Protein AF-A0A397A0X4-F1 (afdb_monomer_lite)

Structure (mmCIF, N/CA/C/O backbone):
data_AF-A0A397A0X4-F1
#
_entry.id   AF-A0A397A0X4-F1
#
loop_
_atom_site.group_PDB
_atom_site.id
_atom_site.type_symbol
_atom_site.label_atom_id
_atom_site.label_alt_id
_atom_site.label_comp_id
_atom_site.label_asym_id
_atom_site.label_entity_id
_atom_site.label_seq_id
_atom_site.pdbx_PDB_ins_code
_atom_site.Cartn_x
_atom_site.Cartn_y
_atom_site.Cartn_z
_atom_site.occupancy
_atom_site.B_iso_or_equiv
_atom_site.auth_seq_id
_atom_site.auth_comp_id
_atom_site.auth_asym_id
_atom_site.auth_atom_id
_atom_site.pdbx_PDB_model_num
ATOM 1 N N . TRP A 1 1 ? -24.249 -18.504 -57.798 1.00 44.38 1 TRP A N 1
ATOM 2 C CA . TRP A 1 1 ? -23.001 -18.569 -58.578 1.00 44.38 1 TRP A CA 1
ATOM 3 C C . TRP A 1 1 ? -23.375 -18.397 -60.037 1.00 44.38 1 TRP A C 1
ATOM 5 O O . TRP A 1 1 ? -24.376 -18.980 -60.436 1.00 44.38 1 TRP A O 1
ATOM 15 N N . GLY A 1 2 ? -22.656 -17.535 -60.763 1.00 37.31 2 GLY A N 1
ATOM 16 C CA . GLY A 1 2 ? -23.002 -17.096 -62.124 1.00 37.31 2 GLY A CA 1
ATOM 17 C C . GLY A 1 2 ? -22.811 -15.595 -62.392 1.00 37.31 2 GLY A C 1
ATOM 18 O O . GLY A 1 2 ? -23.482 -15.062 -63.261 1.00 37.31 2 GLY A O 1
ATOM 19 N N . ASN A 1 3 ? -21.958 -14.897 -61.635 1.00 34.12 3 ASN A N 1
ATOM 20 C CA . ASN A 1 3 ? -21.720 -13.457 -61.812 1.00 34.12 3 ASN A CA 1
ATOM 21 C C . ASN A 1 3 ? -20.243 -13.094 -61.583 1.00 34.12 3 ASN A C 1
ATOM 23 O O . ASN A 1 3 ? -19.932 -12.041 -61.038 1.00 34.12 3 ASN A O 1
ATOM 27 N N . ASP A 1 4 ? -19.320 -13.961 -62.000 1.00 40.19 4 ASP A N 1
ATOM 28 C CA . ASP A 1 4 ? -17.876 -13.751 -61.798 1.00 40.19 4 ASP A CA 1
ATOM 29 C C . ASP A 1 4 ? -17.378 -12.494 -62.529 1.00 40.19 4 ASP A C 1
ATOM 31 O O . ASP A 1 4 ? -16.494 -11.790 -62.047 1.00 40.19 4 ASP A O 1
ATOM 35 N N . HIS A 1 5 ? -18.037 -12.136 -63.634 1.00 37.09 5 HIS A N 1
ATOM 36 C CA . HIS A 1 5 ? -17.777 -10.895 -64.357 1.00 37.09 5 HIS A CA 1
ATOM 37 C C . HIS A 1 5 ? -18.324 -9.653 -63.629 1.00 37.09 5 HIS A C 1
ATOM 39 O O . HIS A 1 5 ? -17.684 -8.607 -63.630 1.00 37.09 5 HIS A O 1
ATOM 45 N N . LEU A 1 6 ? -19.477 -9.779 -62.958 1.00 36.47 6 LEU A N 1
ATOM 46 C CA . LEU A 1 6 ? -20.104 -8.696 -62.193 1.00 36.47 6 LEU A CA 1
ATOM 47 C C . LEU A 1 6 ? -19.335 -8.418 -60.890 1.00 36.47 6 LEU A C 1
ATOM 49 O O . LEU A 1 6 ? -19.187 -7.272 -60.485 1.00 36.47 6 LEU A O 1
ATOM 53 N N . VAL A 1 7 ? -18.815 -9.468 -60.248 1.00 39.84 7 VAL A N 1
ATOM 54 C CA . VAL A 1 7 ? -17.971 -9.377 -59.045 1.00 39.84 7 VAL A CA 1
ATOM 55 C C . VAL A 1 7 ? -16.620 -8.735 -59.377 1.00 39.84 7 VAL A C 1
ATOM 57 O O . VAL A 1 7 ? -16.156 -7.890 -58.614 1.00 39.84 7 VAL A O 1
ATOM 60 N N . GLY A 1 8 ? -16.033 -9.060 -60.535 1.00 39.94 8 GLY A N 1
ATOM 61 C CA . GLY A 1 8 ? -14.802 -8.432 -61.022 1.00 39.94 8 GLY A CA 1
ATOM 62 C C . GLY A 1 8 ? -14.934 -6.932 -61.314 1.00 39.94 8 GLY A C 1
ATOM 63 O O . GLY A 1 8 ? -13.996 -6.186 -61.049 1.00 39.94 8 GLY A O 1
ATOM 64 N N . GLU A 1 9 ? -16.095 -6.473 -61.795 1.00 40.28 9 GLU A N 1
ATOM 65 C CA . GLU A 1 9 ? -16.340 -5.044 -62.057 1.00 40.28 9 GLU A CA 1
ATOM 66 C C . GLU A 1 9 ? -16.840 -4.254 -60.836 1.00 40.28 9 GLU A C 1
ATOM 68 O O . GLU A 1 9 ? -16.625 -3.046 -60.768 1.00 40.28 9 GLU A O 1
ATOM 73 N N . LEU A 1 10 ? -17.466 -4.909 -59.849 1.00 38.41 10 LEU A N 1
ATOM 74 C CA . LEU A 1 10 ? -17.963 -4.259 -58.625 1.00 38.41 10 LEU A CA 1
ATOM 75 C C . LEU A 1 10 ? -16.886 -4.073 -57.545 1.00 38.41 10 LEU A C 1
ATOM 77 O O . LEU A 1 10 ? -16.916 -3.083 -56.816 1.00 38.41 10 LEU A O 1
ATOM 81 N N . LEU A 1 11 ? -15.933 -5.002 -57.431 1.00 42.50 11 LEU A N 1
ATOM 82 C CA . LEU A 1 11 ? -14.883 -4.986 -56.399 1.00 42.50 11 LEU A CA 1
ATOM 83 C C . LEU A 1 11 ? -13.960 -3.748 -56.400 1.00 42.50 11 LEU A C 1
ATOM 85 O O . LEU A 1 11 ? -13.575 -3.325 -55.313 1.00 42.50 11 LEU A O 1
ATOM 89 N N . PRO A 1 12 ? -13.625 -3.112 -57.540 1.00 40.62 12 PRO A N 1
ATOM 90 C CA . PRO A 1 12 ? -12.835 -1.878 -57.549 1.00 40.62 12 PRO A CA 1
ATOM 91 C C . PRO A 1 12 ? -13.558 -0.664 -56.946 1.00 40.62 12 PRO A C 1
ATOM 93 O O . PRO A 1 12 ? -12.905 0.310 -56.577 1.00 40.62 12 PRO A O 1
ATOM 96 N N . PHE A 1 13 ? -14.893 -0.702 -56.862 1.00 36.78 13 PHE A N 1
ATOM 97 C CA . PHE A 1 13 ? -15.729 0.410 -56.394 1.00 36.78 13 PHE A CA 1
ATOM 98 C C . PHE A 1 13 ? -16.196 0.266 -54.939 1.00 36.78 13 PHE A C 1
ATOM 100 O O . PHE A 1 13 ? -16.806 1.191 -54.402 1.00 36.78 13 PHE A O 1
ATOM 107 N N . LEU A 1 14 ? -15.930 -0.872 -54.293 1.00 40.31 14 LEU A N 1
ATOM 108 C CA . LEU A 1 14 ? -16.353 -1.149 -52.922 1.00 40.31 14 LEU A CA 1
ATOM 109 C C . LEU A 1 14 ? -15.144 -1.067 -51.987 1.00 40.31 14 LEU A C 1
ATOM 111 O O . LEU A 1 14 ? -14.292 -1.952 -51.972 1.00 40.31 14 LEU A O 1
ATOM 115 N N . ASP A 1 15 ? -15.067 0.002 -51.197 1.00 43.38 15 ASP A N 1
ATOM 116 C CA . ASP A 1 15 ? -14.093 0.112 -50.112 1.00 43.38 15 ASP A CA 1
ATOM 117 C C . ASP A 1 15 ? -14.489 -0.785 -48.919 1.00 43.38 15 ASP A C 1
ATOM 119 O O . ASP A 1 15 ? -15.604 -1.313 -48.841 1.00 43.38 15 ASP A O 1
ATOM 123 N N . ALA A 1 16 ? -13.569 -0.981 -47.965 1.00 41.28 16 ALA A N 1
ATOM 124 C CA . ALA A 1 16 ? -13.815 -1.797 -46.765 1.00 41.28 16 ALA A CA 1
ATOM 125 C C . ALA A 1 16 ? -15.079 -1.345 -46.001 1.00 41.28 16 ALA A C 1
ATOM 127 O O . ALA A 1 16 ? -15.801 -2.156 -45.420 1.00 41.28 16 ALA A O 1
ATOM 128 N N . THR A 1 17 ? -15.383 -0.049 -46.077 1.00 40.50 17 THR A N 1
ATOM 129 C CA . THR A 1 17 ? -16.573 0.589 -45.519 1.00 40.50 17 THR A CA 1
ATOM 130 C C . THR A 1 17 ? -17.864 0.157 -46.224 1.00 40.50 17 THR A C 1
ATOM 132 O O . THR A 1 17 ? -18.874 -0.084 -45.562 1.00 40.50 17 THR A O 1
ATOM 135 N N . ALA A 1 18 ? -17.864 0.046 -47.554 1.00 43.88 18 ALA A N 1
ATOM 136 C CA . ALA A 1 18 ? -19.006 -0.390 -48.354 1.00 43.88 18 ALA A CA 1
ATOM 137 C C . ALA A 1 18 ? -19.268 -1.900 -48.223 1.00 43.88 18 ALA A C 1
ATOM 139 O O . ALA A 1 18 ? -20.426 -2.320 -48.167 1.00 43.88 18 ALA A O 1
ATOM 140 N N . LEU A 1 19 ? -18.210 -2.705 -48.086 1.00 46.06 19 LEU A N 1
ATOM 141 C CA . LEU A 1 19 ? -18.294 -4.147 -47.826 1.00 46.06 19 LEU A CA 1
ATOM 142 C C . LEU A 1 19 ? -18.862 -4.462 -46.434 1.00 46.06 19 LEU A C 1
ATOM 144 O O . LEU A 1 19 ? -19.739 -5.318 -46.320 1.00 46.06 19 LEU A O 1
ATOM 148 N N . GLY A 1 20 ? -18.447 -3.722 -45.398 1.00 43.41 20 GLY A N 1
ATOM 149 C CA . GLY A 1 20 ? -19.018 -3.844 -44.050 1.00 43.41 20 GLY A CA 1
ATOM 150 C C . GLY A 1 20 ? -20.500 -3.450 -43.984 1.00 43.41 20 GLY A C 1
ATOM 151 O O . GLY A 1 20 ? -21.289 -4.086 -43.292 1.00 43.41 20 GLY A O 1
ATOM 152 N N . ARG A 1 21 ? -20.932 -2.456 -44.775 1.00 41.91 21 ARG A N 1
ATOM 153 C CA . ARG A 1 21 ? -22.357 -2.079 -44.867 1.00 41.91 21 ARG A CA 1
ATOM 154 C C . ARG A 1 21 ? -23.201 -3.089 -45.652 1.00 41.91 21 ARG A C 1
ATOM 156 O O . ARG A 1 21 ? -24.386 -3.239 -45.355 1.00 41.91 21 ARG A O 1
ATOM 163 N N . ALA A 1 22 ? -22.620 -3.788 -46.629 1.00 38.56 22 ALA A N 1
ATOM 164 C CA . ALA A 1 22 ? -23.315 -4.796 -47.435 1.00 38.56 22 ALA A CA 1
ATOM 165 C C . ALA A 1 22 ? -23.690 -6.061 -46.634 1.00 38.56 22 ALA A C 1
ATOM 167 O O . ALA A 1 22 ? -24.669 -6.737 -46.967 1.00 38.56 22 ALA A O 1
ATOM 168 N N . GLU A 1 23 ? -22.976 -6.347 -45.538 1.00 38.72 23 GLU A N 1
ATOM 169 C CA . GLU A 1 23 ? -23.295 -7.431 -44.599 1.00 38.72 23 GLU A CA 1
ATOM 170 C C . GLU A 1 23 ? -24.705 -7.292 -43.999 1.00 38.72 23 GLU A C 1
ATOM 172 O O . GLU A 1 23 ? -25.415 -8.284 -43.802 1.00 38.72 23 GLU A O 1
ATOM 177 N N . CYS A 1 24 ? -25.146 -6.054 -43.769 1.00 40.22 24 CYS A N 1
ATOM 178 C CA . CYS A 1 24 ? -26.441 -5.747 -43.169 1.00 40.22 24 CYS A CA 1
ATOM 179 C C . CYS A 1 24 ? -27.632 -5.975 -44.116 1.00 40.22 24 CYS A C 1
ATOM 181 O O . CYS A 1 24 ? -28.776 -5.888 -43.674 1.00 40.22 24 CYS A O 1
ATOM 183 N N . VAL A 1 25 ? -27.391 -6.265 -45.403 1.00 39.44 25 VAL A N 1
ATOM 184 C CA . VAL A 1 25 ? -28.437 -6.260 -46.440 1.00 39.44 25 VAL A CA 1
ATOM 185 C C . VAL A 1 25 ? -28.822 -7.669 -46.927 1.00 39.44 25 VAL A C 1
ATOM 187 O O . VAL A 1 25 ? -29.965 -7.861 -47.338 1.00 39.44 25 VAL A O 1
ATOM 190 N N . CYS A 1 26 ? -27.947 -8.692 -46.870 1.00 39.81 26 CYS A N 1
ATOM 191 C CA . CYS A 1 26 ? -28.312 -10.055 -47.310 1.00 39.81 26 CYS A CA 1
ATOM 192 C C . CYS A 1 26 ? -27.413 -11.189 -46.763 1.00 39.81 26 CYS A C 1
ATOM 194 O O . CYS A 1 26 ? -26.187 -11.102 -46.746 1.00 39.81 26 CYS A O 1
ATOM 196 N N . VAL A 1 27 ? -28.034 -12.327 -46.420 1.00 41.06 27 VAL A N 1
ATOM 197 C CA . VAL A 1 27 ? -27.397 -13.552 -45.880 1.00 41.06 27 VAL A CA 1
ATOM 198 C C . VAL A 1 27 ? -26.348 -14.165 -46.824 1.00 41.06 27 VAL A C 1
ATOM 200 O O . VAL A 1 27 ? -25.401 -14.802 -46.363 1.00 41.06 27 VAL A O 1
ATOM 203 N N . ALA A 1 28 ? -26.473 -13.957 -48.137 1.00 38.81 28 ALA A N 1
ATOM 204 C CA . ALA A 1 28 ? -25.480 -14.418 -49.108 1.00 38.81 28 ALA A CA 1
ATOM 205 C C . ALA A 1 28 ? -24.142 -13.660 -48.987 1.00 38.81 28 ALA A C 1
ATOM 207 O O . ALA A 1 28 ? -23.088 -14.273 -49.137 1.00 38.81 28 ALA A O 1
ATOM 208 N N . TRP A 1 29 ? -24.176 -12.367 -48.643 1.00 42.25 29 TRP A N 1
ATOM 209 C CA . TRP A 1 29 ? -22.979 -11.540 -48.447 1.00 42.25 29 TRP A CA 1
ATOM 210 C C . TRP A 1 29 ? -22.274 -11.838 -47.123 1.00 42.25 29 TRP A C 1
ATOM 212 O O . TRP A 1 29 ? -21.048 -11.882 -47.088 1.00 42.25 29 TRP A O 1
ATOM 222 N N . ARG A 1 30 ? -23.031 -12.181 -46.073 1.00 40.81 30 ARG A N 1
ATOM 223 C CA . ARG A 1 30 ? -22.469 -12.654 -44.796 1.00 40.81 30 ARG A CA 1
ATOM 224 C C . ARG A 1 30 ? -21.657 -13.945 -44.946 1.00 40.81 30 ARG A C 1
ATOM 226 O O . ARG A 1 30 ? -20.657 -14.121 -44.271 1.00 40.81 30 ARG A O 1
ATOM 233 N N . ARG A 1 31 ? -22.058 -14.858 -45.840 1.00 41.28 31 ARG A N 1
ATOM 234 C CA . ARG A 1 31 ? -21.275 -16.081 -46.107 1.00 41.28 31 ARG A CA 1
ATOM 235 C C . ARG A 1 31 ? -19.969 -15.791 -46.846 1.00 41.28 31 ARG A C 1
ATOM 237 O O . ARG A 1 31 ? -18.992 -16.498 -46.631 1.00 41.28 31 ARG A O 1
ATOM 244 N N . LEU A 1 32 ? -19.962 -14.755 -47.684 1.00 39.75 32 LEU A N 1
ATOM 245 C CA . LEU A 1 32 ? -18.793 -14.329 -48.448 1.00 39.75 32 LEU A CA 1
ATOM 246 C C . LEU A 1 32 ? -17.764 -13.608 -47.559 1.00 39.75 32 LEU A C 1
ATOM 248 O O . LEU A 1 32 ? -16.570 -13.850 -47.699 1.00 39.75 32 LEU A O 1
ATOM 252 N N . SER A 1 33 ? -18.216 -12.782 -46.605 1.00 41.75 33 SER A N 1
ATOM 253 C CA . SER A 1 33 ? -17.333 -12.097 -45.647 1.00 41.75 33 SER A CA 1
ATOM 254 C C . SER A 1 33 ? -16.658 -13.052 -44.656 1.00 41.75 33 SER A C 1
ATOM 256 O O . SER A 1 33 ? -15.574 -12.747 -44.167 1.00 41.75 33 SER A O 1
ATOM 258 N N . THR A 1 34 ? -17.247 -14.225 -44.411 1.00 40.91 34 THR A N 1
ATOM 259 C CA . THR A 1 34 ? -16.705 -15.259 -43.513 1.00 40.91 34 THR A CA 1
ATOM 260 C C . THR A 1 34 ? -15.836 -16.319 -44.205 1.00 40.91 34 THR A C 1
ATOM 262 O O . THR A 1 34 ? -15.368 -17.243 -43.540 1.00 40.91 34 THR A O 1
ATOM 265 N N . ASP A 1 35 ? -15.628 -16.239 -45.524 1.00 40.28 35 ASP A N 1
ATOM 266 C CA . ASP A 1 35 ? -14.860 -17.247 -46.267 1.00 40.28 35 ASP A CA 1
ATOM 267 C C . ASP A 1 35 ? -13.344 -16.999 -46.166 1.00 40.28 35 ASP A C 1
ATOM 269 O O . ASP A 1 35 ? -12.762 -16.160 -46.859 1.00 40.28 35 ASP A O 1
ATOM 273 N N . LEU A 1 36 ? -12.687 -17.778 -45.304 1.00 40.62 36 LEU A N 1
ATOM 274 C CA . LEU A 1 36 ? -11.252 -17.693 -45.023 1.00 40.62 36 LEU A CA 1
ATOM 275 C C . LEU A 1 36 ? -10.370 -17.939 -46.271 1.00 40.62 36 LEU A C 1
ATOM 277 O O . LEU A 1 36 ? -9.288 -17.358 -46.394 1.00 40.62 36 LEU A O 1
ATOM 281 N N . ALA A 1 37 ? -10.819 -18.769 -47.222 1.00 42.66 37 ALA A N 1
ATOM 282 C CA . ALA A 1 37 ? -10.059 -19.115 -48.427 1.00 42.66 37 ALA A CA 1
ATOM 283 C C . ALA A 1 37 ? -10.131 -18.026 -49.514 1.00 42.66 37 ALA A C 1
ATOM 285 O O . ALA A 1 37 ? -9.246 -17.956 -50.377 1.00 42.66 37 ALA A O 1
ATOM 286 N N . LEU A 1 38 ? -11.166 -17.180 -49.473 1.00 41.16 38 LEU A N 1
ATOM 287 C CA . LEU A 1 38 ? -11.317 -15.994 -50.319 1.00 41.16 38 LEU A CA 1
ATOM 288 C C . LEU A 1 38 ? -10.364 -14.877 -49.864 1.00 41.16 38 LEU A C 1
ATOM 290 O O . LEU A 1 38 ? -9.620 -14.325 -50.674 1.00 41.16 38 LEU A O 1
ATOM 294 N N . TRP A 1 39 ? -10.319 -14.606 -48.557 1.00 43.59 39 TRP A N 1
ATOM 295 C CA . TRP A 1 39 ? -9.448 -13.581 -47.969 1.00 43.59 39 TRP A CA 1
ATOM 296 C C . TRP A 1 39 ? -7.961 -13.910 -48.100 1.00 43.59 39 TRP A C 1
ATOM 298 O O . TRP A 1 39 ? -7.169 -13.041 -48.456 1.00 43.59 39 TRP A O 1
ATOM 308 N N . SER A 1 40 ? -7.598 -15.186 -47.950 1.00 40.53 40 SER A N 1
ATOM 309 C CA . SER A 1 40 ? -6.236 -15.670 -48.213 1.00 40.53 40 SER A CA 1
ATOM 310 C C . SER A 1 40 ? -5.775 -15.350 -49.644 1.00 40.53 40 SER A C 1
ATOM 312 O O . SER A 1 40 ? -4.618 -15.003 -49.867 1.00 40.53 40 SER A O 1
ATOM 314 N N . ARG A 1 41 ? -6.687 -15.417 -50.625 1.00 39.69 41 ARG A N 1
ATOM 315 C CA . ARG A 1 41 ? -6.400 -15.083 -52.028 1.00 39.69 41 ARG A CA 1
ATOM 316 C C . ARG A 1 41 ? -6.375 -13.576 -52.288 1.00 39.69 41 ARG A C 1
ATOM 318 O O . ARG A 1 41 ? -5.534 -13.133 -53.060 1.00 39.69 41 ARG A O 1
ATOM 325 N N . LEU A 1 42 ? -7.226 -12.787 -51.629 1.00 38.38 42 LEU A N 1
ATOM 326 C CA . LEU A 1 42 ? -7.238 -11.318 -51.735 1.00 38.38 42 LEU A CA 1
ATOM 327 C C . LEU A 1 42 ? -5.961 -10.677 -51.171 1.00 38.38 42 LEU A C 1
ATOM 329 O O . LEU A 1 42 ? -5.393 -9.784 -51.800 1.00 38.38 42 LEU A O 1
ATOM 333 N N . CYS A 1 43 ? -5.469 -11.180 -50.035 1.00 37.62 43 CYS A N 1
ATOM 334 C CA . CYS A 1 43 ? -4.207 -10.740 -49.435 1.00 37.62 43 CYS A CA 1
ATOM 335 C C . CYS A 1 43 ? -2.983 -11.100 -50.295 1.00 37.62 43 CYS A C 1
ATOM 337 O O . CYS A 1 43 ? -1.997 -10.368 -50.286 1.00 37.62 43 CYS A O 1
ATOM 339 N N . LEU A 1 44 ? -3.050 -12.188 -51.071 1.00 36.66 44 LEU A N 1
ATOM 340 C CA . LEU A 1 44 ? -1.981 -12.601 -51.988 1.00 36.66 44 LEU A CA 1
ATOM 341 C C . LEU A 1 44 ? -2.065 -11.933 -53.374 1.00 36.66 44 LEU A C 1
ATOM 343 O O . LEU A 1 44 ? -1.047 -11.828 -54.054 1.00 36.66 44 LEU A O 1
ATOM 347 N N . ALA A 1 45 ? -3.247 -11.485 -53.810 1.00 35.34 45 ALA A N 1
ATOM 348 C CA . ALA A 1 45 ? -3.467 -10.990 -55.172 1.00 35.34 45 ALA A CA 1
ATOM 349 C C . ALA A 1 45 ? -3.213 -9.483 -55.362 1.00 35.34 45 ALA A C 1
ATOM 351 O O . ALA A 1 45 ? -2.951 -9.058 -56.486 1.00 35.34 45 ALA A O 1
ATOM 352 N N . THR A 1 46 ? -3.260 -8.660 -54.308 1.00 34.72 46 THR A N 1
ATOM 353 C CA . THR A 1 46 ? -3.136 -7.197 -54.459 1.00 34.72 46 THR A CA 1
ATOM 354 C C . THR A 1 46 ? -2.486 -6.529 -53.240 1.00 34.72 46 THR A C 1
ATOM 356 O O . THR A 1 46 ? -3.164 -6.303 -52.240 1.00 34.72 46 THR A O 1
ATOM 359 N N . PRO A 1 47 ? -1.213 -6.091 -53.322 1.00 34.44 47 PRO A N 1
ATOM 360 C CA . PRO A 1 47 ? -0.505 -5.437 -52.216 1.00 34.44 47 PRO A CA 1
ATOM 361 C C . PRO A 1 47 ? -0.865 -3.947 -52.030 1.00 34.44 47 PRO A C 1
ATOM 363 O O . PRO A 1 47 ? -0.068 -3.177 -51.503 1.00 34.44 47 PRO A O 1
ATOM 366 N N . ARG A 1 48 ? -2.030 -3.483 -52.508 1.00 33.84 48 ARG A N 1
ATOM 367 C CA . ARG A 1 48 ? -2.337 -2.039 -52.611 1.00 33.84 48 ARG A CA 1
ATOM 368 C C . ARG A 1 48 ? -3.652 -1.563 -52.004 1.00 33.84 48 ARG A C 1
ATOM 370 O O . ARG A 1 48 ? -3.924 -0.370 -52.066 1.00 33.84 48 ARG A O 1
ATOM 377 N N . CYS A 1 49 ? -4.437 -2.420 -51.367 1.00 33.69 49 CYS A N 1
ATOM 378 C CA . CYS A 1 49 ? -5.767 -2.021 -50.904 1.00 33.69 49 CYS A CA 1
ATOM 379 C C . CYS A 1 49 ? -5.956 -2.187 -49.396 1.00 33.69 49 CYS A C 1
ATOM 381 O O . CYS A 1 49 ? -6.844 -2.921 -49.010 1.00 33.69 49 CYS A O 1
ATOM 383 N N . VAL A 1 50 ? -5.134 -1.504 -48.583 1.00 35.38 50 VAL A N 1
ATOM 384 C CA . VAL A 1 50 ? -5.514 -0.765 -47.347 1.00 35.38 50 VAL A CA 1
ATOM 385 C C . VAL A 1 50 ? -4.349 0.190 -47.006 1.00 35.38 50 VAL A C 1
ATOM 387 O O . VAL A 1 50 ? -3.695 0.077 -45.976 1.00 35.38 50 VAL A O 1
ATOM 390 N N . VAL A 1 51 ? -3.987 1.088 -47.924 1.00 37.88 51 VAL A N 1
ATOM 391 C CA . VAL A 1 51 ? -2.884 2.046 -47.724 1.00 37.88 51 VAL A CA 1
ATOM 392 C C . VAL A 1 51 ? -3.335 3.418 -48.190 1.00 37.88 51 VAL A C 1
ATOM 394 O O . VAL A 1 51 ? -3.890 3.549 -49.279 1.00 37.88 51 VAL A O 1
ATOM 397 N N . GLY A 1 52 ? -3.040 4.451 -47.405 1.00 39.00 52 GLY A N 1
ATOM 398 C CA . GLY A 1 52 ? -3.099 5.823 -47.882 1.00 39.00 52 GLY A CA 1
ATOM 399 C C . GLY A 1 52 ? -2.280 6.779 -47.006 1.00 39.00 52 GLY A C 1
ATOM 400 O O . GLY A 1 52 ? -2.198 6.556 -45.800 1.00 39.00 52 GLY A O 1
ATOM 401 N N . PRO A 1 53 ? -1.733 7.874 -47.574 1.00 38.31 53 PRO A N 1
ATOM 402 C CA . PRO A 1 53 ? -1.055 8.968 -46.855 1.00 38.31 53 PRO A CA 1
ATOM 403 C C . PRO A 1 53 ? -1.845 9.547 -45.673 1.00 38.31 53 PRO A C 1
ATOM 405 O O . PRO A 1 53 ? -1.299 10.254 -44.839 1.00 38.31 53 PRO A O 1
ATOM 408 N N . THR A 1 54 ? -3.139 9.257 -45.604 1.00 36.88 54 THR A N 1
ATOM 409 C CA . THR A 1 54 ? -4.092 9.736 -44.611 1.00 36.88 54 THR A CA 1
ATOM 410 C C . THR A 1 54 ? -3.928 9.092 -43.235 1.00 36.88 54 THR A C 1
ATOM 412 O O . THR A 1 54 ? -4.126 9.782 -42.244 1.00 36.88 54 THR A O 1
ATOM 415 N N . SER A 1 55 ? -3.574 7.802 -43.135 1.00 41.25 55 SER A N 1
ATOM 416 C CA . SER A 1 55 ? -3.353 7.139 -41.834 1.00 41.25 55 SER A CA 1
ATOM 417 C C . SER A 1 55 ? -1.995 7.505 -41.237 1.00 41.25 55 SER A C 1
ATOM 419 O O . SER A 1 55 ? -1.914 7.788 -40.043 1.00 41.25 55 SER A O 1
ATOM 421 N N . GLN A 1 56 ? -0.965 7.595 -42.085 1.00 44.38 56 GLN A N 1
ATOM 422 C CA . GLN A 1 56 ? 0.336 8.157 -41.719 1.00 44.38 56 GLN A CA 1
ATOM 423 C C . GLN A 1 56 ? 0.192 9.634 -41.334 1.00 44.38 56 GLN A C 1
ATOM 425 O O . GLN A 1 56 ? 0.589 10.028 -40.248 1.00 44.38 56 GLN A O 1
ATOM 430 N N . GLY A 1 57 ? -0.512 10.418 -42.155 1.00 45.47 57 GLY A N 1
ATOM 431 C CA . GLY A 1 57 ? -0.846 11.801 -41.845 1.00 45.47 57 GLY A CA 1
ATOM 432 C C . GLY A 1 57 ? -1.618 11.928 -40.536 1.00 45.47 57 GLY A C 1
ATOM 433 O O . GLY A 1 57 ? -1.328 12.825 -39.761 1.00 45.47 57 GLY A O 1
ATOM 434 N N . LEU A 1 58 ? -2.553 11.027 -40.221 1.00 42.59 58 LEU A N 1
ATOM 435 C CA . LEU A 1 58 ? -3.284 11.069 -38.955 1.00 42.59 58 LEU A CA 1
ATOM 436 C C . LEU A 1 58 ? -2.355 10.861 -37.752 1.00 42.59 58 LEU A C 1
ATOM 438 O O . LEU A 1 58 ? -2.461 11.632 -36.802 1.00 42.59 58 LEU A O 1
ATOM 442 N N . HIS A 1 59 ? -1.448 9.878 -37.794 1.00 44.94 59 HIS A N 1
ATOM 443 C CA . HIS A 1 59 ? -0.431 9.678 -36.750 1.00 44.94 59 HIS A CA 1
ATOM 444 C C . HIS A 1 59 ? 0.496 10.895 -36.634 1.00 44.94 59 HIS A C 1
ATOM 446 O O . HIS A 1 59 ? 0.603 11.457 -35.541 1.00 44.94 59 HIS A O 1
ATOM 452 N N . ASP A 1 60 ? 1.036 11.373 -37.757 1.00 49.88 60 ASP A N 1
ATOM 453 C CA . ASP A 1 60 ? 1.923 12.540 -37.817 1.00 49.88 60 ASP A CA 1
ATOM 454 C C . ASP A 1 60 ? 1.227 13.819 -37.295 1.00 49.88 60 ASP A C 1
ATOM 456 O O . ASP A 1 60 ? 1.860 14.679 -36.684 1.00 49.88 60 ASP A O 1
ATOM 460 N N . THR A 1 61 ? -0.093 13.947 -37.490 1.00 42.72 61 THR A N 1
ATOM 461 C CA . THR A 1 61 ? -0.875 15.137 -37.097 1.00 42.72 61 THR A CA 1
ATOM 462 C C . THR A 1 61 ? -1.328 15.096 -35.637 1.00 42.72 61 THR A C 1
ATOM 464 O O . THR A 1 61 ? -1.369 16.130 -34.970 1.00 42.72 61 THR A O 1
ATOM 467 N N . VAL A 1 62 ? -1.726 13.926 -35.122 1.00 43.50 62 VAL A N 1
ATOM 468 C CA . VAL A 1 62 ? -2.284 13.811 -33.760 1.00 43.50 62 VAL A CA 1
ATOM 469 C C . VAL A 1 62 ? -1.247 13.402 -32.717 1.00 43.50 62 VAL A C 1
ATOM 471 O O . VAL A 1 62 ? -1.474 13.624 -31.524 1.00 43.50 62 VAL A O 1
ATOM 474 N N . GLY A 1 63 ? -0.116 12.847 -33.151 1.00 46.97 63 GLY A N 1
ATOM 475 C CA . GLY A 1 63 ? 0.947 12.321 -32.305 1.00 46.97 63 GLY A CA 1
ATOM 476 C C . GLY A 1 63 ? 0.593 10.984 -31.644 1.00 46.97 63 GLY A C 1
ATOM 477 O O . GLY A 1 63 ? -0.573 10.678 -31.362 1.00 46.97 63 GLY A O 1
ATOM 478 N N . SER A 1 64 ? 1.629 10.199 -31.325 1.00 47.06 64 SER A N 1
ATOM 479 C CA . SER A 1 64 ? 1.537 8.823 -30.808 1.00 47.06 64 SER A CA 1
ATOM 480 C C . SER A 1 64 ? 0.548 8.671 -29.644 1.00 47.06 64 SER A C 1
ATOM 482 O O . SER A 1 64 ? -0.260 7.747 -29.614 1.00 47.06 64 SER A O 1
ATOM 484 N N . LYS A 1 65 ? 0.517 9.627 -28.707 1.00 45.44 65 LYS A N 1
ATOM 485 C CA . LYS A 1 65 ? -0.333 9.558 -27.505 1.00 45.44 65 LYS A CA 1
ATOM 486 C C . LYS A 1 65 ? -1.839 9.646 -27.799 1.00 45.44 65 LYS A C 1
ATOM 488 O O . LYS A 1 65 ? -2.626 8.921 -27.192 1.00 45.44 65 LYS A O 1
ATOM 493 N N . ARG A 1 66 ? -2.257 10.529 -28.712 1.00 45.91 66 ARG A N 1
ATOM 494 C CA . ARG A 1 66 ? -3.674 10.697 -29.104 1.00 45.91 66 ARG A CA 1
ATOM 495 C C . ARG A 1 66 ? -4.120 9.599 -30.055 1.00 45.91 66 ARG A C 1
ATOM 497 O O . ARG A 1 66 ? -5.256 9.141 -29.977 1.00 45.91 66 ARG A O 1
ATOM 504 N N . TYR A 1 67 ? -3.202 9.143 -30.894 1.00 49.38 67 TYR A N 1
ATOM 505 C CA . TYR A 1 67 ? -3.408 8.001 -31.764 1.00 49.38 67 TYR A CA 1
ATOM 506 C C . TYR A 1 67 ? -3.727 6.720 -30.969 1.00 49.38 67 TYR A C 1
ATOM 508 O O . TYR A 1 67 ? -4.704 6.031 -31.261 1.00 49.38 67 TYR A O 1
ATOM 516 N N . ILE A 1 68 ? -2.988 6.466 -29.880 1.00 49.22 68 ILE A N 1
ATOM 517 C CA . ILE A 1 68 ? -3.247 5.356 -28.945 1.00 49.22 68 ILE A CA 1
ATOM 518 C C . ILE A 1 68 ? -4.647 5.456 -28.312 1.00 49.22 68 ILE A C 1
ATOM 520 O O . ILE A 1 68 ? -5.349 4.451 -28.194 1.00 49.22 68 ILE A O 1
ATOM 524 N N . GLN A 1 69 ? -5.094 6.657 -27.929 1.00 48.75 69 GLN A N 1
ATOM 525 C CA . GLN A 1 69 ? -6.442 6.855 -27.373 1.00 48.75 69 GLN A CA 1
ATOM 526 C C . GLN A 1 69 ? -7.553 6.551 -28.390 1.00 48.75 69 GLN A C 1
ATOM 528 O O . GLN A 1 69 ? -8.549 5.932 -28.023 1.00 48.75 69 GLN A O 1
ATOM 533 N N . LEU A 1 70 ? -7.361 6.931 -29.656 1.00 50.59 70 LEU A N 1
ATOM 534 C CA . LEU A 1 70 ? -8.279 6.626 -30.761 1.00 50.59 70 LEU A CA 1
ATOM 535 C C . LEU A 1 70 ? -8.400 5.117 -31.015 1.00 50.59 70 LEU A C 1
ATOM 537 O O . LEU A 1 70 ? -9.506 4.596 -31.171 1.00 50.59 70 LEU A O 1
ATOM 541 N N . CYS A 1 71 ? -7.275 4.399 -30.984 1.00 48.34 71 CYS A N 1
ATOM 542 C CA . CYS A 1 71 ? -7.271 2.941 -31.109 1.00 48.34 71 CYS A CA 1
ATOM 543 C C . CYS A 1 71 ? -8.062 2.279 -29.972 1.00 48.34 71 CYS A C 1
ATOM 545 O O . CYS A 1 71 ? -8.862 1.380 -30.218 1.00 48.34 71 CYS A O 1
ATOM 547 N N . ARG A 1 72 ? -7.900 2.768 -28.735 1.00 46.50 72 ARG A N 1
ATOM 548 C CA . ARG A 1 72 ? -8.640 2.268 -27.565 1.00 46.50 72 ARG A CA 1
ATOM 549 C C . ARG A 1 72 ? -10.147 2.528 -27.651 1.00 46.50 72 ARG A C 1
ATOM 551 O O . ARG A 1 72 ? -10.912 1.687 -27.195 1.00 46.50 72 ARG A O 1
ATOM 558 N N . SER A 1 73 ? -10.592 3.644 -28.237 1.00 42.34 73 SER A N 1
ATOM 559 C CA . SER A 1 73 ? -12.031 3.907 -28.411 1.00 42.34 73 SER A CA 1
ATOM 560 C C . SER A 1 73 ? -12.691 3.006 -29.460 1.00 42.34 73 SER A C 1
ATOM 562 O O . SER A 1 73 ? -13.832 2.606 -29.268 1.00 42.34 73 SER A O 1
ATOM 564 N N . LEU A 1 74 ? -11.973 2.623 -30.522 1.00 44.75 74 LEU A N 1
ATOM 565 C CA . LEU A 1 74 ? -12.502 1.759 -31.593 1.00 44.75 74 LEU A CA 1
ATOM 566 C C . LEU A 1 74 ? -12.767 0.312 -31.137 1.00 44.75 74 LEU A C 1
ATOM 568 O O . LEU A 1 74 ? -13.604 -0.378 -31.714 1.00 44.75 74 LEU A O 1
ATOM 572 N N . VAL A 1 75 ? -12.096 -0.138 -30.070 1.00 41.22 75 VAL A N 1
ATOM 573 C CA . VAL A 1 75 ? -12.286 -1.464 -29.447 1.00 41.22 75 VAL A CA 1
ATOM 574 C C . VAL A 1 75 ? -13.720 -1.680 -28.948 1.00 41.22 75 VAL A C 1
ATOM 576 O O . VAL A 1 75 ? -14.175 -2.823 -28.880 1.00 41.22 75 VAL A O 1
ATOM 579 N N . VAL A 1 76 ? -14.421 -0.599 -28.593 1.00 39.44 76 VAL A N 1
ATOM 580 C CA . VAL A 1 76 ? -15.788 -0.659 -28.058 1.00 39.44 76 VAL A CA 1
ATOM 581 C C . VAL A 1 76 ? -16.808 -0.990 -29.152 1.00 39.44 76 VAL A C 1
ATOM 583 O O . VAL A 1 76 ? -17.795 -1.659 -28.853 1.00 39.44 76 VAL A O 1
ATOM 586 N N . ASP A 1 77 ? -16.528 -0.615 -30.405 1.00 41.94 77 ASP A N 1
ATOM 587 C CA . ASP A 1 77 ? -17.493 -0.700 -31.504 1.00 41.94 77 ASP A CA 1
ATOM 588 C C . ASP A 1 77 ? -17.165 -1.808 -32.528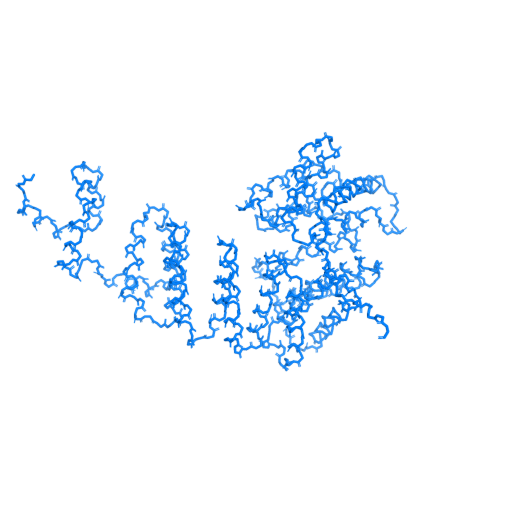 1.00 41.94 77 ASP A C 1
ATOM 590 O O . ASP A 1 77 ? -18.093 -2.440 -33.021 1.00 41.94 77 ASP A O 1
ATOM 594 N N . ASP A 1 78 ? -15.887 -2.138 -32.801 1.00 50.16 78 ASP A N 1
ATOM 595 C CA . ASP A 1 78 ? -15.526 -3.128 -33.839 1.00 50.16 78 ASP A CA 1
ATOM 596 C C . ASP A 1 78 ? -14.160 -3.826 -33.617 1.00 50.16 78 ASP A C 1
ATOM 598 O O . ASP A 1 78 ? -13.097 -3.377 -34.058 1.00 50.16 78 ASP A O 1
ATOM 602 N N . LYS A 1 79 ? -14.175 -5.014 -32.994 1.00 47.41 79 LYS A N 1
ATOM 603 C CA . LYS A 1 79 ? -12.966 -5.809 -32.671 1.00 47.41 79 LYS A CA 1
ATOM 604 C C . LYS A 1 79 ? -12.107 -6.212 -33.885 1.00 47.41 79 LYS A C 1
ATOM 606 O O . LYS A 1 79 ? -10.906 -6.432 -33.744 1.00 47.41 79 LYS A O 1
ATOM 611 N N . TRP A 1 80 ? -12.684 -6.335 -35.079 1.00 51.94 80 TRP A N 1
ATOM 612 C CA . TRP A 1 80 ? -11.948 -6.763 -36.278 1.00 51.94 80 TRP A CA 1
ATOM 613 C C . TRP A 1 80 ? -11.062 -5.647 -36.861 1.00 51.94 80 TRP A C 1
ATOM 615 O O . TRP A 1 80 ? -9.946 -5.930 -37.303 1.00 51.94 80 TRP A O 1
ATOM 625 N N . LEU A 1 81 ? -11.505 -4.383 -36.789 1.00 49.38 81 LEU A N 1
ATOM 626 C CA . LEU A 1 81 ? -10.737 -3.214 -37.242 1.00 49.38 81 LEU A CA 1
ATOM 627 C C . LEU A 1 81 ? -9.448 -3.053 -36.437 1.00 49.38 81 LEU A C 1
ATOM 629 O O . LEU A 1 81 ? -8.391 -2.768 -36.994 1.00 49.38 81 LEU A O 1
ATOM 633 N N . VAL A 1 82 ? -9.522 -3.307 -35.132 1.00 53.03 82 VAL A N 1
ATOM 634 C CA . VAL A 1 82 ? -8.370 -3.239 -34.228 1.00 53.03 82 VAL A CA 1
ATOM 635 C C . VAL A 1 82 ? -7.333 -4.317 -34.561 1.00 53.03 82 VAL A C 1
ATOM 637 O O . VAL A 1 82 ? -6.142 -4.023 -34.577 1.00 53.03 82 VAL A O 1
ATOM 640 N N . ARG A 1 83 ? -7.751 -5.544 -34.907 1.00 55.53 83 ARG A N 1
ATOM 641 C CA . ARG A 1 83 ? -6.810 -6.600 -35.336 1.00 55.53 83 ARG A CA 1
ATOM 642 C C . ARG A 1 83 ? -6.111 -6.266 -36.644 1.00 55.53 83 ARG A C 1
ATOM 644 O O . ARG A 1 83 ? -4.897 -6.426 -36.737 1.00 55.53 83 ARG A O 1
ATOM 651 N N . LEU A 1 84 ? -6.869 -5.788 -37.632 1.00 52.44 84 LEU A N 1
ATOM 652 C CA . LEU A 1 84 ? -6.308 -5.347 -38.907 1.00 52.44 84 LEU A CA 1
ATOM 653 C C . LEU A 1 84 ? -5.293 -4.220 -38.688 1.00 52.44 84 LEU A C 1
ATOM 655 O O . LEU A 1 84 ? -4.237 -4.201 -39.314 1.00 52.44 84 LEU A O 1
ATOM 659 N N . HIS A 1 85 ? -5.588 -3.322 -37.748 1.00 58.12 85 HIS A N 1
ATOM 660 C CA . HIS A 1 85 ? -4.709 -2.223 -37.394 1.00 58.12 85 HIS A CA 1
ATOM 661 C C . HIS A 1 85 ? -3.403 -2.673 -36.728 1.00 58.12 85 HIS A C 1
ATOM 663 O O . HIS A 1 85 ? -2.333 -2.194 -37.106 1.00 58.12 85 HIS A O 1
ATOM 669 N N . ILE A 1 86 ? -3.477 -3.601 -35.768 1.00 61.22 86 ILE A N 1
ATOM 670 C CA . ILE A 1 86 ? -2.298 -4.174 -35.102 1.00 61.22 86 ILE A CA 1
ATOM 671 C C . ILE A 1 86 ? -1.413 -4.878 -36.132 1.00 61.22 86 ILE A C 1
ATOM 673 O O . ILE A 1 86 ? -0.237 -4.545 -36.236 1.00 61.22 86 ILE A O 1
ATOM 677 N N . ALA A 1 87 ? -1.979 -5.780 -36.942 1.00 56.25 87 ALA A N 1
ATOM 678 C CA . ALA A 1 87 ? -1.233 -6.501 -37.974 1.00 56.25 87 ALA A CA 1
ATOM 679 C C . ALA A 1 87 ? -0.557 -5.541 -38.971 1.00 56.25 87 ALA A C 1
ATOM 681 O O . ALA A 1 87 ? 0.637 -5.646 -39.230 1.00 56.25 87 ALA A O 1
ATOM 682 N N . PHE A 1 88 ? -1.287 -4.530 -39.451 1.00 58.34 88 PHE A N 1
ATOM 683 C CA . PHE A 1 88 ? -0.728 -3.513 -40.341 1.00 58.34 88 PHE A CA 1
ATOM 684 C C . PHE A 1 88 ? 0.420 -2.731 -39.692 1.00 58.34 88 PHE A C 1
ATOM 686 O O . PHE A 1 88 ? 1.452 -2.490 -40.319 1.00 58.34 88 PHE A O 1
ATOM 693 N N . SER A 1 89 ? 0.247 -2.328 -38.435 1.00 59.81 89 SER A N 1
ATOM 694 C CA . SER A 1 89 ? 1.241 -1.542 -37.708 1.00 59.81 89 SER A CA 1
ATOM 695 C C . SER A 1 89 ? 2.510 -2.351 -37.442 1.00 59.81 89 SER A C 1
ATOM 697 O O . SER A 1 89 ? 3.595 -1.792 -37.571 1.00 59.81 89 SER A O 1
ATOM 699 N N . MET A 1 90 ? 2.383 -3.653 -37.154 1.00 64.25 90 MET A N 1
ATOM 700 C CA . MET A 1 90 ? 3.501 -4.601 -37.027 1.00 64.25 90 MET A CA 1
ATOM 701 C C . MET A 1 90 ? 4.325 -4.703 -38.314 1.00 64.25 90 MET A C 1
ATOM 703 O O . MET A 1 90 ? 5.551 -4.671 -38.250 1.00 64.25 90 MET A O 1
ATOM 707 N N . ASP A 1 91 ? 3.668 -4.753 -39.473 1.00 55.19 91 ASP A N 1
ATOM 708 C CA . ASP A 1 91 ? 4.349 -4.985 -40.752 1.00 55.19 91 ASP A CA 1
ATOM 709 C C . ASP A 1 91 ? 4.902 -3.707 -41.403 1.00 55.19 91 ASP A C 1
ATOM 711 O O . ASP A 1 91 ? 5.862 -3.763 -42.174 1.00 55.19 91 ASP A O 1
ATOM 715 N N . THR A 1 92 ? 4.291 -2.545 -41.145 1.00 53.16 92 THR A N 1
ATOM 716 C CA . THR A 1 92 ? 4.538 -1.335 -41.958 1.00 53.16 92 THR A CA 1
ATOM 717 C C . THR A 1 92 ? 5.012 -0.118 -41.177 1.00 53.16 92 THR A C 1
ATOM 719 O O . THR A 1 92 ? 5.822 0.655 -41.698 1.00 53.16 92 THR A O 1
ATOM 722 N N . VAL A 1 93 ? 4.516 0.061 -39.952 1.00 57.22 93 VAL A N 1
ATOM 723 C CA . VAL A 1 93 ? 4.788 1.247 -39.134 1.00 57.22 93 VAL A CA 1
ATOM 724 C C . VAL A 1 93 ? 5.968 0.957 -38.213 1.00 57.22 93 VAL A C 1
ATOM 726 O O . VAL A 1 93 ? 6.983 1.641 -38.292 1.00 57.22 93 VAL A O 1
ATOM 729 N N . LEU A 1 94 ? 5.882 -0.119 -37.428 1.00 66.44 94 LEU A N 1
ATOM 730 C CA . LEU A 1 94 ? 6.882 -0.522 -36.439 1.00 66.44 94 LEU A CA 1
ATOM 731 C C . LEU A 1 94 ? 8.310 -0.668 -36.996 1.00 66.44 94 LEU A C 1
ATOM 733 O O . LEU A 1 94 ? 9.223 -0.159 -36.350 1.00 66.44 94 LEU A O 1
ATOM 737 N N . PRO A 1 95 ? 8.546 -1.234 -38.199 1.00 74.06 95 PRO A N 1
ATOM 738 C CA . PRO A 1 95 ? 9.897 -1.323 -38.767 1.00 74.06 95 PRO A CA 1
ATOM 739 C C . PRO A 1 95 ? 10.543 0.028 -39.115 1.00 74.06 95 PRO A C 1
ATOM 741 O O . PRO A 1 95 ? 11.733 0.075 -39.418 1.00 74.06 95 PRO A O 1
ATOM 744 N N . ARG A 1 96 ? 9.761 1.115 -39.147 1.00 69.75 96 ARG A N 1
ATOM 745 C CA . ARG A 1 96 ? 10.211 2.476 -39.490 1.00 69.75 96 ARG A CA 1
ATOM 746 C C . ARG A 1 96 ? 10.238 3.415 -38.285 1.00 69.75 96 ARG A C 1
ATOM 748 O O . ARG A 1 96 ? 10.635 4.566 -38.440 1.00 69.75 96 ARG A O 1
ATOM 755 N N . MET A 1 97 ? 9.778 2.952 -37.125 1.00 66.94 97 MET A N 1
ATOM 756 C CA . MET A 1 97 ? 9.770 3.727 -35.889 1.00 66.94 97 MET A CA 1
ATOM 757 C C . MET A 1 97 ? 11.122 3.625 -35.183 1.00 66.94 97 MET A C 1
ATOM 759 O O . MET A 1 97 ? 11.807 2.605 -35.260 1.00 66.94 97 MET A O 1
ATOM 763 N N . GLU A 1 98 ? 11.490 4.682 -34.463 1.00 68.12 98 GLU A N 1
ATOM 764 C CA . GLU A 1 98 ? 12.615 4.642 -33.529 1.00 68.12 98 GLU A CA 1
ATOM 765 C C . GLU A 1 98 ? 12.282 3.739 -32.327 1.00 68.12 98 GLU A C 1
ATOM 767 O O . GLU A 1 98 ? 11.112 3.523 -32.002 1.00 68.12 98 GLU A O 1
ATOM 772 N N . GLY A 1 99 ? 13.311 3.185 -31.675 1.00 67.25 99 GLY A N 1
ATOM 773 C CA . GLY A 1 99 ? 13.167 2.102 -30.692 1.00 67.25 99 GLY A CA 1
ATOM 774 C C . GLY A 1 99 ? 12.179 2.396 -29.558 1.00 67.25 99 GLY A C 1
ATOM 775 O O . GLY A 1 99 ? 11.305 1.575 -29.279 1.00 67.25 99 GLY A O 1
ATOM 776 N N . SER A 1 100 ? 12.238 3.583 -28.947 1.00 66.44 100 SER A N 1
ATOM 777 C CA . SER A 1 100 ? 11.323 3.952 -27.856 1.00 66.44 100 SER A CA 1
ATOM 778 C C . SER A 1 100 ? 9.870 4.112 -28.308 1.00 66.44 100 SER A C 1
ATOM 780 O O . SER A 1 100 ? 8.960 3.641 -27.618 1.00 66.44 100 SER A O 1
ATOM 782 N N . ASP A 1 101 ? 9.634 4.710 -29.474 1.00 70.56 101 ASP A N 1
ATOM 783 C CA . ASP A 1 101 ? 8.295 4.871 -30.048 1.00 70.56 101 ASP A CA 1
ATOM 784 C C . ASP A 1 101 ? 7.692 3.526 -30.473 1.00 70.56 101 ASP A C 1
ATOM 786 O O . ASP A 1 101 ? 6.530 3.236 -30.164 1.00 70.56 101 ASP A O 1
ATOM 790 N N . ALA A 1 102 ? 8.493 2.675 -31.120 1.00 74.38 102 ALA A N 1
ATOM 791 C CA . ALA A 1 102 ? 8.102 1.320 -31.493 1.00 74.38 102 ALA A CA 1
ATOM 792 C C . ALA A 1 102 ? 7.659 0.520 -30.262 1.00 74.38 102 ALA A C 1
ATOM 794 O O . ALA A 1 102 ? 6.592 -0.096 -30.233 1.00 74.38 102 ALA A O 1
ATOM 795 N N . ALA A 1 103 ? 8.448 0.595 -29.199 1.00 72.00 103 ALA A N 1
ATOM 796 C CA . ALA A 1 103 ? 8.182 -0.116 -27.969 1.00 72.00 103 ALA A CA 1
ATOM 797 C C . ALA A 1 103 ? 6.918 0.380 -27.240 1.00 72.00 103 ALA A C 1
ATOM 799 O O . ALA A 1 103 ? 6.156 -0.430 -26.705 1.00 72.00 103 ALA A O 1
ATOM 800 N N . HIS A 1 104 ? 6.622 1.686 -27.280 1.00 69.69 104 HIS A N 1
ATOM 801 C CA . HIS A 1 104 ? 5.371 2.225 -26.734 1.00 69.69 104 HIS A CA 1
ATOM 802 C C . HIS A 1 104 ? 4.139 1.694 -27.474 1.00 69.69 104 HIS A C 1
ATOM 804 O O . HIS A 1 104 ? 3.135 1.351 -26.844 1.00 69.69 104 HIS A O 1
ATOM 810 N N . VAL A 1 105 ? 4.215 1.610 -28.803 1.00 70.69 105 VAL A N 1
ATOM 811 C CA . VAL A 1 105 ? 3.139 1.059 -29.636 1.00 70.69 105 VAL A CA 1
ATOM 812 C C . VAL A 1 105 ? 2.955 -0.436 -29.371 1.00 70.69 105 VAL A C 1
ATOM 814 O O . VAL A 1 105 ? 1.826 -0.880 -29.168 1.00 70.69 105 VAL A O 1
ATOM 817 N N . LEU A 1 106 ? 4.049 -1.196 -29.283 1.00 77.31 106 LEU A N 1
ATOM 818 C CA . LEU A 1 106 ? 4.025 -2.623 -28.947 1.00 77.31 106 LEU A CA 1
ATOM 819 C C . LEU A 1 106 ? 3.398 -2.886 -27.571 1.00 77.31 106 LEU A C 1
ATOM 821 O O . LEU A 1 106 ? 2.535 -3.756 -27.447 1.00 77.31 106 LEU A O 1
ATOM 825 N N . GLY A 1 107 ? 3.763 -2.097 -26.556 1.00 71.44 107 GLY A N 1
ATOM 826 C CA . GLY A 1 107 ? 3.159 -2.182 -25.225 1.00 71.44 107 GLY A CA 1
ATOM 827 C C . GLY A 1 107 ? 1.657 -1.881 -25.237 1.00 71.44 107 GLY A C 1
ATOM 828 O O . GLY A 1 107 ? 0.875 -2.599 -24.615 1.00 71.44 107 GLY A O 1
ATOM 829 N N . ALA A 1 108 ? 1.228 -0.870 -25.999 1.00 70.62 108 ALA A N 1
ATOM 830 C CA . ALA A 1 108 ? -0.189 -0.537 -26.145 1.00 70.62 108 ALA A CA 1
ATOM 831 C C . ALA A 1 108 ? -0.978 -1.632 -26.884 1.00 70.62 108 ALA A C 1
ATOM 833 O O . ALA A 1 108 ? -2.107 -1.943 -26.503 1.00 70.62 108 ALA A O 1
ATOM 834 N N . PHE A 1 109 ? -0.401 -2.245 -27.920 1.00 73.94 109 PHE A N 1
ATOM 835 C CA . PHE A 1 109 ? -1.021 -3.380 -28.605 1.00 73.94 109 PHE A CA 1
ATOM 836 C C . PHE A 1 109 ? -1.138 -4.596 -27.702 1.00 73.94 109 PHE A C 1
ATOM 838 O O . PHE A 1 109 ? -2.183 -5.240 -27.703 1.00 73.94 109 PHE A O 1
ATOM 845 N N . ALA A 1 110 ? -0.119 -4.885 -26.899 1.00 73.75 110 ALA A N 1
ATOM 846 C CA . ALA A 1 110 ? -0.177 -5.975 -25.942 1.00 73.75 110 ALA A CA 1
ATOM 847 C C . ALA A 1 110 ? -1.303 -5.792 -24.913 1.00 73.75 110 ALA A C 1
ATOM 849 O O . ALA A 1 110 ? -2.042 -6.736 -24.648 1.00 73.75 110 ALA A O 1
ATOM 850 N N . GLU A 1 111 ? -1.479 -4.577 -24.385 1.00 69.75 111 GLU A N 1
ATOM 851 C CA . GLU A 1 111 ? -2.583 -4.245 -23.476 1.00 69.75 111 GLU A CA 1
ATOM 852 C C . GLU A 1 111 ? -3.947 -4.441 -24.152 1.00 69.75 111 GLU A C 1
ATOM 854 O O . GLU A 1 111 ? -4.850 -5.036 -23.572 1.00 69.75 111 GLU A O 1
ATOM 859 N N . VAL A 1 112 ? -4.090 -4.016 -25.411 1.00 66.88 112 VAL A N 1
ATOM 860 C CA . VAL A 1 112 ? -5.326 -4.214 -26.182 1.00 66.88 112 VAL A CA 1
ATOM 861 C C . VAL A 1 112 ? -5.593 -5.699 -26.454 1.00 66.88 112 VAL A C 1
ATOM 863 O O . VAL A 1 112 ? -6.724 -6.156 -26.281 1.00 66.88 112 VAL A O 1
ATOM 866 N N . LEU A 1 113 ? -4.578 -6.465 -26.868 1.00 68.81 113 LEU A N 1
ATOM 867 C CA . LEU A 1 113 ? -4.683 -7.909 -27.112 1.00 68.81 113 LEU A CA 1
ATOM 868 C C . LEU A 1 113 ? -5.018 -8.686 -25.841 1.00 68.81 113 LEU A C 1
ATOM 870 O O . LEU A 1 113 ? -5.781 -9.651 -25.891 1.00 68.81 113 LEU A O 1
ATOM 874 N N . ASP A 1 114 ? -4.505 -8.241 -24.700 1.00 69.31 114 ASP A N 1
ATOM 875 C CA . ASP A 1 114 ? -4.923 -8.751 -23.406 1.00 69.31 114 ASP A CA 1
ATOM 876 C C . ASP A 1 114 ? -6.394 -8.418 -23.121 1.00 69.31 114 ASP A C 1
ATOM 878 O O . ASP A 1 114 ? -7.236 -9.317 -23.055 1.00 69.31 114 ASP A O 1
ATOM 882 N N . ASP A 1 115 ? -6.707 -7.131 -22.988 1.00 65.56 115 ASP A N 1
ATOM 883 C CA . ASP A 1 115 ? -7.971 -6.653 -22.423 1.00 65.56 115 ASP A CA 1
ATOM 884 C C . ASP A 1 115 ? -9.169 -7.003 -23.296 1.00 65.56 115 ASP A C 1
ATOM 886 O O . ASP A 1 115 ? -10.224 -7.404 -22.802 1.00 65.56 115 ASP A O 1
ATOM 890 N N . ALA A 1 116 ? -9.020 -6.826 -24.608 1.00 66.69 116 ALA A N 1
ATOM 891 C CA . ALA A 1 116 ? -10.136 -6.900 -25.539 1.00 66.69 116 ALA A CA 1
ATOM 892 C C . ALA A 1 116 ? -10.266 -8.263 -26.224 1.00 66.69 116 ALA A C 1
ATOM 894 O O . ALA A 1 116 ? -11.375 -8.638 -26.641 1.00 66.69 116 ALA A O 1
ATOM 895 N N . PHE A 1 117 ? -9.153 -8.990 -26.359 1.00 65.81 117 PHE A N 1
ATOM 896 C CA . PHE A 1 117 ? -9.074 -10.224 -27.145 1.00 65.81 117 PHE A CA 1
ATOM 897 C C . PHE A 1 117 ? -8.696 -11.463 -26.338 1.00 65.81 117 PHE A C 1
ATOM 899 O O . PHE A 1 117 ? -8.879 -12.564 -26.850 1.00 65.81 117 PHE A O 1
ATOM 906 N N . ALA A 1 118 ? -8.224 -11.307 -25.100 1.00 68.38 118 ALA A N 1
ATOM 907 C CA . ALA A 1 118 ? -7.715 -12.398 -24.281 1.00 68.38 118 ALA A CA 1
ATOM 908 C C . ALA A 1 118 ? -6.575 -13.216 -24.944 1.00 68.38 118 ALA A C 1
ATOM 910 O O . ALA A 1 118 ? -6.394 -14.399 -24.654 1.00 68.38 118 ALA A O 1
ATOM 911 N N . GLU A 1 119 ? -5.788 -12.599 -25.837 1.00 67.75 119 GLU A N 1
ATOM 912 C CA . GLU A 1 119 ? -4.706 -13.246 -26.601 1.00 67.75 119 GLU A CA 1
ATOM 913 C C . GLU A 1 119 ? -3.346 -13.063 -25.924 1.00 67.75 119 GLU A C 1
ATOM 915 O O . GLU A 1 119 ? -2.469 -12.312 -26.349 1.00 67.75 119 GLU A O 1
ATOM 920 N N . PHE A 1 120 ? -3.169 -13.784 -24.824 1.00 69.19 120 PHE A N 1
ATOM 921 C CA . PHE A 1 120 ? -2.081 -13.530 -23.881 1.00 69.19 120 PHE A CA 1
ATOM 922 C C . PHE A 1 120 ? -0.698 -13.929 -24.391 1.00 69.19 120 PHE A C 1
ATOM 924 O O . PHE A 1 120 ? 0.282 -13.256 -24.080 1.00 69.19 120 PHE A O 1
ATOM 931 N N . GLY A 1 121 ? -0.612 -15.014 -25.168 1.00 71.81 121 GLY A N 1
ATOM 932 C CA . GLY A 1 121 ? 0.649 -15.444 -25.777 1.00 71.81 121 GLY A CA 1
ATOM 933 C C . GLY A 1 121 ? 1.216 -14.359 -26.692 1.00 71.81 121 GLY A C 1
ATOM 934 O O . GLY A 1 121 ? 2.374 -13.979 -26.547 1.00 71.81 121 GLY A O 1
ATOM 935 N N . VAL A 1 122 ? 0.354 -13.778 -27.531 1.00 69.81 122 VAL A N 1
ATOM 936 C CA . VAL A 1 122 ? 0.720 -12.707 -28.465 1.00 69.81 122 VAL A CA 1
ATOM 937 C C . VAL A 1 122 ? 1.042 -11.416 -27.712 1.00 69.81 122 VAL A C 1
ATOM 939 O O . VAL A 1 122 ? 2.072 -10.803 -27.964 1.00 69.81 122 VAL A O 1
ATOM 942 N N . ALA A 1 123 ? 0.227 -11.030 -26.723 1.00 71.44 123 ALA A N 1
ATOM 943 C CA . ALA A 1 123 ? 0.510 -9.862 -25.886 1.00 71.44 123 ALA A CA 1
ATOM 944 C C . ALA A 1 123 ? 1.882 -9.958 -25.190 1.00 71.44 123 ALA A C 1
ATOM 946 O O . ALA A 1 123 ? 2.639 -8.989 -25.167 1.00 71.44 123 ALA A O 1
ATOM 947 N N . ARG A 1 124 ? 2.237 -11.140 -24.670 1.00 75.50 124 ARG A N 1
ATOM 948 C CA . ARG A 1 124 ? 3.555 -11.401 -24.071 1.00 75.50 124 ARG A CA 1
ATOM 949 C C . ARG A 1 124 ? 4.683 -11.244 -25.088 1.00 75.50 124 ARG A C 1
ATOM 951 O O . ARG A 1 124 ? 5.692 -10.629 -24.762 1.00 75.50 124 ARG A O 1
ATOM 958 N N . GLU A 1 125 ? 4.534 -11.792 -26.289 1.00 79.06 125 GLU A N 1
ATOM 959 C CA . GLU A 1 125 ? 5.539 -11.658 -27.351 1.00 79.06 125 GLU A CA 1
ATOM 960 C C . GLU A 1 125 ? 5.745 -10.195 -27.759 1.00 79.06 125 GLU A C 1
ATOM 962 O O . GLU A 1 125 ? 6.887 -9.759 -27.888 1.00 79.06 125 GLU A O 1
ATOM 967 N N . LEU A 1 126 ? 4.666 -9.410 -27.862 1.00 78.25 126 LEU A N 1
ATOM 968 C CA . LEU A 1 126 ? 4.762 -7.975 -28.139 1.00 78.25 126 LEU A CA 1
ATOM 969 C C . LEU A 1 126 ? 5.445 -7.202 -27.003 1.00 78.25 126 LEU A C 1
ATOM 971 O O . LEU A 1 126 ? 6.220 -6.294 -27.281 1.00 78.25 126 LEU A O 1
ATOM 975 N N . LEU A 1 127 ? 5.212 -7.564 -25.738 1.00 76.25 127 LEU A N 1
ATOM 976 C CA . LEU A 1 127 ? 5.884 -6.935 -24.590 1.00 76.25 127 LEU A CA 1
ATOM 977 C C . LEU A 1 127 ? 7.375 -7.285 -24.524 1.00 76.25 127 LEU A C 1
ATOM 979 O O . LEU A 1 127 ? 8.193 -6.414 -24.235 1.00 76.25 127 LEU A O 1
ATOM 983 N N . LEU A 1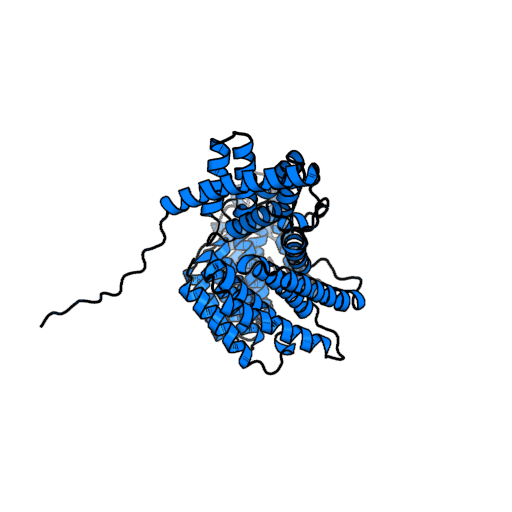 128 ? 7.747 -8.528 -24.844 1.00 78.06 128 LEU A N 1
ATOM 984 C CA . LEU A 1 128 ? 9.153 -8.920 -24.985 1.00 78.06 128 LEU A CA 1
ATOM 985 C C . LEU A 1 128 ? 9.824 -8.176 -26.145 1.00 78.06 128 LEU A C 1
ATOM 987 O O . LEU A 1 128 ? 10.944 -7.696 -25.996 1.00 78.06 128 LEU A O 1
ATOM 991 N N . LEU A 1 129 ? 9.130 -8.021 -27.274 1.00 78.81 129 LEU A N 1
ATOM 992 C CA . LEU A 1 129 ? 9.630 -7.238 -28.402 1.00 78.81 129 LEU A CA 1
ATOM 993 C C . LEU A 1 129 ? 9.774 -5.752 -28.037 1.00 78.81 129 LEU A C 1
ATOM 995 O O . LEU A 1 129 ? 10.776 -5.134 -28.386 1.00 78.81 129 LEU A O 1
ATOM 999 N N . ALA A 1 130 ? 8.825 -5.195 -27.278 1.00 77.69 130 ALA A N 1
ATOM 1000 C CA . ALA A 1 130 ? 8.909 -3.829 -26.770 1.00 77.69 130 ALA A CA 1
ATOM 1001 C C . ALA A 1 130 ? 10.155 -3.632 -25.896 1.00 77.69 130 ALA A C 1
ATOM 1003 O O . ALA A 1 130 ? 10.852 -2.633 -26.042 1.00 77.69 130 ALA A O 1
ATOM 1004 N N . LEU A 1 131 ? 10.472 -4.596 -25.026 1.00 75.38 131 LEU A N 1
ATOM 1005 C CA . LEU A 1 131 ? 11.681 -4.557 -24.199 1.00 75.38 131 LEU A CA 1
ATOM 1006 C C . LEU A 1 131 ? 12.964 -4.518 -25.032 1.00 75.38 131 LEU A C 1
ATOM 1008 O O . LEU A 1 131 ? 13.817 -3.679 -24.760 1.00 75.38 131 LEU A O 1
ATOM 1012 N N . VAL A 1 132 ? 13.062 -5.345 -26.077 1.00 74.44 132 VAL A N 1
ATOM 1013 C CA . VAL A 1 132 ? 14.209 -5.336 -27.005 1.00 74.44 132 VAL A CA 1
ATOM 1014 C C . VAL A 1 132 ? 14.342 -3.982 -27.707 1.00 74.44 132 VAL A C 1
ATOM 1016 O O . VAL A 1 132 ? 15.442 -3.459 -27.861 1.00 74.44 132 VAL A O 1
ATOM 1019 N N . CYS A 1 133 ? 13.226 -3.370 -28.104 1.00 69.94 133 CYS A N 1
ATOM 1020 C CA . CYS A 1 133 ? 13.232 -2.039 -28.709 1.00 69.94 133 CYS A CA 1
ATOM 1021 C C . CYS A 1 133 ? 13.672 -0.929 -27.727 1.00 69.94 133 CYS A C 1
ATOM 1023 O O . CYS A 1 133 ? 14.161 0.110 -28.172 1.00 69.94 133 CYS A O 1
ATOM 1025 N N . TYR A 1 134 ? 13.551 -1.147 -26.410 1.00 67.50 134 TYR A N 1
ATOM 1026 C CA . TYR A 1 134 ? 13.984 -0.206 -25.373 1.00 67.50 134 TYR A CA 1
ATOM 1027 C C . TYR A 1 134 ? 15.458 -0.317 -24.963 1.00 67.50 134 TYR A C 1
ATOM 1029 O O . TYR A 1 134 ? 15.932 0.595 -24.287 1.00 67.50 134 TYR A O 1
ATOM 1037 N N . ASP A 1 135 ? 16.195 -1.362 -25.359 1.00 59.62 135 ASP A N 1
ATOM 1038 C CA . ASP A 1 135 ? 17.605 -1.571 -24.963 1.00 59.62 135 ASP A CA 1
ATOM 1039 C C . ASP A 1 135 ? 18.556 -0.423 -25.376 1.00 59.62 135 ASP A C 1
ATOM 1041 O O . ASP A 1 135 ? 19.703 -0.365 -24.932 1.00 59.62 135 ASP A O 1
ATOM 1045 N N . LEU A 1 136 ? 18.082 0.519 -26.198 1.00 54.75 136 LEU A N 1
ATOM 1046 C CA . LEU A 1 136 ? 18.829 1.678 -26.687 1.00 54.75 136 LEU A CA 1
ATOM 1047 C C . LEU A 1 136 ? 18.535 2.993 -25.930 1.00 54.75 136 LEU A C 1
ATOM 1049 O O . LEU A 1 136 ? 19.241 3.970 -26.166 1.00 54.75 136 LEU A O 1
ATOM 1053 N N . ASP A 1 137 ? 17.563 3.022 -25.005 1.00 57.00 137 ASP A N 1
ATOM 1054 C CA . ASP A 1 137 ? 17.084 4.244 -24.334 1.00 57.00 137 ASP A CA 1
ATOM 1055 C C . ASP A 1 137 ? 16.958 4.104 -22.799 1.00 57.00 137 ASP A C 1
ATOM 1057 O O . ASP A 1 137 ? 16.770 3.025 -22.237 1.00 57.00 137 ASP A O 1
ATOM 1061 N N . HIS A 1 138 ? 16.968 5.239 -22.082 1.00 64.50 138 HIS A N 1
ATOM 1062 C CA . HIS A 1 138 ? 16.758 5.320 -20.622 1.00 64.50 138 HIS A CA 1
ATOM 1063 C C . HIS A 1 138 ? 15.382 4.808 -20.130 1.00 64.50 138 HIS A C 1
ATOM 1065 O O . HIS A 1 138 ? 15.079 4.900 -18.940 1.00 64.50 138 HIS A O 1
ATOM 1071 N N . THR A 1 139 ? 14.536 4.287 -21.017 1.00 72.12 139 THR A N 1
ATOM 1072 C CA . THR A 1 139 ? 13.169 3.833 -20.749 1.00 72.12 139 THR A CA 1
ATOM 1073 C C . THR A 1 139 ? 13.058 2.330 -20.490 1.00 72.12 139 THR A C 1
ATOM 1075 O O . THR A 1 139 ? 11.998 1.893 -20.047 1.00 72.12 139 THR A O 1
ATOM 1078 N N . TYR A 1 140 ? 14.117 1.534 -20.698 1.00 80.50 140 TYR A N 1
ATOM 1079 C CA . TYR A 1 140 ? 14.078 0.079 -20.479 1.00 80.50 140 TYR A CA 1
ATOM 1080 C C . TYR A 1 140 ? 13.553 -0.305 -19.088 1.00 80.50 140 TYR A C 1
ATOM 1082 O O . TYR A 1 140 ? 12.563 -1.025 -18.974 1.00 80.50 140 TYR A O 1
ATOM 1090 N N . VAL A 1 141 ? 14.165 0.228 -18.022 1.00 85.00 141 VAL A N 1
ATOM 1091 C CA . VAL A 1 141 ? 13.825 -0.145 -16.639 1.00 85.00 141 VAL A CA 1
ATOM 1092 C C . VAL A 1 141 ? 12.362 0.154 -16.290 1.00 85.00 141 VAL A C 1
ATOM 1094 O O . VAL A 1 141 ? 11.673 -0.775 -15.872 1.00 85.00 141 VAL A O 1
ATOM 1097 N N . PRO A 1 142 ? 11.834 1.380 -16.488 1.00 81.81 142 PRO A N 1
ATOM 1098 C CA . PRO A 1 142 ? 10.415 1.654 -16.252 1.00 81.81 142 PRO A CA 1
ATOM 1099 C C . PRO A 1 142 ? 9.463 0.681 -16.960 1.00 81.81 142 PRO A C 1
ATOM 1101 O O . PRO A 1 142 ? 8.449 0.281 -16.390 1.00 81.81 142 PRO A O 1
ATOM 1104 N N . ASN A 1 143 ? 9.784 0.271 -18.188 1.00 77.06 143 ASN A N 1
ATOM 1105 C CA . ASN A 1 143 ? 8.926 -0.622 -18.962 1.00 77.06 143 ASN A CA 1
ATOM 1106 C C . ASN A 1 143 ? 9.046 -2.084 -18.525 1.00 77.06 143 ASN A C 1
ATOM 1108 O O . ASN A 1 143 ? 8.026 -2.766 -18.430 1.00 77.06 143 ASN A O 1
ATOM 1112 N N . ALA A 1 144 ? 10.250 -2.539 -18.173 1.00 85.38 144 ALA A N 1
ATOM 1113 C CA . ALA A 1 144 ? 10.459 -3.849 -17.563 1.00 85.38 144 ALA A CA 1
ATOM 1114 C C . ALA A 1 144 ? 9.692 -3.980 -16.241 1.00 85.38 144 ALA A C 1
ATOM 1116 O O . ALA A 1 144 ? 9.040 -4.996 -16.014 1.00 85.38 144 ALA A O 1
ATOM 1117 N N . LEU A 1 145 ? 9.683 -2.926 -15.417 1.00 88.31 145 LEU A N 1
ATOM 1118 C CA . LEU A 1 145 ? 8.897 -2.886 -14.182 1.00 88.31 145 LEU A CA 1
ATOM 1119 C C . LEU A 1 145 ? 7.391 -2.944 -14.452 1.00 88.31 145 LEU A C 1
ATOM 1121 O O . LEU A 1 145 ? 6.698 -3.756 -13.846 1.00 88.31 145 LEU A O 1
ATOM 1125 N N . ASN A 1 146 ? 6.880 -2.147 -15.394 1.00 82.19 146 ASN A N 1
ATOM 1126 C CA . ASN A 1 146 ? 5.464 -2.205 -15.770 1.00 82.19 146 ASN A CA 1
ATOM 1127 C C . ASN A 1 146 ? 5.063 -3.600 -16.271 1.00 82.19 146 ASN A C 1
ATOM 1129 O O . ASN A 1 146 ? 3.975 -4.085 -15.955 1.00 82.19 146 ASN A O 1
ATOM 1133 N N . PHE A 1 147 ? 5.943 -4.263 -17.025 1.00 81.62 147 PHE A N 1
ATOM 1134 C CA . PHE A 1 147 ? 5.685 -5.613 -17.508 1.00 81.62 147 PHE A CA 1
ATOM 1135 C C . PHE A 1 147 ? 5.750 -6.659 -16.387 1.00 81.62 147 PHE A C 1
ATOM 1137 O O . PHE A 1 147 ? 4.896 -7.541 -16.332 1.00 81.62 147 PHE A O 1
ATOM 1144 N N . ALA A 1 148 ? 6.690 -6.536 -15.449 1.00 89.12 148 ALA A N 1
ATOM 1145 C CA . ALA A 1 148 ? 6.749 -7.400 -14.273 1.00 89.12 148 ALA A CA 1
ATOM 1146 C C . ALA A 1 148 ? 5.462 -7.289 -13.435 1.00 89.12 148 ALA A C 1
ATOM 1148 O O . ALA A 1 148 ? 4.832 -8.306 -13.142 1.00 89.12 148 ALA A O 1
ATOM 1149 N N . VAL A 1 149 ? 5.002 -6.057 -13.170 1.00 85.81 149 VAL A N 1
ATOM 1150 C CA . VAL A 1 149 ? 3.735 -5.777 -12.469 1.00 85.81 149 VAL A CA 1
ATOM 1151 C C . VAL A 1 149 ? 2.544 -6.392 -13.210 1.00 85.81 149 VAL A C 1
ATOM 1153 O O . VAL A 1 149 ? 1.672 -7.014 -12.606 1.00 85.81 149 VAL A O 1
ATOM 1156 N N . PHE A 1 150 ? 2.508 -6.276 -14.537 1.00 78.50 150 PHE A N 1
ATOM 1157 C CA . PHE A 1 150 ? 1.481 -6.917 -15.356 1.00 78.50 150 PHE A CA 1
ATOM 1158 C C . PHE A 1 150 ? 1.474 -8.446 -15.192 1.00 78.50 150 PHE A C 1
ATOM 1160 O O . PHE A 1 150 ? 0.410 -9.056 -15.032 1.00 78.50 150 PHE A O 1
ATOM 1167 N N . MET A 1 151 ? 2.654 -9.071 -15.199 1.00 82.75 151 MET A N 1
ATOM 1168 C CA . MET A 1 151 ? 2.802 -10.518 -15.046 1.00 82.75 151 MET A CA 1
ATOM 1169 C C . MET A 1 151 ? 2.372 -11.003 -13.656 1.00 82.75 151 MET A C 1
ATOM 1171 O O . MET A 1 151 ? 1.706 -12.036 -13.550 1.00 82.75 151 MET A O 1
ATOM 1175 N N . GLU A 1 152 ? 2.669 -10.264 -12.588 1.00 86.88 152 GLU A N 1
ATOM 1176 C CA . GLU A 1 152 ? 2.237 -10.656 -11.243 1.00 86.88 152 GLU A CA 1
ATOM 1177 C C . GLU A 1 152 ? 0.758 -10.341 -10.964 1.00 86.88 152 GLU A C 1
ATOM 1179 O O . GLU A 1 152 ? 0.059 -11.207 -10.441 1.00 86.88 152 GLU A O 1
ATOM 1184 N N . GLU A 1 153 ? 0.247 -9.160 -11.330 1.00 78.94 153 GLU A N 1
ATOM 1185 C CA . GLU A 1 153 ? -1.099 -8.722 -10.930 1.00 78.94 153 GLU A CA 1
ATOM 1186 C C . GLU A 1 153 ? -2.188 -9.367 -11.780 1.00 78.94 153 GLU A C 1
ATOM 1188 O O . GLU A 1 153 ? -3.238 -9.774 -11.279 1.00 78.94 153 GLU A O 1
ATOM 1193 N N . ARG A 1 154 ? -1.950 -9.460 -13.091 1.00 75.50 154 ARG A N 1
ATOM 1194 C CA . ARG A 1 154 ? -2.977 -9.900 -14.040 1.00 75.50 154 ARG A CA 1
ATOM 1195 C C . ARG A 1 154 ? -2.850 -11.361 -14.415 1.00 75.50 154 ARG A C 1
ATOM 1197 O O . ARG A 1 154 ? -3.845 -11.981 -14.789 1.00 75.50 154 ARG A O 1
ATOM 1204 N N . ARG A 1 155 ? -1.635 -11.911 -14.350 1.00 74.81 155 ARG A N 1
ATOM 1205 C CA . ARG A 1 155 ? -1.354 -13.291 -14.780 1.00 74.81 155 ARG A CA 1
ATOM 1206 C C . ARG A 1 155 ? -1.016 -14.233 -13.659 1.00 74.81 155 ARG A C 1
ATOM 1208 O O . ARG A 1 155 ? -1.102 -15.436 -13.886 1.00 74.81 155 ARG A O 1
ATOM 1215 N N . LEU A 1 156 ? -0.643 -13.711 -12.493 1.00 81.75 156 LEU A N 1
ATOM 1216 C CA . LEU A 1 156 ? -0.154 -14.524 -11.385 1.00 81.75 156 LEU A CA 1
ATOM 1217 C C . LEU A 1 156 ? 1.055 -15.390 -11.813 1.00 81.75 156 LEU A C 1
ATOM 1219 O O . LEU A 1 156 ? 1.279 -16.469 -11.270 1.00 81.75 156 LEU A O 1
ATOM 1223 N N . ARG A 1 157 ? 1.832 -14.935 -12.812 1.00 84.38 157 ARG A N 1
ATOM 1224 C CA . ARG A 1 157 ? 3.032 -15.619 -13.328 1.00 84.38 157 ARG A CA 1
ATOM 1225 C C . ARG A 1 157 ? 4.260 -15.066 -12.623 1.00 84.38 157 ARG A C 1
ATOM 1227 O O . ARG A 1 157 ? 5.023 -14.280 -13.178 1.00 84.38 157 ARG A O 1
ATOM 1234 N N . TYR A 1 158 ? 4.397 -15.454 -11.361 1.00 90.25 158 TYR A N 1
ATOM 1235 C CA . TYR A 1 158 ? 5.384 -14.872 -10.459 1.00 90.25 158 TYR A CA 1
ATOM 1236 C C . TYR A 1 158 ? 6.834 -15.191 -10.847 1.00 90.25 158 TYR A C 1
ATOM 1238 O O . TYR A 1 158 ? 7.687 -14.330 -10.675 1.00 90.25 158 TYR A O 1
ATOM 1246 N N . ASP A 1 159 ? 7.117 -16.369 -11.413 1.00 90.50 159 ASP A N 1
ATOM 1247 C CA . ASP A 1 159 ? 8.483 -16.725 -11.839 1.00 90.50 159 ASP A CA 1
ATOM 1248 C C . ASP A 1 159 ? 8.981 -15.807 -12.969 1.00 90.50 159 ASP A C 1
ATOM 1250 O O . ASP A 1 159 ? 10.078 -15.266 -12.889 1.00 90.50 159 ASP A O 1
ATOM 1254 N N . GLU A 1 160 ? 8.138 -15.516 -13.962 1.00 85.50 160 GLU A N 1
ATOM 1255 C CA . GLU A 1 160 ? 8.481 -14.569 -15.033 1.00 85.50 160 GLU A CA 1
ATOM 1256 C C . GLU A 1 160 ? 8.556 -13.117 -14.561 1.00 85.50 160 GLU A C 1
ATOM 1258 O O . GLU A 1 160 ? 9.394 -12.362 -15.046 1.00 85.50 160 GLU A O 1
ATOM 1263 N N . ALA A 1 161 ? 7.693 -12.705 -13.627 1.00 91.38 161 ALA A N 1
ATOM 1264 C CA . ALA A 1 161 ? 7.794 -11.372 -13.035 1.00 91.38 161 ALA A CA 1
ATOM 1265 C C . ALA A 1 161 ? 9.147 -11.194 -12.322 1.00 91.38 161 ALA A C 1
ATOM 1267 O O . ALA A 1 161 ? 9.798 -10.162 -12.468 1.00 91.38 161 ALA A O 1
ATOM 1268 N N . GLU A 1 162 ? 9.607 -12.226 -11.610 1.00 93.00 162 GLU A N 1
ATOM 1269 C CA . GLU A 1 162 ? 10.902 -12.234 -10.928 1.00 93.00 162 GLU A CA 1
ATOM 1270 C C . GLU A 1 162 ? 12.084 -12.139 -11.903 1.00 93.00 162 GLU A C 1
ATOM 1272 O O . GLU A 1 162 ? 13.001 -11.347 -11.674 1.00 93.00 162 GLU A O 1
ATOM 1277 N N . GLU A 1 163 ? 12.041 -12.874 -13.019 1.00 89.44 163 GLU A N 1
ATOM 1278 C CA . GLU A 1 163 ? 13.036 -12.759 -14.095 1.00 89.44 163 GLU A CA 1
ATOM 1279 C C . GLU A 1 163 ? 13.085 -11.335 -14.670 1.00 89.44 163 GLU A C 1
ATOM 1281 O O . GLU A 1 163 ? 14.168 -10.769 -14.839 1.00 89.44 163 GLU A O 1
ATOM 1286 N N . LEU A 1 164 ? 11.924 -10.716 -14.907 1.00 90.00 164 LEU A N 1
ATOM 1287 C CA . LEU A 1 164 ? 11.833 -9.340 -15.402 1.00 90.00 164 LEU A CA 1
ATOM 1288 C C . LEU A 1 164 ? 12.416 -8.328 -14.414 1.00 90.00 164 LEU A C 1
ATOM 1290 O O . LEU A 1 164 ? 13.149 -7.430 -14.829 1.00 90.00 164 LEU A O 1
ATOM 1294 N N . TYR A 1 165 ? 12.155 -8.481 -13.114 1.00 93.56 165 TYR A N 1
ATOM 1295 C CA . TYR A 1 165 ? 12.772 -7.635 -12.095 1.00 93.56 165 TYR A CA 1
ATOM 1296 C C . TYR A 1 165 ? 14.298 -7.801 -12.048 1.00 93.56 165 TYR A C 1
ATOM 1298 O O . TYR A 1 165 ? 15.023 -6.807 -11.957 1.00 93.56 165 TYR A O 1
ATOM 1306 N N . ALA A 1 166 ? 14.802 -9.034 -12.153 1.00 91.00 166 ALA A N 1
ATOM 1307 C CA . ALA A 1 166 ? 16.238 -9.299 -12.191 1.00 91.00 166 ALA A CA 1
ATOM 1308 C C . ALA A 1 166 ? 16.903 -8.654 -13.420 1.00 91.00 166 ALA A C 1
ATOM 1310 O O . ALA A 1 166 ? 17.940 -7.999 -13.287 1.00 91.00 166 ALA A O 1
ATOM 1311 N N . HIS A 1 167 ? 16.281 -8.768 -14.597 1.00 87.38 167 HIS A N 1
ATOM 1312 C CA . HIS A 1 167 ? 16.736 -8.095 -15.814 1.00 87.38 167 HIS A CA 1
ATOM 1313 C C . HIS A 1 167 ? 16.673 -6.566 -15.694 1.00 87.38 167 HIS A C 1
ATOM 1315 O O . HIS A 1 167 ? 17.625 -5.880 -16.067 1.00 87.38 167 HIS A O 1
ATOM 1321 N N . ALA A 1 168 ? 15.599 -6.012 -15.126 1.00 90.06 168 ALA A N 1
ATOM 1322 C CA . ALA A 1 168 ? 15.482 -4.576 -14.884 1.00 90.06 168 ALA A CA 1
ATOM 1323 C C . ALA A 1 168 ? 16.615 -4.061 -13.982 1.00 90.06 168 ALA A C 1
ATOM 1325 O O . ALA A 1 168 ? 17.193 -3.010 -14.256 1.00 90.06 168 ALA A O 1
ATOM 1326 N N . LEU A 1 169 ? 16.981 -4.820 -12.943 1.00 91.19 169 LEU A N 1
ATOM 1327 C CA . LEU A 1 169 ? 18.076 -4.457 -12.045 1.00 91.19 169 LEU A CA 1
ATOM 1328 C C . LEU A 1 169 ? 19.439 -4.489 -12.750 1.00 91.19 169 LEU A C 1
ATOM 1330 O O . LEU A 1 169 ? 20.250 -3.592 -12.538 1.00 91.19 169 LEU A O 1
ATOM 1334 N N . GLN A 1 170 ? 19.686 -5.486 -13.607 1.00 88.62 170 GLN A N 1
ATOM 1335 C CA . GLN A 1 170 ? 20.929 -5.594 -14.386 1.00 88.62 170 GLN A CA 1
ATOM 1336 C C . GLN A 1 170 ? 21.125 -4.412 -15.347 1.00 88.62 170 GLN A C 1
ATOM 1338 O O . GLN A 1 170 ? 22.250 -3.959 -15.541 1.00 88.62 170 GLN A O 1
ATOM 1343 N N . HIS A 1 171 ? 20.034 -3.882 -15.906 1.00 84.81 171 HIS A N 1
ATOM 1344 C CA . HIS A 1 171 ? 20.046 -2.747 -16.836 1.00 84.81 171 HIS A CA 1
ATOM 1345 C C . HIS A 1 171 ? 19.839 -1.388 -16.135 1.00 84.81 171 HIS A C 1
ATOM 1347 O O . HIS A 1 171 ? 19.731 -0.344 -16.786 1.00 84.81 171 HIS A O 1
ATOM 1353 N N . ALA A 1 172 ? 19.799 -1.354 -14.798 1.00 87.88 172 ALA A N 1
ATOM 1354 C CA . ALA A 1 172 ? 19.643 -0.124 -14.032 1.00 87.88 172 ALA A CA 1
ATOM 1355 C C . ALA A 1 172 ? 20.940 0.703 -14.013 1.00 87.88 172 ALA A C 1
ATOM 1357 O O . ALA A 1 172 ? 21.744 0.628 -13.089 1.00 87.88 172 ALA A O 1
ATOM 1358 N N . ALA A 1 173 ? 21.117 1.546 -15.032 1.00 83.00 173 ALA A N 1
ATOM 1359 C CA . ALA A 1 173 ? 22.309 2.382 -15.202 1.00 83.00 173 ALA A CA 1
ATOM 1360 C C . ALA A 1 173 ? 22.400 3.592 -14.246 1.00 83.00 173 ALA A C 1
ATOM 1362 O O . ALA A 1 173 ? 23.441 4.241 -14.170 1.00 83.00 173 ALA A O 1
ATOM 1363 N N . THR A 1 174 ? 21.318 3.938 -13.540 1.00 87.31 174 THR A N 1
ATOM 1364 C CA . THR A 1 174 ? 21.286 5.085 -12.617 1.00 87.31 174 THR A CA 1
ATOM 1365 C C . THR A 1 174 ? 20.833 4.652 -11.223 1.00 87.31 174 THR A C 1
ATOM 1367 O O . THR A 1 174 ? 19.981 3.766 -11.123 1.00 87.31 174 THR A O 1
ATOM 1370 N N . PRO A 1 175 ? 21.303 5.313 -10.142 1.00 89.25 175 PRO A N 1
ATOM 1371 C CA . PRO A 1 175 ? 20.845 5.010 -8.786 1.00 89.25 175 PRO A CA 1
ATOM 1372 C C . PRO A 1 175 ? 19.326 5.120 -8.637 1.00 89.25 175 PRO A C 1
ATOM 1374 O O . PRO A 1 175 ? 18.717 4.329 -7.929 1.00 89.25 175 PRO A O 1
ATOM 1377 N N . ARG A 1 176 ? 18.698 6.063 -9.350 1.00 90.19 176 ARG A N 1
ATOM 1378 C CA . ARG A 1 176 ? 17.240 6.208 -9.380 1.00 90.19 176 ARG A CA 1
ATOM 1379 C C . ARG A 1 176 ? 16.559 4.937 -9.890 1.00 90.19 176 ARG A C 1
ATOM 1381 O O . ARG A 1 176 ? 15.689 4.416 -9.204 1.00 90.19 176 ARG A O 1
ATOM 1388 N N . HIS A 1 177 ? 16.989 4.424 -11.044 1.00 89.25 177 HIS A N 1
ATOM 1389 C CA . HIS A 1 177 ? 16.438 3.192 -11.609 1.00 89.25 177 HIS A CA 1
ATOM 1390 C C . HIS A 1 177 ? 16.668 1.991 -10.693 1.00 89.25 177 HIS A C 1
ATOM 1392 O O . HIS A 1 177 ? 15.751 1.204 -10.494 1.00 89.25 177 HIS A O 1
ATOM 1398 N N . SER A 1 178 ? 17.850 1.866 -10.084 1.00 92.31 178 SER A N 1
ATOM 1399 C CA . SER A 1 178 ? 18.116 0.763 -9.155 1.00 92.31 178 SER A CA 1
ATOM 1400 C C . SER A 1 178 ? 17.165 0.797 -7.954 1.00 92.31 178 SER A C 1
ATOM 1402 O O . SER A 1 178 ? 16.636 -0.241 -7.570 1.00 92.31 178 SER A O 1
ATOM 1404 N N . LEU A 1 179 ? 16.908 1.981 -7.385 1.00 93.94 179 LEU A N 1
ATOM 1405 C CA . LEU A 1 179 ? 15.971 2.140 -6.269 1.00 93.94 179 LEU A CA 1
ATOM 1406 C C . LEU A 1 179 ? 14.522 1.840 -6.671 1.00 93.94 179 LEU A C 1
ATOM 1408 O O . LEU A 1 179 ? 13.831 1.169 -5.909 1.00 93.94 179 LEU A O 1
ATOM 1412 N N . ASP A 1 180 ? 14.082 2.280 -7.855 1.00 91.69 180 ASP A N 1
ATOM 1413 C CA . ASP A 1 180 ? 12.741 1.967 -8.372 1.00 91.69 180 ASP A CA 1
ATOM 1414 C C . ASP A 1 180 ? 12.558 0.438 -8.525 1.00 91.69 180 ASP A C 1
ATOM 1416 O O . ASP A 1 180 ? 11.515 -0.105 -8.154 1.00 91.69 180 ASP A O 1
ATOM 1420 N N . VAL A 1 181 ? 13.592 -0.277 -8.993 1.00 94.56 181 VAL A N 1
ATOM 1421 C CA . VAL A 1 181 ? 13.564 -1.746 -9.110 1.00 94.56 181 VAL A CA 1
ATOM 1422 C C . VAL A 1 181 ? 13.533 -2.422 -7.741 1.00 94.56 181 VAL A C 1
ATOM 1424 O O . VAL A 1 181 ? 12.705 -3.303 -7.521 1.00 94.56 181 VAL A O 1
ATOM 1427 N N . TYR A 1 182 ? 14.388 -2.005 -6.800 1.00 95.62 182 TYR A N 1
ATOM 1428 C CA . TYR A 1 182 ? 14.383 -2.572 -5.448 1.00 95.62 182 TYR A CA 1
ATOM 1429 C C . TYR A 1 182 ? 13.037 -2.389 -4.745 1.00 95.62 182 TYR A C 1
ATOM 1431 O O . TYR A 1 182 ? 12.565 -3.319 -4.093 1.00 95.62 182 TYR A O 1
ATOM 1439 N N . PHE A 1 183 ? 12.422 -1.213 -4.893 1.00 93.19 183 PHE A N 1
ATOM 1440 C CA . PHE A 1 183 ? 11.115 -0.918 -4.316 1.00 93.19 183 PHE A CA 1
ATOM 1441 C C . PHE A 1 183 ? 10.048 -1.897 -4.827 1.00 93.19 183 PHE A C 1
ATOM 1443 O O . PHE A 1 183 ? 9.351 -2.520 -4.025 1.00 93.19 183 PHE A O 1
ATOM 1450 N N . ALA A 1 184 ? 9.973 -2.088 -6.149 1.00 93.88 184 ALA A N 1
ATOM 1451 C CA . ALA A 1 184 ? 9.013 -3.001 -6.767 1.00 93.88 184 ALA A CA 1
ATOM 1452 C C . ALA A 1 184 ? 9.281 -4.473 -6.400 1.00 93.88 184 ALA A C 1
ATOM 1454 O O . ALA A 1 184 ? 8.358 -5.204 -6.048 1.00 93.88 184 ALA A O 1
ATOM 1455 N N . MET A 1 185 ? 10.550 -4.899 -6.398 1.00 95.62 185 MET A N 1
ATOM 1456 C CA . MET A 1 185 ? 10.943 -6.250 -5.979 1.00 95.62 185 MET A CA 1
ATOM 1457 C C . MET A 1 185 ? 10.560 -6.545 -4.529 1.00 95.62 185 MET A C 1
ATOM 1459 O O . MET A 1 185 ? 10.109 -7.648 -4.224 1.00 95.62 185 MET A O 1
ATOM 1463 N N . ALA A 1 186 ? 10.753 -5.582 -3.625 1.00 95.56 186 ALA A N 1
ATOM 1464 C CA . ALA A 1 186 ? 10.399 -5.748 -2.223 1.00 95.56 186 ALA A CA 1
ATOM 1465 C C . ALA A 1 186 ? 8.885 -5.938 -2.042 1.00 95.56 186 ALA A C 1
ATOM 1467 O O . ALA A 1 186 ? 8.482 -6.868 -1.344 1.00 95.56 186 ALA A O 1
ATOM 1468 N N . ASP A 1 187 ? 8.055 -5.137 -2.718 1.00 92.81 187 ASP A N 1
ATOM 1469 C CA . ASP A 1 187 ? 6.594 -5.299 -2.692 1.00 92.81 187 ASP A CA 1
ATOM 1470 C C . ASP A 1 187 ? 6.163 -6.649 -3.282 1.00 92.81 187 ASP A C 1
ATOM 1472 O O . ASP A 1 187 ? 5.333 -7.349 -2.694 1.00 92.81 187 ASP A O 1
ATOM 1476 N N . PHE A 1 188 ? 6.773 -7.066 -4.394 1.00 93.62 188 PHE A N 1
ATOM 1477 C CA . PHE A 1 188 ? 6.523 -8.365 -5.015 1.00 93.62 188 PHE A CA 1
ATOM 1478 C C . PHE A 1 188 ? 6.833 -9.531 -4.064 1.00 93.62 188 PHE A C 1
ATOM 1480 O O . PHE A 1 188 ? 5.983 -10.403 -3.831 1.00 93.62 188 PHE A O 1
ATOM 1487 N N . TYR A 1 189 ? 8.031 -9.549 -3.469 1.00 95.19 189 TYR A N 1
ATOM 1488 C CA . TYR A 1 189 ? 8.412 -10.613 -2.542 1.00 95.19 189 TYR A CA 1
ATOM 1489 C C . TYR A 1 189 ? 7.546 -10.612 -1.288 1.00 95.19 189 TYR A C 1
ATOM 1491 O O . TYR A 1 189 ? 7.133 -11.684 -0.832 1.00 95.19 189 TYR A O 1
ATOM 1499 N N . LEU A 1 190 ? 7.212 -9.431 -0.767 1.00 92.38 190 LEU A N 1
ATOM 1500 C CA . LEU A 1 190 ? 6.425 -9.300 0.447 1.00 92.38 190 LEU A CA 1
ATOM 1501 C C . LEU A 1 190 ? 4.978 -9.734 0.221 1.00 92.38 190 LEU A C 1
ATOM 1503 O O . LEU A 1 190 ? 4.460 -10.572 0.958 1.00 92.38 190 LEU A O 1
ATOM 1507 N N . LEU A 1 191 ? 4.317 -9.171 -0.787 1.00 88.25 191 LEU A N 1
ATOM 1508 C CA . LEU A 1 191 ? 2.867 -9.259 -0.943 1.00 88.25 191 LEU A CA 1
ATOM 1509 C C . LEU A 1 191 ? 2.438 -10.430 -1.828 1.00 88.25 191 LEU A C 1
ATOM 1511 O O . LEU A 1 191 ? 1.422 -11.066 -1.535 1.00 88.25 191 LEU A O 1
ATOM 1515 N N . LYS A 1 192 ? 3.193 -10.736 -2.892 1.00 88.94 192 LYS A N 1
ATOM 1516 C CA . LYS A 1 192 ? 2.829 -11.784 -3.861 1.00 88.94 192 LYS A CA 1
ATOM 1517 C C . LYS A 1 192 ? 3.437 -13.128 -3.492 1.00 88.94 192 LYS A C 1
ATOM 1519 O O . LYS A 1 192 ? 2.710 -14.106 -3.335 1.00 88.94 192 LYS A O 1
ATOM 1524 N N . ARG A 1 193 ? 4.759 -13.176 -3.300 1.00 89.88 193 ARG A N 1
ATOM 1525 C CA . ARG A 1 193 ? 5.473 -14.418 -2.943 1.00 89.88 193 ARG A CA 1
ATOM 1526 C C . ARG A 1 193 ? 5.386 -14.765 -1.459 1.00 89.88 193 ARG A C 1
ATOM 1528 O O . ARG A 1 193 ? 5.563 -15.927 -1.111 1.00 89.88 193 ARG A O 1
ATOM 1535 N N . ARG A 1 194 ? 5.109 -13.778 -0.599 1.00 89.50 194 ARG A N 1
ATOM 1536 C CA . ARG A 1 194 ? 5.130 -13.909 0.869 1.00 89.50 194 ARG A CA 1
ATOM 1537 C C . ARG A 1 194 ? 6.483 -14.419 1.403 1.00 89.50 194 ARG A C 1
ATOM 1539 O O . ARG A 1 194 ? 6.529 -15.114 2.414 1.00 89.50 194 ARG A O 1
ATOM 1546 N N . ASP A 1 195 ? 7.580 -14.052 0.738 1.00 93.38 195 ASP A N 1
ATOM 1547 C CA . ASP A 1 195 ? 8.952 -14.454 1.073 1.00 93.38 195 ASP A CA 1
ATOM 1548 C C . ASP A 1 195 ? 9.635 -13.362 1.914 1.00 93.38 195 ASP A C 1
ATOM 1550 O O . ASP A 1 195 ? 10.207 -12.396 1.397 1.00 93.38 195 ASP A O 1
ATOM 1554 N N . ILE A 1 196 ? 9.541 -13.504 3.239 1.00 93.69 196 ILE A N 1
ATOM 1555 C CA . ILE A 1 196 ? 10.123 -12.554 4.200 1.00 93.69 196 ILE A CA 1
ATOM 1556 C C . ILE A 1 196 ? 11.658 -12.481 4.065 1.00 93.69 196 ILE A C 1
ATOM 1558 O O . ILE A 1 196 ? 12.170 -11.362 3.983 1.00 93.69 196 ILE A O 1
ATOM 1562 N N . PRO A 1 197 ? 12.415 -13.601 4.008 1.00 96.38 197 PRO A N 1
ATOM 1563 C CA . PRO A 1 197 ? 13.866 -13.548 3.822 1.00 96.38 197 PRO A CA 1
ATOM 1564 C C . PRO A 1 197 ? 14.313 -12.778 2.574 1.00 96.38 197 PRO A C 1
ATOM 1566 O O . PRO A 1 197 ? 15.211 -11.939 2.677 1.00 96.38 197 PRO A O 1
ATOM 1569 N N . ARG A 1 198 ? 13.690 -13.013 1.409 1.00 95.19 198 ARG A N 1
ATOM 1570 C CA . ARG A 1 198 ? 14.035 -12.278 0.177 1.00 95.19 198 ARG A CA 1
ATOM 1571 C C . ARG A 1 198 ? 13.645 -10.811 0.258 1.00 95.19 198 ARG A C 1
ATOM 1573 O O . ARG A 1 198 ? 14.447 -9.962 -0.122 1.00 95.19 198 ARG A O 1
ATOM 1580 N N . THR A 1 199 ? 12.466 -10.508 0.803 1.00 96.62 199 THR A N 1
ATOM 1581 C CA . THR A 1 199 ? 12.033 -9.121 1.041 1.00 96.62 199 THR A CA 1
ATOM 1582 C C . THR A 1 199 ? 13.067 -8.374 1.881 1.00 96.62 199 THR A C 1
ATOM 1584 O O . THR A 1 199 ? 13.514 -7.292 1.503 1.00 96.62 199 THR A O 1
ATOM 1587 N N . HIS A 1 200 ? 13.504 -8.982 2.988 1.00 97.00 200 HIS A N 1
ATOM 1588 C CA . HIS A 1 200 ? 14.509 -8.396 3.866 1.00 97.00 200 HIS A CA 1
ATOM 1589 C C . HIS A 1 200 ? 15.831 -8.172 3.124 1.00 97.00 200 HIS A C 1
ATOM 1591 O O . HIS A 1 200 ? 16.357 -7.065 3.153 1.00 97.00 200 HIS A O 1
ATOM 1597 N N . ALA A 1 201 ? 16.334 -9.182 2.405 1.00 96.88 201 ALA A N 1
ATOM 1598 C CA . ALA A 1 201 ? 17.590 -9.078 1.664 1.00 96.88 201 ALA A CA 1
ATOM 1599 C C . ALA A 1 201 ? 17.581 -7.922 0.647 1.00 96.88 201 ALA A C 1
ATOM 1601 O O . ALA A 1 201 ? 18.520 -7.124 0.615 1.00 96.88 201 ALA A O 1
ATOM 1602 N N . VAL A 1 202 ? 16.502 -7.794 -0.134 1.00 97.12 202 VAL A N 1
ATOM 1603 C CA . VAL A 1 202 ? 16.331 -6.723 -1.128 1.00 97.12 202 VAL A CA 1
ATOM 1604 C C . VAL A 1 202 ? 16.272 -5.350 -0.462 1.00 97.12 202 VAL A C 1
ATOM 1606 O O . VAL A 1 202 ? 16.993 -4.443 -0.875 1.00 97.12 202 VAL A O 1
ATOM 1609 N N . LEU A 1 203 ? 15.471 -5.189 0.595 1.00 97.12 203 LEU A N 1
ATOM 1610 C CA . LEU A 1 203 ? 15.348 -3.912 1.303 1.00 97.12 203 LEU A CA 1
ATOM 1611 C C . LEU A 1 203 ? 16.654 -3.505 1.998 1.00 97.12 203 LEU A C 1
ATOM 1613 O O . LEU A 1 203 ? 17.047 -2.339 1.937 1.00 97.12 203 LEU A O 1
ATOM 1617 N N . THR A 1 204 ? 17.376 -4.453 2.602 1.00 96.50 204 THR A N 1
ATOM 1618 C CA . THR A 1 204 ? 18.698 -4.195 3.185 1.00 96.50 204 THR A CA 1
ATOM 1619 C C . THR A 1 204 ? 19.699 -3.770 2.111 1.00 96.50 204 THR A C 1
ATOM 1621 O O . THR A 1 204 ? 20.451 -2.815 2.319 1.00 96.50 204 THR A O 1
ATOM 1624 N N . GLN A 1 205 ? 19.706 -4.434 0.951 1.00 95.19 205 GLN A N 1
ATOM 1625 C CA . GLN A 1 205 ? 20.567 -4.070 -0.176 1.00 95.19 205 GLN A CA 1
ATOM 1626 C C . GLN A 1 205 ? 20.241 -2.667 -0.703 1.00 95.19 205 GLN A C 1
ATOM 1628 O O . GLN A 1 205 ? 21.150 -1.852 -0.885 1.00 95.19 205 GLN A O 1
ATOM 1633 N N . ALA A 1 206 ? 18.956 -2.353 -0.874 1.00 95.31 206 ALA A N 1
ATOM 1634 C CA . ALA A 1 206 ? 18.492 -1.035 -1.288 1.00 95.31 206 ALA A CA 1
ATOM 1635 C C . ALA A 1 206 ? 18.930 0.047 -0.292 1.00 95.31 206 ALA A C 1
ATOM 1637 O O . ALA A 1 206 ? 19.544 1.041 -0.681 1.00 95.31 206 ALA A O 1
ATOM 1638 N N . TYR A 1 207 ? 18.718 -0.181 1.006 1.00 94.88 207 TYR A N 1
ATOM 1639 C CA . TYR A 1 207 ? 19.114 0.749 2.060 1.00 94.88 207 TYR A CA 1
ATOM 1640 C C . TYR A 1 207 ? 20.637 0.947 2.136 1.00 94.88 207 TYR A C 1
ATOM 1642 O O . TYR A 1 207 ? 21.119 2.068 2.300 1.00 94.88 207 TYR A O 1
ATOM 1650 N N . HIS A 1 208 ? 21.427 -0.115 1.959 1.00 93.19 208 HIS A N 1
ATOM 1651 C CA . HIS A 1 208 ? 22.884 -0.002 1.880 1.00 93.19 208 HIS A CA 1
ATOM 1652 C C . HIS A 1 208 ? 23.351 0.779 0.651 1.00 93.19 208 HIS A C 1
ATOM 1654 O O . HIS A 1 208 ? 24.297 1.564 0.763 1.00 93.19 208 HIS A O 1
ATOM 1660 N N . SER A 1 209 ? 22.671 0.622 -0.489 1.00 91.25 209 SER A N 1
ATOM 1661 C CA . SER A 1 209 ? 22.988 1.366 -1.710 1.00 91.25 209 SER A CA 1
ATOM 1662 C C . SER A 1 209 ? 22.838 2.881 -1.530 1.00 91.25 209 SER A C 1
ATOM 1664 O O . SER A 1 209 ? 23.575 3.637 -2.163 1.00 91.25 209 SER A O 1
ATOM 1666 N N . LEU A 1 210 ? 22.003 3.342 -0.584 1.00 91.44 210 LEU A N 1
ATOM 1667 C CA . LEU A 1 210 ? 21.837 4.770 -0.291 1.00 91.44 210 LEU A CA 1
ATOM 1668 C C . LEU A 1 210 ? 23.147 5.455 0.116 1.00 91.44 210 LEU A C 1
ATOM 1670 O O . LEU A 1 210 ? 23.352 6.622 -0.205 1.00 91.44 210 LEU A O 1
ATOM 1674 N N . LYS A 1 211 ? 24.076 4.730 0.757 1.00 88.50 211 LYS A N 1
ATOM 1675 C CA . LYS A 1 211 ? 25.395 5.267 1.145 1.00 88.50 211 LYS A CA 1
ATOM 1676 C C . LYS A 1 211 ? 26.259 5.658 -0.056 1.00 88.50 211 LYS A C 1
ATOM 1678 O O . LYS A 1 211 ? 27.163 6.473 0.090 1.00 88.50 211 LYS A O 1
ATOM 1683 N N . SER A 1 212 ? 26.006 5.059 -1.220 1.00 87.69 212 SER A N 1
ATOM 1684 C CA . SER A 1 212 ? 26.739 5.344 -2.459 1.00 87.69 212 SER A CA 1
ATOM 1685 C C . SER A 1 212 ? 26.203 6.570 -3.210 1.00 87.69 212 SER A C 1
ATOM 1687 O O . SER A 1 212 ? 26.844 7.048 -4.145 1.00 87.69 212 SER A O 1
ATOM 1689 N N . ILE A 1 213 ? 25.048 7.108 -2.799 1.00 89.06 213 ILE A N 1
ATOM 1690 C CA . ILE A 1 213 ? 24.419 8.260 -3.443 1.00 89.06 213 ILE A CA 1
ATOM 1691 C C . ILE A 1 213 ? 25.138 9.535 -3.000 1.00 89.06 213 ILE A C 1
ATOM 1693 O O . ILE A 1 213 ? 24.997 9.994 -1.870 1.00 89.06 213 ILE A O 1
ATOM 1697 N N . THR A 1 214 ? 25.890 10.136 -3.918 1.00 85.94 214 THR A N 1
ATOM 1698 C CA . THR A 1 214 ? 26.590 11.410 -3.690 1.00 85.94 214 THR A CA 1
ATOM 1699 C C . THR A 1 214 ? 25.720 12.623 -4.011 1.00 85.94 214 THR A C 1
ATOM 1701 O O . THR A 1 214 ? 25.855 13.667 -3.377 1.00 85.94 214 THR A O 1
ATOM 1704 N N . ASN A 1 215 ? 24.805 12.486 -4.974 1.00 88.25 215 ASN A N 1
ATOM 1705 C CA . ASN A 1 215 ? 23.862 13.524 -5.369 1.00 88.25 215 ASN A CA 1
ATOM 1706 C C . ASN A 1 215 ? 22.421 13.070 -5.106 1.00 88.25 215 ASN A C 1
ATOM 1708 O O . ASN A 1 215 ? 21.818 12.355 -5.906 1.00 88.25 215 ASN A O 1
ATOM 1712 N N . VAL A 1 216 ? 21.860 13.532 -3.992 1.00 87.12 216 VAL A N 1
ATOM 1713 C CA . VAL A 1 216 ? 20.488 13.221 -3.570 1.00 87.12 216 VAL A CA 1
ATOM 1714 C C . VAL A 1 216 ? 19.410 13.810 -4.490 1.00 87.12 216 VAL A C 1
ATOM 1716 O O . VAL A 1 216 ? 18.289 13.305 -4.519 1.00 87.12 216 VAL A O 1
ATOM 1719 N N . ASP A 1 217 ? 19.731 14.833 -5.289 1.00 86.50 217 ASP A N 1
ATOM 1720 C CA . ASP A 1 217 ? 18.786 15.394 -6.263 1.00 86.50 217 ASP A CA 1
ATOM 1721 C C . ASP A 1 217 ? 18.598 14.464 -7.467 1.00 86.50 217 ASP A C 1
ATOM 1723 O O . ASP A 1 217 ? 17.517 14.425 -8.056 1.00 86.50 217 ASP A O 1
ATOM 1727 N N . ALA A 1 218 ? 19.620 13.665 -7.799 1.00 86.75 218 ALA A N 1
ATOM 1728 C CA . ALA A 1 218 ? 19.573 12.713 -8.909 1.00 86.75 218 ALA A CA 1
ATOM 1729 C C . ALA A 1 218 ? 18.589 11.557 -8.662 1.00 86.75 218 ALA A C 1
ATOM 1731 O O . ALA A 1 218 ? 18.127 10.925 -9.612 1.00 86.75 218 ALA A O 1
ATOM 1732 N N . VAL A 1 219 ? 18.252 11.289 -7.397 1.00 89.69 219 VAL A N 1
ATOM 1733 C CA . VAL A 1 219 ? 17.316 10.227 -7.008 1.00 89.69 219 VAL A CA 1
ATOM 1734 C C . VAL A 1 219 ? 15.921 10.738 -6.675 1.00 89.69 219 VAL A C 1
ATOM 1736 O O . VAL A 1 219 ? 15.076 9.928 -6.329 1.00 89.69 219 VAL A O 1
ATOM 1739 N N . CYS A 1 220 ? 15.644 12.041 -6.795 1.00 85.88 220 CYS A N 1
ATOM 1740 C CA . CYS A 1 220 ? 14.293 12.621 -6.734 1.00 85.88 220 CYS A CA 1
ATOM 1741 C C . CYS A 1 220 ? 13.390 12.047 -5.611 1.00 85.88 220 CYS A C 1
ATOM 1743 O O . CYS A 1 220 ? 12.226 11.722 -5.855 1.00 85.88 220 CYS A O 1
ATOM 1745 N N . GLY A 1 221 ? 13.928 11.843 -4.403 1.00 89.31 221 GLY A N 1
ATOM 1746 C CA . GLY A 1 221 ? 13.182 11.341 -3.240 1.00 89.31 221 GLY A CA 1
ATOM 1747 C C . GLY A 1 221 ? 13.036 9.817 -3.121 1.00 89.31 221 GLY A C 1
ATOM 1748 O O . GLY A 1 221 ? 12.433 9.354 -2.155 1.00 89.31 221 GLY A O 1
ATOM 1749 N N . ARG A 1 222 ? 13.589 9.019 -4.046 1.00 91.62 222 ARG A N 1
ATOM 1750 C CA . ARG A 1 222 ? 13.552 7.541 -3.973 1.00 91.62 2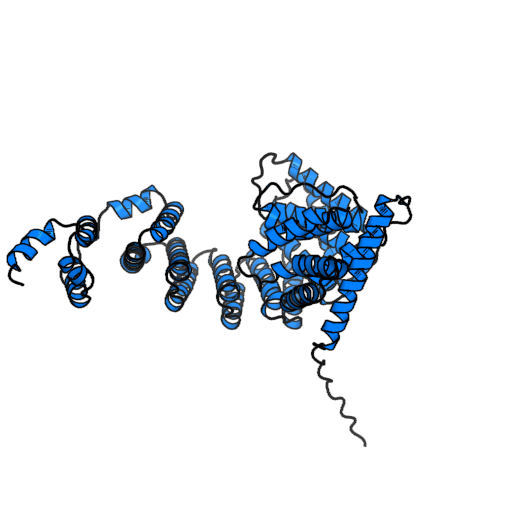22 ARG A CA 1
ATOM 1751 C C . ARG A 1 222 ? 14.359 7.003 -2.789 1.00 91.62 222 ARG A C 1
ATOM 1753 O O . ARG A 1 222 ? 14.031 5.958 -2.238 1.00 91.62 222 ARG A O 1
ATOM 1760 N N . ASP A 1 223 ? 15.369 7.750 -2.351 1.00 92.38 223 ASP A N 1
ATOM 1761 C CA . ASP A 1 223 ? 16.099 7.519 -1.104 1.00 92.38 223 ASP A CA 1
ATOM 1762 C C . ASP A 1 223 ? 15.170 7.537 0.120 1.00 92.38 223 ASP A C 1
ATOM 1764 O O . ASP A 1 223 ? 15.242 6.658 0.978 1.00 92.38 223 ASP A O 1
ATOM 1768 N N . VAL A 1 224 ? 14.253 8.508 0.164 1.00 93.62 224 VAL A N 1
ATOM 1769 C CA . VAL A 1 224 ? 13.233 8.634 1.212 1.00 93.62 224 VAL A CA 1
ATOM 1770 C C . VAL A 1 224 ? 12.226 7.490 1.106 1.00 93.62 224 VAL A C 1
ATOM 1772 O O . VAL A 1 224 ? 11.916 6.855 2.109 1.00 93.62 224 VAL A O 1
ATOM 1775 N N . GLN A 1 225 ? 11.754 7.191 -0.106 1.00 92.81 225 GLN A N 1
ATOM 1776 C CA . GLN A 1 225 ? 10.786 6.123 -0.361 1.00 92.81 225 GLN A CA 1
ATOM 1777 C C . GLN A 1 225 ? 11.288 4.746 0.108 1.00 92.81 225 GLN A C 1
ATOM 1779 O O . GLN A 1 225 ? 10.580 4.055 0.839 1.00 92.81 225 GLN A O 1
ATOM 1784 N N . VAL A 1 226 ? 12.520 4.369 -0.250 1.00 94.00 226 VAL A N 1
ATOM 1785 C CA . VAL A 1 226 ? 13.131 3.095 0.168 1.00 94.00 226 VAL A CA 1
ATOM 1786 C C . VAL A 1 226 ? 13.321 3.035 1.683 1.00 94.00 226 VAL A C 1
ATOM 1788 O O . VAL A 1 226 ? 13.055 2.004 2.299 1.00 94.00 226 VAL A O 1
ATOM 1791 N N . ALA A 1 227 ? 13.739 4.138 2.311 1.00 95.12 227 ALA A N 1
ATOM 1792 C CA . ALA A 1 227 ? 13.879 4.191 3.763 1.00 95.12 227 ALA A CA 1
ATOM 1793 C C . ALA A 1 227 ? 12.532 4.004 4.486 1.00 95.12 227 ALA A C 1
ATOM 1795 O O . ALA A 1 227 ? 12.488 3.319 5.506 1.00 95.12 227 ALA A O 1
ATOM 1796 N N . ILE A 1 228 ? 11.434 4.552 3.951 1.00 95.31 228 ILE A N 1
ATOM 1797 C CA . ILE A 1 228 ? 10.081 4.340 4.493 1.00 95.31 228 ILE A CA 1
ATOM 1798 C C . ILE A 1 228 ? 9.688 2.870 4.387 1.00 95.31 228 ILE A C 1
ATOM 1800 O O . ILE A 1 228 ? 9.350 2.268 5.402 1.00 95.31 228 ILE A O 1
ATOM 1804 N N . GLN A 1 229 ? 9.780 2.286 3.189 1.00 95.19 229 GLN A N 1
ATOM 1805 C CA . GLN A 1 229 ? 9.389 0.895 2.948 1.00 95.19 229 GLN A CA 1
ATOM 1806 C C . GLN A 1 229 ? 10.181 -0.068 3.843 1.00 95.19 229 GLN A C 1
ATOM 1808 O O . GLN A 1 229 ? 9.604 -0.961 4.464 1.00 95.19 229 GLN A O 1
ATOM 1813 N N . TYR A 1 230 ? 11.495 0.146 3.976 1.00 97.31 230 TYR A N 1
ATOM 1814 C CA . TYR A 1 230 ? 12.327 -0.686 4.840 1.00 97.31 230 TYR A CA 1
ATOM 1815 C C . TYR A 1 230 ? 11.967 -0.532 6.320 1.00 97.31 230 TYR A C 1
ATOM 1817 O O . TYR A 1 230 ? 11.856 -1.526 7.035 1.00 97.31 230 TYR A O 1
ATOM 1825 N N . ALA A 1 231 ? 11.744 0.697 6.788 1.00 96.44 231 ALA A N 1
ATOM 1826 C CA . ALA A 1 231 ? 11.365 0.932 8.174 1.00 96.44 231 ALA A CA 1
ATOM 1827 C C . ALA A 1 231 ? 9.980 0.347 8.506 1.00 96.44 231 ALA A C 1
ATOM 1829 O O . ALA A 1 231 ? 9.824 -0.277 9.553 1.00 96.44 231 ALA A O 1
ATOM 1830 N N . GLU A 1 232 ? 8.995 0.482 7.615 1.00 94.25 232 GLU A N 1
ATOM 1831 C CA . GLU A 1 232 ? 7.667 -0.122 7.785 1.00 94.25 232 GLU A CA 1
ATOM 1832 C C . GLU A 1 232 ? 7.733 -1.652 7.793 1.00 94.25 232 GLU A C 1
ATOM 1834 O O . GLU A 1 232 ? 7.123 -2.282 8.657 1.00 94.25 232 GLU A O 1
ATOM 1839 N N . PHE A 1 233 ? 8.526 -2.253 6.902 1.00 95.69 233 PHE A N 1
ATOM 1840 C CA . PHE A 1 233 ? 8.783 -3.694 6.909 1.00 95.69 233 PHE A CA 1
ATOM 1841 C C . PHE A 1 233 ? 9.369 -4.158 8.251 1.00 95.69 233 PHE A C 1
ATOM 1843 O O . PHE A 1 233 ? 8.872 -5.113 8.854 1.00 95.69 233 PHE A O 1
ATOM 1850 N N . LEU A 1 234 ? 10.371 -3.443 8.773 1.00 95.81 234 LEU A N 1
ATOM 1851 C CA . LEU A 1 234 ? 10.973 -3.760 10.067 1.00 95.81 234 LEU A CA 1
ATOM 1852 C C . LEU A 1 234 ? 9.961 -3.664 11.222 1.00 95.81 234 LEU A C 1
ATOM 1854 O O . LEU A 1 234 ? 9.994 -4.501 12.118 1.00 95.81 234 LEU A O 1
ATOM 1858 N N . VAL A 1 235 ? 9.043 -2.690 11.202 1.00 93.31 235 VAL A N 1
ATOM 1859 C CA . VAL A 1 235 ? 8.020 -2.500 12.250 1.00 93.31 235 VAL A CA 1
ATOM 1860 C C . VAL A 1 235 ? 6.925 -3.561 12.183 1.00 93.31 235 VAL A C 1
ATOM 1862 O O . VAL A 1 235 ? 6.636 -4.218 13.188 1.00 93.31 235 VAL A O 1
ATOM 1865 N N . TYR A 1 236 ? 6.288 -3.699 11.021 1.00 90.56 236 TYR A N 1
ATOM 1866 C CA . TYR A 1 236 ? 5.053 -4.469 10.882 1.00 90.56 236 TYR A CA 1
ATOM 1867 C C . TYR A 1 236 ? 5.302 -5.961 10.646 1.00 90.56 236 TYR A C 1
ATOM 1869 O O . TYR A 1 236 ? 4.498 -6.784 11.082 1.00 90.56 236 TYR A O 1
ATOM 1877 N N . VAL A 1 237 ? 6.418 -6.314 9.997 1.00 92.69 237 VAL A N 1
ATOM 1878 C CA . VAL A 1 237 ? 6.730 -7.703 9.621 1.00 92.69 237 VAL A CA 1
ATOM 1879 C C . VAL A 1 237 ? 7.805 -8.301 10.524 1.00 92.69 237 VAL A C 1
ATOM 1881 O O . VAL A 1 237 ? 7.629 -9.405 11.032 1.00 92.69 237 VAL A O 1
ATOM 1884 N N . CYS A 1 238 ? 8.917 -7.593 10.747 1.00 93.31 238 CYS A N 1
ATOM 1885 C CA . CYS A 1 238 ? 10.016 -8.123 11.568 1.00 93.31 238 CYS A CA 1
ATOM 1886 C C . CYS A 1 238 ? 9.877 -7.828 13.065 1.00 93.31 238 CYS A C 1
ATOM 1888 O O . CYS A 1 238 ? 10.554 -8.468 13.866 1.00 93.31 238 CYS A O 1
ATOM 1890 N N . HIS A 1 239 ? 9.047 -6.852 13.438 1.00 91.88 239 HIS A N 1
ATOM 1891 C CA . HIS A 1 239 ? 8.956 -6.313 14.798 1.00 91.88 239 HIS A CA 1
ATOM 1892 C C . HIS A 1 239 ? 10.309 -5.841 15.383 1.00 91.88 239 HIS A C 1
ATOM 1894 O O . HIS A 1 239 ? 10.510 -5.840 16.598 1.00 91.88 239 HIS A O 1
ATOM 1900 N N . ASP A 1 240 ? 11.235 -5.391 14.528 1.00 95.00 240 ASP A N 1
ATOM 1901 C CA . ASP A 1 240 ? 12.535 -4.822 14.907 1.00 95.00 240 ASP A CA 1
ATOM 1902 C C . ASP A 1 240 ? 12.445 -3.290 15.006 1.00 95.00 240 ASP A C 1
ATOM 1904 O O . ASP A 1 240 ? 12.898 -2.525 14.146 1.00 95.00 240 ASP A O 1
ATOM 1908 N N . PHE A 1 241 ? 11.806 -2.829 16.083 1.00 93.00 241 PHE A N 1
ATOM 1909 C CA . PHE A 1 241 ? 11.589 -1.403 16.334 1.00 93.00 241 PHE A CA 1
ATOM 1910 C C . PHE A 1 241 ? 12.881 -0.593 16.528 1.00 93.00 241 PHE A C 1
ATOM 1912 O O . PHE A 1 241 ? 12.940 0.531 16.020 1.00 93.00 241 PHE A O 1
ATOM 1919 N N . PRO A 1 242 ? 13.923 -1.096 17.228 1.00 93.75 242 PRO A N 1
ATOM 1920 C CA . PRO A 1 242 ? 15.184 -0.374 17.354 1.00 93.75 242 PRO A CA 1
ATOM 1921 C C . PRO A 1 242 ? 15.831 -0.093 15.997 1.00 93.75 242 PRO A C 1
ATOM 1923 O O . PRO A 1 242 ? 16.180 1.060 15.728 1.00 93.75 242 PRO A O 1
ATOM 1926 N N . THR A 1 243 ? 15.936 -1.098 15.120 1.00 94.56 243 THR A N 1
ATOM 1927 C CA . THR A 1 243 ? 16.518 -0.904 13.785 1.00 94.56 243 THR A CA 1
ATOM 1928 C C . THR A 1 243 ? 15.634 0.011 12.943 1.00 94.56 243 THR A C 1
ATOM 1930 O O . THR A 1 243 ? 16.146 0.972 12.362 1.00 94.56 243 THR A O 1
ATOM 1933 N N . ALA A 1 244 ? 14.310 -0.176 12.957 1.00 95.44 244 ALA A N 1
ATOM 1934 C CA . ALA A 1 244 ? 13.380 0.710 12.256 1.00 95.44 244 ALA A CA 1
ATOM 1935 C C . ALA A 1 244 ? 13.537 2.180 12.679 1.00 95.44 244 ALA A C 1
ATOM 1937 O O . ALA A 1 244 ? 13.609 3.071 11.834 1.00 95.44 244 ALA A O 1
ATOM 1938 N N . ALA A 1 245 ? 13.672 2.455 13.981 1.00 93.25 245 ALA A N 1
ATOM 1939 C CA . ALA A 1 245 ? 13.881 3.809 14.489 1.00 93.25 245 ALA A CA 1
ATOM 1940 C C . ALA A 1 245 ? 15.198 4.428 13.991 1.00 93.25 245 ALA A C 1
ATOM 1942 O O . ALA A 1 245 ? 15.270 5.644 13.802 1.00 93.25 245 ALA A O 1
ATOM 1943 N N . THR A 1 246 ? 16.248 3.628 13.762 1.00 94.19 246 THR A N 1
ATOM 1944 C CA . THR A 1 246 ? 17.487 4.133 13.142 1.00 94.19 246 THR A CA 1
ATOM 1945 C C . THR A 1 246 ? 17.286 4.507 11.677 1.00 94.19 246 THR A C 1
ATOM 1947 O O . THR A 1 246 ? 17.751 5.569 11.268 1.00 94.19 246 THR A O 1
ATOM 1950 N N . VAL A 1 247 ? 16.537 3.701 10.919 1.00 95.38 247 VAL A N 1
ATOM 1951 C CA . VAL A 1 247 ? 16.192 3.988 9.519 1.00 95.38 247 VAL A CA 1
ATOM 1952 C C . VAL A 1 247 ? 15.323 5.245 9.438 1.00 95.38 247 VAL A C 1
ATOM 1954 O O . VAL A 1 247 ? 15.641 6.172 8.697 1.00 95.38 247 VAL A O 1
ATOM 1957 N N . PHE A 1 248 ? 14.293 5.365 10.280 1.00 94.62 248 PHE A N 1
ATOM 1958 C CA . PHE A 1 248 ? 13.435 6.551 10.322 1.00 94.62 248 PHE A CA 1
ATOM 1959 C C . PHE A 1 248 ? 14.180 7.844 10.695 1.00 94.62 248 PHE A C 1
ATOM 1961 O O . PHE A 1 248 ? 13.825 8.924 10.219 1.00 94.62 248 PHE A O 1
ATOM 1968 N N . LYS A 1 249 ? 15.247 7.775 11.505 1.00 92.19 249 LYS A N 1
ATOM 1969 C CA . LYS A 1 249 ? 16.092 8.950 11.797 1.00 92.19 249 LYS A CA 1
ATOM 1970 C C . LYS A 1 249 ? 16.776 9.510 10.547 1.00 92.19 249 LYS A C 1
ATOM 1972 O O . LYS A 1 249 ? 17.022 10.715 10.509 1.00 92.19 249 LYS A O 1
ATOM 1977 N N . VAL A 1 250 ? 17.026 8.695 9.520 1.00 91.81 250 VAL A N 1
ATOM 1978 C CA . VAL A 1 250 ? 17.543 9.180 8.228 1.00 91.81 250 VAL A CA 1
ATOM 1979 C C . VAL A 1 250 ? 16.537 10.112 7.550 1.00 91.81 250 VAL A C 1
ATOM 1981 O O . VAL A 1 250 ? 16.942 11.115 6.969 1.00 91.81 250 VAL A O 1
ATOM 1984 N N . LEU A 1 251 ? 15.229 9.869 7.698 1.00 92.75 251 LEU A N 1
ATOM 1985 C CA . LEU A 1 251 ? 14.193 10.762 7.160 1.00 92.75 251 LEU A CA 1
ATOM 1986 C C . LEU A 1 251 ? 14.243 12.145 7.818 1.00 92.75 251 LEU A C 1
ATOM 1988 O O . LEU A 1 251 ? 14.123 13.161 7.137 1.00 92.75 251 LEU A O 1
ATOM 1992 N N . LEU A 1 252 ? 14.473 12.192 9.135 1.00 92.69 252 LEU A N 1
ATOM 1993 C CA . LEU A 1 252 ? 14.654 13.451 9.862 1.00 92.69 252 LEU A CA 1
ATOM 1994 C C . LEU A 1 252 ? 15.908 14.192 9.396 1.00 92.69 252 LEU A C 1
ATOM 1996 O O . LEU A 1 252 ? 15.848 15.394 9.163 1.00 92.69 252 LEU A O 1
ATOM 2000 N N . GLN A 1 253 ? 17.024 13.484 9.207 1.00 92.69 253 GLN A N 1
ATOM 2001 C CA . GLN A 1 253 ? 18.256 14.077 8.678 1.00 92.69 253 GLN A CA 1
ATOM 2002 C C . GLN A 1 253 ? 18.050 14.635 7.267 1.00 92.69 253 GLN A C 1
ATOM 2004 O O . GLN A 1 253 ? 18.471 15.757 6.979 1.00 92.69 253 GLN A O 1
ATOM 2009 N N . ARG A 1 254 ? 17.357 13.886 6.401 1.00 92.12 254 ARG A N 1
ATOM 2010 C CA . ARG A 1 254 ? 17.006 14.328 5.050 1.00 92.12 254 ARG A CA 1
ATOM 2011 C C . ARG A 1 254 ? 16.114 15.567 5.082 1.00 92.12 254 ARG A C 1
ATOM 2013 O O . ARG A 1 254 ? 16.353 16.496 4.316 1.00 92.12 254 ARG A O 1
ATOM 2020 N N . TRP A 1 255 ? 15.138 15.610 5.988 1.00 92.88 255 TRP A N 1
ATOM 2021 C CA . TRP A 1 255 ? 14.283 16.779 6.177 1.00 92.88 255 TRP A CA 1
ATOM 2022 C C . TRP A 1 255 ? 15.068 18.002 6.658 1.00 92.88 255 TRP A C 1
ATOM 2024 O O . TRP A 1 255 ? 14.961 19.064 6.053 1.00 92.88 255 TRP A O 1
ATOM 2034 N N . THR A 1 256 ? 15.923 17.858 7.675 1.00 91.81 256 THR A N 1
ATOM 2035 C CA . THR A 1 256 ? 16.791 18.949 8.149 1.00 91.81 256 THR A CA 1
ATOM 2036 C C . THR A 1 256 ? 17.706 19.469 7.040 1.00 91.81 256 THR A C 1
ATOM 2038 O O . THR A 1 256 ? 17.893 20.678 6.907 1.00 91.81 256 THR A O 1
ATOM 2041 N N . PHE A 1 257 ? 18.243 18.575 6.204 1.00 91.06 257 PHE A N 1
ATOM 2042 C CA . PHE A 1 257 ? 19.005 18.973 5.024 1.00 91.06 257 PHE A CA 1
ATOM 2043 C C . PHE A 1 257 ? 18.154 19.821 4.068 1.00 91.06 257 PHE A C 1
ATOM 2045 O O . PHE A 1 257 ? 18.579 20.918 3.716 1.00 91.06 257 PHE A O 1
ATOM 2052 N N . GLU A 1 258 ? 16.945 19.386 3.703 1.00 89.81 258 GLU A N 1
ATOM 2053 C CA . GLU A 1 258 ? 16.056 20.158 2.821 1.00 89.81 258 GLU A CA 1
ATOM 2054 C C . GLU A 1 258 ? 15.650 21.516 3.420 1.00 89.81 258 GLU A C 1
ATOM 2056 O O . GLU A 1 258 ? 15.653 22.516 2.707 1.00 89.81 258 GLU A O 1
ATOM 2061 N N . GLN A 1 259 ? 15.410 21.598 4.732 1.00 87.19 259 GLN A N 1
ATOM 2062 C CA . GLN A 1 259 ? 15.142 22.866 5.429 1.00 87.19 259 GLN A CA 1
ATOM 2063 C C . GLN A 1 259 ? 16.318 23.850 5.364 1.00 87.19 259 GLN A C 1
ATOM 2065 O O . GLN A 1 259 ? 16.117 25.062 5.320 1.00 87.19 259 GLN A O 1
ATOM 2070 N N . SER A 1 260 ? 17.551 23.338 5.386 1.00 86.62 260 SER A N 1
ATOM 2071 C CA . SER A 1 260 ? 18.767 24.159 5.361 1.00 86.62 260 SER A CA 1
ATOM 2072 C C . SER A 1 260 ? 19.111 24.702 3.968 1.00 86.62 260 SER A C 1
ATOM 2074 O O . SER A 1 260 ? 19.932 25.615 3.834 1.00 86.62 260 SER A O 1
ATOM 2076 N N . ARG A 1 261 ? 18.495 24.157 2.910 1.00 83.19 261 ARG A N 1
ATOM 2077 C CA . ARG A 1 261 ? 18.746 24.587 1.534 1.00 83.19 261 ARG A CA 1
ATOM 2078 C C . ARG A 1 261 ? 18.072 25.926 1.257 1.00 83.19 261 ARG A C 1
ATOM 2080 O O . ARG A 1 261 ? 16.931 26.171 1.621 1.00 83.19 261 ARG A O 1
ATOM 2087 N N . LYS A 1 262 ? 18.761 26.770 0.484 1.00 66.44 262 LYS A N 1
ATOM 2088 C CA . LYS A 1 262 ? 18.193 28.008 -0.085 1.00 66.44 262 LYS A CA 1
ATOM 2089 C C . LYS A 1 262 ? 17.281 27.758 -1.301 1.00 66.44 262 LYS A C 1
ATOM 2091 O O . LYS A 1 262 ? 16.714 28.704 -1.837 1.00 66.44 262 LYS A O 1
ATOM 2096 N N . GLY A 1 263 ? 17.198 26.513 -1.777 1.00 67.62 263 GLY A N 1
ATOM 2097 C CA . GLY A 1 263 ? 16.424 26.107 -2.953 1.00 67.62 263 GLY A CA 1
ATOM 2098 C C . GLY A 1 263 ? 15.041 25.565 -2.592 1.00 67.62 263 GLY A C 1
ATOM 2099 O O . GLY A 1 263 ? 14.775 25.233 -1.443 1.00 67.62 263 GLY A O 1
ATOM 2100 N N . LYS A 1 264 ? 14.156 25.461 -3.588 1.00 71.81 264 LYS A N 1
ATOM 2101 C CA . LYS A 1 264 ? 12.828 24.864 -3.401 1.00 71.81 264 LYS A CA 1
ATOM 2102 C C . LYS A 1 264 ? 12.952 23.350 -3.217 1.00 71.81 264 LYS A C 1
ATOM 2104 O O . LYS A 1 264 ? 13.621 22.696 -4.016 1.00 71.81 264 LYS A O 1
ATOM 2109 N N . VAL A 1 265 ? 12.258 22.806 -2.218 1.00 79.44 265 VAL A N 1
ATOM 2110 C CA . VAL A 1 265 ? 12.106 21.355 -2.047 1.00 79.44 265 VAL A CA 1
ATOM 2111 C C . VAL A 1 265 ? 11.313 20.809 -3.234 1.00 79.44 265 VAL A C 1
ATOM 2113 O O . VAL A 1 265 ? 10.261 21.345 -3.586 1.00 79.44 265 VAL A O 1
ATOM 2116 N N . GLN A 1 266 ? 11.818 19.753 -3.872 1.00 80.00 266 GLN A N 1
ATOM 2117 C CA . GLN A 1 266 ? 11.100 19.088 -4.960 1.00 80.00 266 GLN A CA 1
ATOM 2118 C C . GLN A 1 266 ? 9.789 18.464 -4.452 1.00 80.00 266 GLN A C 1
ATOM 2120 O O . GLN A 1 266 ? 9.739 17.919 -3.349 1.00 80.00 266 GLN A O 1
ATOM 2125 N N . SER A 1 267 ? 8.736 18.496 -5.277 1.00 80.25 267 SER A N 1
ATOM 2126 C CA . SER A 1 267 ? 7.400 17.996 -4.908 1.00 80.25 267 SER A CA 1
ATOM 2127 C C . SER A 1 267 ? 7.404 16.519 -4.490 1.00 80.25 267 SER A C 1
ATOM 2129 O O . SER A 1 267 ? 6.774 16.160 -3.493 1.00 80.25 267 SER A O 1
ATOM 2131 N N . ASP A 1 268 ? 8.132 15.667 -5.220 1.00 82.12 268 ASP A N 1
ATOM 2132 C CA . ASP A 1 268 ? 8.257 14.234 -4.914 1.00 82.12 268 ASP A CA 1
ATOM 2133 C C . ASP A 1 268 ? 8.908 14.022 -3.540 1.00 82.12 268 ASP A C 1
ATOM 2135 O O . ASP A 1 268 ? 8.373 13.309 -2.692 1.00 82.12 268 ASP A O 1
ATOM 2139 N N . VAL A 1 269 ? 10.023 14.715 -3.281 1.00 88.31 269 VAL A N 1
ATOM 2140 C CA . VAL A 1 269 ? 10.761 14.643 -2.009 1.00 88.31 269 VAL A CA 1
ATOM 2141 C C . VAL A 1 269 ? 9.870 15.069 -0.847 1.00 88.31 269 VAL A C 1
ATOM 2143 O O . VAL A 1 269 ? 9.804 14.375 0.164 1.00 88.31 269 VAL A O 1
ATOM 2146 N N . ALA A 1 270 ? 9.145 16.178 -0.993 1.00 88.25 270 ALA A N 1
ATOM 2147 C CA . ALA A 1 270 ? 8.251 16.662 0.049 1.00 88.25 270 ALA A CA 1
ATOM 2148 C C . ALA A 1 270 ? 7.096 15.688 0.330 1.00 88.25 270 ALA A C 1
ATOM 2150 O O . ALA A 1 270 ? 6.756 15.455 1.489 1.00 88.25 270 ALA A O 1
ATOM 2151 N N . THR A 1 271 ? 6.534 15.075 -0.716 1.00 88.06 271 THR A N 1
ATOM 2152 C CA . THR A 1 271 ? 5.495 14.044 -0.578 1.00 88.06 271 THR A CA 1
ATOM 2153 C C . THR A 1 271 ? 6.022 12.855 0.221 1.00 88.06 271 THR A C 1
ATOM 2155 O O . THR A 1 271 ? 5.404 12.457 1.208 1.00 88.06 271 THR A O 1
ATOM 2158 N N . PHE A 1 272 ? 7.179 12.305 -0.159 1.00 91.50 272 PHE A N 1
ATOM 2159 C CA . PHE A 1 272 ? 7.757 11.170 0.557 1.00 91.50 272 PHE A CA 1
ATOM 2160 C C . PHE A 1 272 ? 8.143 11.538 1.989 1.00 91.50 272 PHE A C 1
ATOM 2162 O O . PHE A 1 272 ? 7.870 10.764 2.898 1.00 91.50 272 PHE A O 1
ATOM 2169 N N . LEU A 1 273 ? 8.691 12.732 2.235 1.00 93.25 273 LEU A N 1
ATOM 2170 C CA . LEU A 1 273 ? 8.994 13.187 3.594 1.00 93.25 273 LEU A CA 1
ATOM 2171 C C . LEU A 1 273 ? 7.733 13.299 4.458 1.00 93.25 273 LEU A C 1
ATOM 2173 O O . LEU A 1 273 ? 7.758 12.872 5.610 1.00 93.25 273 LEU A O 1
ATOM 2177 N N . GLN A 1 274 ? 6.618 13.802 3.919 1.00 93.25 274 GLN A N 1
ATOM 2178 C CA . GLN A 1 274 ? 5.342 13.815 4.643 1.00 93.25 274 GLN A CA 1
ATOM 2179 C C . GLN A 1 274 ? 4.878 12.403 4.992 1.00 93.25 274 GLN A C 1
ATOM 2181 O O . GLN A 1 274 ? 4.568 12.139 6.153 1.00 93.25 274 GLN A O 1
ATOM 2186 N N . ILE A 1 275 ? 4.856 11.496 4.008 1.00 93.25 275 ILE A N 1
ATOM 2187 C CA . ILE A 1 275 ? 4.471 10.093 4.222 1.00 93.25 275 ILE A CA 1
ATOM 2188 C C . ILE A 1 275 ? 5.364 9.472 5.294 1.00 93.25 275 ILE A C 1
ATOM 2190 O O . ILE A 1 275 ? 4.864 8.893 6.251 1.00 93.25 275 ILE A O 1
ATOM 2194 N N . GLY A 1 276 ? 6.677 9.643 5.177 1.00 94.69 276 GLY A N 1
ATOM 2195 C CA . GLY A 1 276 ? 7.644 9.019 6.062 1.00 94.69 276 GLY A CA 1
ATOM 2196 C C . GLY A 1 276 ? 7.626 9.551 7.489 1.00 94.69 276 GLY A C 1
ATOM 2197 O O . GLY A 1 276 ? 7.722 8.766 8.428 1.00 94.69 276 GLY A O 1
ATOM 2198 N N . LEU A 1 277 ? 7.448 10.860 7.684 1.00 96.38 277 LEU A N 1
ATOM 2199 C CA . LEU A 1 277 ? 7.324 11.449 9.021 1.00 96.38 277 LEU A CA 1
ATOM 2200 C C . LEU A 1 277 ? 6.014 11.036 9.705 1.00 96.38 277 LEU A C 1
ATOM 2202 O O . LEU A 1 277 ? 6.021 10.722 10.897 1.00 96.38 277 LEU A O 1
ATOM 2206 N N . LEU A 1 278 ? 4.905 10.980 8.959 1.00 96.25 278 LEU A N 1
ATOM 2207 C CA . LEU A 1 278 ? 3.625 10.484 9.474 1.00 96.25 278 LEU A CA 1
ATOM 2208 C C . LEU A 1 278 ? 3.686 8.982 9.774 1.00 96.25 278 LEU A C 1
ATOM 2210 O O . LEU A 1 278 ? 3.231 8.556 10.833 1.00 96.25 278 LEU A O 1
ATOM 2214 N N . SER A 1 279 ? 4.290 8.192 8.882 1.00 95.56 279 SER A N 1
ATOM 2215 C CA . SER A 1 279 ? 4.547 6.764 9.088 1.00 95.56 279 SER A CA 1
ATOM 2216 C C . SER A 1 279 ? 5.370 6.537 10.351 1.00 95.56 279 SER A C 1
ATOM 2218 O O . SER A 1 279 ? 4.979 5.751 11.214 1.00 95.56 279 SER A O 1
ATOM 2220 N N . TYR A 1 280 ? 6.448 7.306 10.535 1.00 96.25 280 TYR A N 1
ATOM 2221 C CA . TYR A 1 280 ? 7.269 7.215 11.733 1.00 96.25 280 TYR A CA 1
ATOM 2222 C C . TYR A 1 280 ? 6.470 7.553 12.996 1.00 96.25 280 TYR A C 1
ATOM 2224 O O . TYR A 1 280 ? 6.557 6.830 13.986 1.00 96.25 280 TYR A O 1
ATOM 2232 N N . ALA A 1 281 ? 5.647 8.607 12.965 1.00 96.19 281 ALA A N 1
ATOM 2233 C CA . ALA A 1 281 ? 4.790 8.968 14.092 1.00 96.19 281 ALA A CA 1
ATOM 2234 C C . ALA A 1 281 ? 3.837 7.824 14.481 1.00 96.19 281 ALA A C 1
ATOM 2236 O O . ALA A 1 281 ? 3.739 7.479 15.660 1.00 96.19 281 ALA A O 1
ATOM 2237 N N . ILE A 1 282 ? 3.185 7.206 13.491 1.00 94.69 282 ILE A N 1
ATOM 2238 C CA . ILE A 1 282 ? 2.288 6.057 13.683 1.00 94.69 282 ILE A CA 1
ATOM 2239 C C . ILE 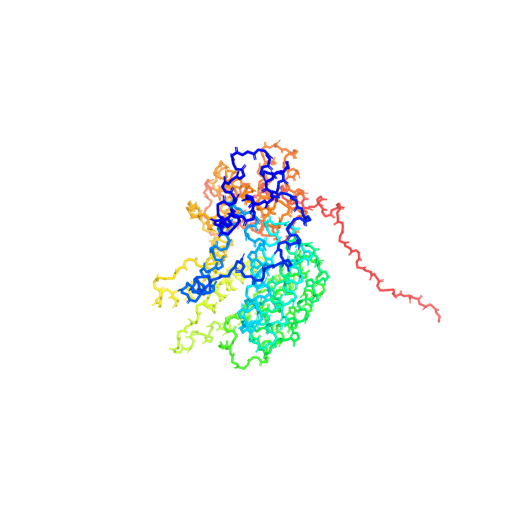A 1 282 ? 3.066 4.865 14.259 1.00 94.69 282 ILE A C 1
ATOM 2241 O O . ILE A 1 282 ? 2.647 4.284 15.258 1.00 94.69 282 ILE A O 1
ATOM 2245 N N . CYS A 1 283 ? 4.234 4.545 13.697 1.00 93.75 283 CYS A N 1
ATOM 2246 C CA . CYS A 1 283 ? 5.079 3.438 14.147 1.00 93.75 283 CYS A CA 1
ATOM 2247 C C . CYS A 1 283 ? 5.617 3.639 15.574 1.00 93.75 283 CYS A C 1
ATOM 2249 O O . CYS A 1 283 ? 5.743 2.678 16.333 1.00 93.75 283 CYS A O 1
ATOM 2251 N N . VAL A 1 284 ? 5.924 4.878 15.974 1.00 92.88 284 VAL A N 1
ATOM 2252 C CA . VAL A 1 284 ? 6.355 5.208 17.343 1.00 92.88 284 VAL A CA 1
ATOM 2253 C C . VAL A 1 284 ? 5.235 4.943 18.346 1.00 92.88 284 VAL A C 1
ATOM 2255 O O . VAL A 1 284 ? 5.502 4.358 19.399 1.00 92.88 284 VAL A O 1
ATOM 2258 N N . VAL A 1 285 ? 3.994 5.328 18.022 1.00 91.19 285 VAL A N 1
ATOM 2259 C CA . VAL A 1 285 ? 2.824 5.000 18.854 1.00 91.19 285 VAL A CA 1
ATOM 2260 C C . VAL A 1 285 ? 2.624 3.490 18.911 1.00 91.19 285 VAL A C 1
ATOM 2262 O O . VAL A 1 285 ? 2.523 2.942 20.005 1.00 91.19 285 VAL A O 1
ATOM 2265 N N . PHE A 1 286 ? 2.668 2.819 17.757 1.00 88.00 286 PHE A N 1
ATOM 2266 C CA . PHE A 1 286 ? 2.501 1.371 17.651 1.00 88.00 286 PHE A CA 1
ATOM 2267 C C . PHE A 1 286 ? 3.506 0.581 18.508 1.00 88.00 286 PHE A C 1
ATOM 2269 O O . PHE A 1 286 ? 3.119 -0.387 19.156 1.00 88.00 286 PHE A O 1
ATOM 2276 N N . SER A 1 287 ? 4.779 0.992 18.523 1.00 87.25 287 SER A N 1
ATOM 2277 C CA . SER A 1 287 ? 5.879 0.232 19.140 1.00 87.25 287 SER A CA 1
ATOM 2278 C C . SER A 1 287 ? 6.209 0.617 20.582 1.00 87.25 287 SER A C 1
ATOM 2280 O O . SER A 1 287 ? 6.546 -0.244 21.388 1.00 87.25 287 SER A O 1
ATOM 2282 N N . THR A 1 288 ? 6.163 1.910 20.911 1.00 85.19 288 THR A N 1
ATOM 2283 C CA . THR A 1 288 ? 6.665 2.434 22.198 1.00 85.19 288 THR A CA 1
ATOM 2284 C C . THR A 1 288 ? 5.636 3.255 22.963 1.00 85.19 288 THR A C 1
ATOM 2286 O O . THR A 1 288 ? 5.923 3.697 24.075 1.00 85.19 288 THR A O 1
ATOM 2289 N N . SER A 1 289 ? 4.476 3.535 22.358 1.00 83.06 289 SER A N 1
ATOM 2290 C CA . SER A 1 289 ? 3.463 4.459 22.886 1.00 83.06 289 SER A CA 1
ATOM 2291 C C . SER A 1 289 ? 4.023 5.846 23.258 1.00 83.06 289 SER A C 1
ATOM 2293 O O . SER A 1 289 ? 3.406 6.596 24.018 1.00 83.06 289 SER A O 1
ATOM 2295 N N . ASN A 1 290 ? 5.187 6.238 22.712 1.00 88.56 290 ASN A N 1
ATOM 2296 C CA . ASN A 1 290 ? 5.825 7.526 22.990 1.00 88.56 290 ASN A CA 1
ATOM 2297 C C . ASN A 1 290 ? 5.139 8.655 22.212 1.00 88.56 290 ASN A C 1
ATOM 2299 O O . ASN A 1 290 ? 5.618 9.165 21.194 1.00 88.56 290 ASN A O 1
ATOM 2303 N N . ARG A 1 291 ? 3.989 9.071 22.730 1.00 87.38 291 ARG A N 1
ATOM 2304 C CA . ARG A 1 291 ? 3.121 10.048 22.081 1.00 87.38 291 ARG A CA 1
ATOM 2305 C C . ARG A 1 291 ? 3.740 11.436 21.950 1.00 87.38 291 ARG A C 1
ATOM 2307 O O . ARG A 1 291 ? 3.489 12.124 20.967 1.00 87.38 291 ARG A O 1
ATOM 2314 N N . VAL A 1 292 ? 4.579 11.845 22.901 1.00 91.12 292 VAL A N 1
ATOM 2315 C CA . VAL A 1 292 ? 5.265 13.149 22.853 1.00 91.12 292 VAL A CA 1
ATOM 2316 C C . VAL A 1 292 ? 6.220 13.216 21.662 1.00 91.12 292 VAL A C 1
ATOM 2318 O O . VAL A 1 292 ? 6.371 14.260 21.028 1.00 91.12 292 VAL A O 1
ATOM 2321 N N . MET A 1 293 ? 6.897 12.112 21.352 1.00 93.31 293 MET A N 1
ATOM 2322 C CA . MET A 1 293 ? 7.721 12.021 20.152 1.00 93.31 293 MET A CA 1
ATOM 2323 C C . MET A 1 293 ? 6.860 11.965 18.886 1.00 93.31 293 MET A C 1
ATOM 2325 O O . MET A 1 293 ? 7.145 12.693 17.939 1.00 93.31 293 MET A O 1
ATOM 2329 N N . ALA A 1 294 ? 5.791 11.167 18.886 1.00 93.75 294 ALA A N 1
ATOM 2330 C CA . ALA A 1 294 ? 4.900 11.046 17.735 1.00 93.75 294 ALA A CA 1
ATOM 2331 C C . ALA A 1 294 ? 4.230 12.380 17.353 1.00 93.75 294 ALA A C 1
ATOM 2333 O O . ALA A 1 294 ? 4.215 12.735 16.179 1.00 93.75 294 ALA A O 1
ATOM 2334 N N . LEU A 1 295 ? 3.754 13.169 18.323 1.00 94.56 295 LEU A N 1
ATOM 2335 C CA . LEU A 1 295 ? 3.180 14.497 18.068 1.00 94.56 295 LEU A CA 1
ATOM 2336 C C . LEU A 1 295 ? 4.200 15.449 17.432 1.00 94.56 295 LEU A C 1
ATOM 2338 O O . LEU A 1 295 ? 3.893 16.085 16.429 1.00 94.56 295 LEU A O 1
ATOM 2342 N N . ARG A 1 296 ? 5.445 15.459 17.929 1.00 95.56 296 ARG A N 1
ATOM 2343 C CA . ARG A 1 296 ? 6.528 16.249 17.322 1.00 95.56 296 ARG A CA 1
ATOM 2344 C C . ARG A 1 296 ? 6.788 15.856 15.867 1.00 95.56 296 ARG A C 1
ATOM 2346 O O . ARG A 1 296 ? 7.073 16.721 15.050 1.00 95.56 296 ARG A O 1
ATOM 2353 N N . LEU A 1 297 ? 6.702 14.568 15.533 1.00 96.19 297 LEU A N 1
ATOM 2354 C CA . LEU A 1 297 ? 6.859 14.089 14.155 1.00 96.19 297 LEU A CA 1
ATOM 2355 C C . LEU A 1 297 ? 5.701 14.536 13.252 1.00 96.19 297 LEU A C 1
ATOM 2357 O O . LEU A 1 297 ? 5.940 14.911 12.105 1.00 96.19 297 LEU A O 1
ATOM 2361 N N . VAL A 1 298 ? 4.471 14.561 13.773 1.00 95.31 298 VAL A N 1
ATOM 2362 C CA . VAL A 1 298 ? 3.312 15.111 13.052 1.00 95.31 298 VAL A CA 1
ATOM 2363 C C . VAL A 1 298 ? 3.488 16.611 12.790 1.00 95.31 298 VAL A C 1
ATOM 2365 O O . VAL A 1 298 ? 3.231 17.059 11.673 1.00 95.31 298 VAL A O 1
ATOM 2368 N N . ASP A 1 299 ? 4.010 17.372 13.756 1.00 94.50 299 ASP A N 1
ATOM 2369 C CA . ASP A 1 299 ? 4.319 18.797 13.565 1.00 94.50 299 ASP A CA 1
ATOM 2370 C C . ASP A 1 299 ? 5.395 19.007 12.486 1.00 94.50 299 ASP A C 1
ATOM 2372 O O . ASP A 1 299 ? 5.278 19.903 11.649 1.00 94.50 299 ASP A O 1
ATOM 2376 N N . GLN A 1 300 ? 6.423 18.148 12.446 1.00 94.00 300 GLN A N 1
ATOM 2377 C CA . GLN A 1 300 ? 7.423 18.175 11.372 1.00 94.00 300 GLN A CA 1
ATOM 2378 C C . GLN A 1 300 ? 6.791 17.885 10.004 1.00 94.00 300 GLN A C 1
ATOM 2380 O O . GLN A 1 300 ? 7.094 18.582 9.038 1.00 94.00 300 GLN A O 1
ATOM 2385 N N . ALA A 1 301 ? 5.882 16.911 9.908 1.00 93.19 301 ALA A N 1
ATOM 2386 C CA . ALA A 1 301 ? 5.174 16.620 8.661 1.00 93.19 301 ALA A CA 1
ATOM 2387 C C . ALA A 1 301 ? 4.310 17.807 8.191 1.00 93.19 301 ALA A C 1
ATOM 2389 O O . ALA A 1 301 ? 4.280 18.116 6.997 1.00 93.19 301 ALA A O 1
ATOM 2390 N N . ALA A 1 302 ? 3.655 18.511 9.120 1.00 90.94 302 ALA A N 1
ATOM 2391 C CA . ALA A 1 302 ? 2.906 19.732 8.823 1.00 90.94 302 ALA A CA 1
ATOM 2392 C C . ALA A 1 302 ? 3.821 20.873 8.338 1.00 90.94 302 ALA A C 1
ATOM 2394 O O . ALA A 1 302 ? 3.457 21.610 7.420 1.00 90.94 302 ALA A O 1
ATOM 2395 N N . ALA A 1 303 ? 5.035 20.989 8.885 1.00 90.06 303 ALA A N 1
ATOM 2396 C CA . ALA A 1 303 ? 6.024 21.954 8.406 1.00 90.06 303 ALA A CA 1
ATOM 2397 C C . ALA A 1 303 ? 6.451 21.674 6.951 1.00 90.06 303 ALA A C 1
ATOM 2399 O O . ALA A 1 303 ? 6.558 22.612 6.159 1.00 90.06 303 ALA A O 1
ATOM 2400 N N . VAL A 1 304 ? 6.617 20.400 6.560 1.00 88.44 304 VAL A N 1
ATOM 2401 C CA . VAL A 1 304 ? 6.882 20.026 5.155 1.00 88.44 304 VAL A CA 1
ATOM 2402 C C . VAL A 1 304 ? 5.752 20.504 4.240 1.00 88.44 304 VAL A C 1
ATOM 2404 O O . VAL A 1 304 ? 6.005 21.053 3.170 1.00 88.44 304 VAL A O 1
ATOM 2407 N N . GLU A 1 305 ? 4.494 20.321 4.648 1.00 85.06 305 GLU A N 1
ATOM 2408 C CA . GLU A 1 305 ? 3.323 20.784 3.888 1.00 85.06 305 GLU A CA 1
ATOM 2409 C C . GLU A 1 305 ? 3.296 22.294 3.690 1.00 85.06 305 GLU A C 1
ATOM 2411 O O . GLU A 1 305 ? 3.090 22.752 2.566 1.00 85.06 305 GLU A O 1
ATOM 2416 N N . GLN A 1 306 ? 3.557 23.063 4.744 1.00 81.94 306 GLN A N 1
ATOM 2417 C CA . GLN A 1 306 ? 3.606 24.521 4.654 1.00 81.94 306 GLN A CA 1
ATOM 2418 C C . GLN A 1 306 ? 4.699 24.996 3.689 1.00 81.94 306 GLN A C 1
ATOM 2420 O O . GLN A 1 306 ? 4.469 25.918 2.905 1.00 81.94 306 GLN A O 1
ATOM 2425 N N . CYS A 1 307 ? 5.861 24.335 3.678 1.00 76.88 307 CYS A N 1
ATOM 2426 C CA . CYS A 1 307 ? 6.925 24.636 2.721 1.00 76.88 307 CYS A CA 1
ATOM 2427 C C . CYS A 1 307 ? 6.487 24.434 1.259 1.00 76.88 307 CYS A C 1
ATOM 2429 O O . CYS A 1 307 ? 6.885 25.221 0.404 1.00 76.88 307 CYS A O 1
ATOM 2431 N N . VAL A 1 308 ? 5.657 23.427 0.965 1.00 70.56 308 VAL A N 1
ATOM 2432 C CA . VAL A 1 308 ? 5.160 23.147 -0.398 1.00 70.56 308 VAL A CA 1
ATOM 2433 C C . VAL A 1 308 ? 3.991 24.055 -0.785 1.00 70.56 308 VAL A C 1
ATOM 2435 O O . VAL A 1 308 ? 3.965 24.577 -1.900 1.00 70.56 308 VAL A O 1
ATOM 2438 N N . ALA A 1 309 ? 3.037 24.273 0.126 1.00 67.12 309 ALA A N 1
ATOM 2439 C CA . ALA A 1 309 ? 1.823 25.054 -0.126 1.00 67.12 309 ALA A CA 1
ATOM 2440 C C . ALA A 1 309 ? 2.124 26.514 -0.505 1.00 67.12 309 ALA A C 1
ATOM 2442 O O . ALA A 1 309 ? 1.432 27.098 -1.336 1.00 67.12 309 ALA A O 1
ATOM 2443 N N . ASN A 1 310 ? 3.206 27.080 0.032 1.00 59.97 310 ASN A N 1
ATOM 2444 C CA . ASN A 1 310 ? 3.652 28.435 -0.293 1.00 59.97 310 ASN A CA 1
ATOM 2445 C C . ASN A 1 310 ? 4.237 28.577 -1.714 1.00 59.97 310 ASN A C 1
ATOM 2447 O O . ASN A 1 310 ? 4.552 29.692 -2.129 1.00 59.97 310 ASN A O 1
ATOM 2451 N N . LEU A 1 311 ? 4.429 27.478 -2.457 1.00 54.47 311 LEU A N 1
ATOM 2452 C CA . LEU A 1 311 ? 5.204 27.472 -3.702 1.00 54.47 311 LEU A CA 1
ATOM 2453 C C . LEU A 1 311 ? 4.406 27.112 -4.965 1.00 54.47 311 LEU A C 1
ATOM 2455 O O . LEU A 1 311 ? 4.867 27.492 -6.041 1.00 54.47 311 LEU A O 1
ATOM 2459 N N . LEU A 1 312 ? 3.252 26.435 -4.861 1.00 51.00 312 LEU A N 1
ATOM 2460 C CA . LEU A 1 312 ? 2.369 26.058 -5.982 1.00 51.00 312 LEU A CA 1
ATOM 2461 C C . LEU A 1 312 ? 0.902 25.911 -5.500 1.00 51.00 312 LEU A C 1
ATOM 2463 O O . LEU A 1 312 ? 0.567 24.875 -4.924 1.00 51.00 312 LEU A O 1
ATOM 2467 N N . PRO A 1 313 ? 0.017 26.900 -5.743 1.00 50.97 313 PRO A N 1
ATOM 2468 C CA . PRO A 1 313 ? -1.399 26.827 -5.351 1.00 50.97 313 PRO A CA 1
ATOM 2469 C C . PRO A 1 313 ? -2.211 25.781 -6.138 1.00 50.97 313 PRO A C 1
ATOM 2471 O O . PRO A 1 313 ? -3.141 25.194 -5.593 1.00 50.97 313 PRO A O 1
ATOM 2474 N N . ASP A 1 314 ? -1.822 25.506 -7.390 1.00 44.53 314 ASP A N 1
ATOM 2475 C CA . ASP A 1 314 ? -2.619 24.738 -8.360 1.00 44.53 314 ASP A CA 1
ATOM 2476 C C . ASP A 1 314 ? -1.993 23.379 -8.712 1.00 44.53 314 ASP A C 1
ATOM 2478 O O . ASP A 1 314 ? -1.761 23.050 -9.879 1.00 44.53 314 ASP A O 1
ATOM 2482 N N . LEU A 1 315 ? -1.689 22.558 -7.704 1.00 46.22 315 LEU A N 1
ATOM 2483 C CA . LEU A 1 315 ? -1.296 21.175 -7.970 1.00 46.22 315 LEU A CA 1
ATOM 2484 C C . LEU A 1 315 ? -2.541 20.314 -8.224 1.00 46.22 315 LEU A C 1
ATOM 2486 O O . LEU A 1 315 ? -3.353 20.091 -7.322 1.00 46.22 315 LEU A O 1
ATOM 2490 N N . VAL A 1 316 ? -2.647 19.801 -9.454 1.00 45.69 316 VAL A N 1
ATOM 2491 C CA . VAL A 1 316 ? -3.559 18.718 -9.853 1.00 45.69 316 VAL A CA 1
ATOM 2492 C C . VAL A 1 316 ? -3.535 17.610 -8.795 1.00 45.69 316 VAL A C 1
ATOM 2494 O O . VAL A 1 316 ? -2.476 17.245 -8.287 1.00 45.69 316 VAL A O 1
ATOM 2497 N N . GLU A 1 317 ? -4.705 17.076 -8.452 1.00 52.59 317 GLU A N 1
ATOM 2498 C CA . GLU A 1 317 ? -4.884 16.017 -7.458 1.00 52.59 317 GLU A CA 1
ATOM 2499 C C . GLU A 1 317 ? -4.162 14.722 -7.877 1.00 52.59 317 GLU A C 1
ATOM 2501 O O . GLU A 1 317 ? -4.695 13.883 -8.606 1.00 52.59 317 GLU A O 1
ATOM 2506 N N . THR A 1 318 ? -2.909 14.568 -7.443 1.00 63.19 318 THR A N 1
ATOM 2507 C CA . THR A 1 318 ? -2.080 13.395 -7.737 1.00 63.19 318 THR A CA 1
ATOM 2508 C C . THR A 1 318 ? -2.390 12.233 -6.790 1.00 63.19 318 THR A C 1
ATOM 2510 O O . THR A 1 318 ? -2.818 12.417 -5.650 1.00 63.19 318 THR A O 1
ATOM 2513 N N . THR A 1 319 ? -2.115 11.005 -7.234 1.00 61.28 319 THR A N 1
ATOM 2514 C CA . THR A 1 319 ? -2.127 9.788 -6.398 1.00 61.28 319 THR A CA 1
ATOM 2515 C C . THR A 1 319 ? -1.287 9.942 -5.127 1.00 61.28 319 THR A C 1
ATOM 2517 O O . THR A 1 319 ? -1.718 9.531 -4.052 1.00 61.28 319 THR A O 1
ATOM 2520 N N . ALA A 1 320 ? -0.139 10.614 -5.226 1.00 67.44 320 ALA A N 1
ATOM 2521 C CA . ALA A 1 320 ? 0.735 10.970 -4.108 1.00 67.44 320 ALA A CA 1
ATOM 2522 C C . ALA A 1 320 ? 0.000 11.714 -2.973 1.00 67.44 320 ALA A C 1
ATOM 2524 O O . ALA A 1 320 ? 0.133 11.352 -1.801 1.00 67.44 320 ALA A O 1
ATOM 2525 N N . ARG A 1 321 ? -0.844 12.701 -3.307 1.00 72.75 321 ARG A N 1
ATOM 2526 C CA . ARG A 1 321 ? -1.619 13.470 -2.318 1.00 72.75 321 ARG A CA 1
ATOM 2527 C C . ARG A 1 321 ? -2.629 12.601 -1.560 1.00 72.75 321 ARG A C 1
ATOM 2529 O O . ARG A 1 321 ? -2.863 12.829 -0.375 1.00 72.75 321 ARG A O 1
ATOM 2536 N N . ARG A 1 322 ? -3.189 11.574 -2.209 1.00 75.94 322 ARG A N 1
ATOM 2537 C CA . ARG A 1 322 ? -4.161 10.647 -1.595 1.00 75.94 322 ARG A CA 1
ATOM 2538 C C . ARG A 1 322 ? -3.506 9.729 -0.572 1.00 75.94 322 ARG A C 1
ATOM 2540 O O . ARG A 1 322 ? -4.058 9.522 0.507 1.00 75.94 322 ARG A O 1
ATOM 2547 N N . VAL A 1 323 ? -2.309 9.226 -0.881 1.00 80.75 323 VAL A N 1
ATOM 2548 C CA . VAL A 1 323 ? -1.523 8.422 0.066 1.00 80.75 323 VAL A CA 1
ATOM 2549 C C . VAL A 1 323 ? -1.175 9.265 1.290 1.00 80.75 323 VAL A C 1
ATOM 2551 O O . VAL A 1 323 ? -1.475 8.855 2.409 1.00 80.75 323 VAL A O 1
ATOM 2554 N N . VAL A 1 324 ? -0.664 10.487 1.091 1.00 86.69 324 VAL A N 1
ATOM 2555 C CA . VAL A 1 324 ? -0.425 11.445 2.186 1.00 86.69 324 VAL A CA 1
ATOM 2556 C C . VAL A 1 324 ? -1.686 11.638 3.033 1.00 86.69 324 VAL A C 1
ATOM 2558 O O . VAL A 1 324 ? -1.619 11.567 4.259 1.00 86.69 324 VAL A O 1
ATOM 2561 N N . GLN A 1 325 ? -2.848 11.842 2.403 1.00 84.94 325 GLN A N 1
ATOM 2562 C CA . GLN A 1 325 ? -4.105 12.054 3.119 1.00 84.94 325 GLN A CA 1
ATOM 2563 C C . GLN A 1 325 ? -4.507 10.845 3.974 1.00 84.94 325 GLN A C 1
ATOM 2565 O O . GLN A 1 325 ? -5.001 11.029 5.088 1.00 84.94 325 GLN A O 1
ATOM 2570 N N . ARG A 1 326 ? -4.251 9.618 3.504 1.00 85.56 326 ARG A N 1
ATOM 2571 C CA . ARG A 1 326 ? -4.471 8.399 4.295 1.00 85.56 326 ARG A CA 1
ATOM 2572 C C . ARG A 1 326 ? -3.585 8.387 5.539 1.00 85.56 326 ARG A C 1
ATOM 2574 O O . ARG A 1 326 ? -4.107 8.197 6.633 1.00 85.56 326 ARG A O 1
ATOM 2581 N N . TYR A 1 327 ? -2.286 8.656 5.398 1.00 90.69 327 TYR A N 1
ATOM 2582 C CA . TYR A 1 327 ? -1.368 8.737 6.542 1.00 90.69 327 TYR A CA 1
ATOM 2583 C C . TYR A 1 327 ? -1.751 9.855 7.516 1.00 90.69 327 TYR A C 1
ATOM 2585 O O . TYR A 1 327 ? -1.704 9.643 8.725 1.00 90.69 327 TYR A O 1
ATOM 2593 N N . LYS A 1 328 ? -2.195 11.017 7.018 1.00 90.19 328 LYS A N 1
ATOM 2594 C CA . LYS A 1 328 ? -2.696 12.113 7.862 1.00 90.19 328 LYS A CA 1
ATOM 2595 C C . LYS A 1 328 ? -3.923 11.698 8.656 1.00 90.19 328 LYS A C 1
ATOM 2597 O O . LYS A 1 328 ? -3.974 11.944 9.854 1.00 90.19 328 LYS A O 1
ATOM 2602 N N . LEU A 1 329 ? -4.896 11.060 8.007 1.00 88.25 329 LEU A N 1
ATOM 2603 C CA . LEU A 1 329 ? -6.116 10.604 8.668 1.00 88.25 329 LEU A CA 1
ATOM 2604 C C . LEU A 1 329 ? -5.805 9.548 9.736 1.00 88.25 329 LEU A C 1
ATOM 2606 O O . LEU A 1 329 ? -6.318 9.641 10.850 1.00 88.25 329 LEU A O 1
ATOM 2610 N N . THR A 1 330 ? -4.928 8.589 9.424 1.00 90.44 330 THR A N 1
ATOM 2611 C CA . THR A 1 330 ? -4.467 7.590 10.394 1.00 90.44 330 THR A CA 1
ATOM 2612 C C . THR A 1 330 ? -3.748 8.260 11.559 1.00 90.44 330 THR A C 1
ATOM 2614 O O . THR A 1 330 ? -4.124 8.027 12.702 1.00 90.44 330 THR A O 1
ATOM 2617 N N . ALA A 1 331 ? -2.773 9.139 11.304 1.00 91.62 331 ALA A N 1
ATOM 2618 C CA . ALA A 1 331 ? -2.046 9.861 12.348 1.00 91.62 331 ALA A CA 1
ATOM 2619 C C . ALA A 1 331 ? -2.982 10.722 13.209 1.00 91.62 331 ALA A C 1
ATOM 2621 O O . ALA A 1 331 ? -2.839 10.774 14.429 1.00 91.62 331 ALA A O 1
ATOM 2622 N N . ALA A 1 332 ? -3.989 11.349 12.611 1.00 89.06 332 ALA A N 1
ATOM 2623 C CA . ALA A 1 332 ? -4.961 12.121 13.364 1.00 89.06 332 ALA A CA 1
ATOM 2624 C C . ALA A 1 332 ? -5.832 11.233 14.269 1.00 89.06 332 ALA A C 1
ATOM 2626 O O . ALA A 1 332 ? -6.148 11.614 15.398 1.00 89.06 332 ALA A O 1
ATOM 2627 N N . ALA A 1 333 ? -6.158 10.016 13.822 1.00 87.25 333 ALA A N 1
ATOM 2628 C CA . ALA A 1 333 ? -6.881 9.036 14.623 1.00 87.25 333 ALA A CA 1
ATOM 2629 C C . ALA A 1 333 ? -6.024 8.448 15.761 1.00 87.25 333 ALA A C 1
ATOM 2631 O O . ALA A 1 333 ? -6.500 8.393 16.892 1.00 87.25 333 ALA A O 1
ATOM 2632 N N . VAL A 1 334 ? -4.779 8.042 15.480 1.00 89.75 334 VAL A N 1
ATOM 2633 C CA . VAL A 1 334 ? -3.944 7.240 16.404 1.00 89.75 334 VAL A CA 1
ATOM 2634 C C . VAL A 1 334 ? -2.913 8.050 17.193 1.00 89.75 334 VAL A C 1
ATOM 2636 O O . VAL A 1 334 ? -2.491 7.637 18.260 1.00 89.75 334 VAL A O 1
ATOM 2639 N N . VAL A 1 335 ? -2.485 9.212 16.694 1.00 89.19 335 VAL A N 1
ATOM 2640 C CA . VAL A 1 335 ? -1.496 10.078 17.368 1.00 89.19 335 VAL A CA 1
ATOM 2641 C C . VAL A 1 335 ? -2.183 11.280 18.011 1.00 89.19 335 VAL A C 1
ATOM 2643 O O . VAL A 1 335 ? -1.927 11.611 19.172 1.00 89.19 335 VAL A O 1
ATOM 2646 N N . GLN A 1 336 ? -3.070 11.951 17.271 1.00 87.00 336 GLN A N 1
ATOM 2647 C CA . GLN A 1 336 ? -3.720 13.182 17.737 1.00 87.00 336 GLN A CA 1
ATOM 2648 C C . GLN A 1 336 ? -5.024 12.910 18.507 1.00 87.00 336 GLN A C 1
ATOM 2650 O O . GLN A 1 336 ? -5.359 13.683 19.399 1.00 87.00 336 GLN A O 1
ATOM 2655 N N . HIS A 1 337 ? -5.701 11.784 18.246 1.00 81.44 337 HIS A N 1
ATOM 2656 C CA . HIS A 1 337 ? -7.030 11.431 18.774 1.00 81.44 337 HIS A CA 1
ATOM 2657 C C . HIS A 1 337 ? -8.071 12.520 18.503 1.00 81.44 337 HIS A C 1
ATOM 2659 O O . HIS A 1 337 ? -8.849 12.906 19.375 1.00 81.44 337 HIS A O 1
ATOM 2665 N N . THR A 1 338 ? -8.077 13.031 17.276 1.00 78.94 338 THR A N 1
ATOM 2666 C CA . THR A 1 338 ? -9.051 14.034 16.856 1.00 78.94 338 THR A CA 1
ATOM 2667 C C . THR A 1 338 ? -10.438 13.380 16.711 1.00 78.94 338 THR A C 1
ATOM 2669 O O . THR A 1 338 ? -10.574 12.405 15.967 1.00 78.94 338 THR A O 1
ATOM 2672 N N . PRO A 1 339 ? -11.484 13.870 17.402 1.00 60.59 339 PRO A N 1
ATOM 2673 C CA . PRO A 1 339 ? -12.820 13.264 17.348 1.00 60.59 339 PRO A CA 1
ATOM 2674 C C . PRO A 1 339 ? -13.546 13.524 16.010 1.00 60.59 339 PRO A C 1
ATOM 2676 O O . PRO A 1 339 ? -14.220 12.629 15.489 1.00 60.59 339 PRO A O 1
ATOM 2679 N N . ASP A 1 340 ? -13.314 14.691 15.395 1.00 64.88 340 ASP A N 1
ATOM 2680 C CA . ASP A 1 340 ? -14.041 15.196 14.216 1.00 64.88 340 ASP A CA 1
ATOM 2681 C C . ASP A 1 340 ? -13.322 14.922 12.886 1.00 64.88 340 ASP A C 1
ATOM 2683 O O . ASP A 1 340 ? -13.092 15.805 12.059 1.00 64.88 340 ASP A O 1
ATOM 2687 N N . LEU A 1 341 ? -12.932 13.668 12.672 1.00 67.69 341 LEU A N 1
ATOM 2688 C CA . LEU A 1 341 ? -12.214 13.255 11.458 1.00 67.69 341 LEU A CA 1
ATOM 2689 C C . LEU A 1 341 ? -13.130 12.898 10.283 1.00 67.69 341 LEU A C 1
ATOM 2691 O O . LEU A 1 341 ? -12.668 12.735 9.154 1.00 67.69 341 LEU A O 1
ATOM 2695 N N . CYS A 1 342 ? -14.428 12.762 10.540 1.00 64.12 342 CYS A N 1
ATOM 2696 C CA . CYS A 1 342 ? -15.398 12.314 9.554 1.00 64.12 342 CYS A CA 1
ATOM 2697 C C . CYS A 1 342 ? -15.786 13.465 8.618 1.00 64.12 342 CYS A C 1
ATOM 2699 O O . CYS A 1 342 ? -16.613 14.306 8.963 1.00 64.12 342 CYS A O 1
ATOM 2701 N N . ARG A 1 343 ? -15.207 13.495 7.415 1.00 67.62 343 ARG A N 1
ATOM 2702 C CA . ARG A 1 343 ? -15.673 14.346 6.311 1.00 67.62 343 ARG A CA 1
ATOM 2703 C C . ARG A 1 343 ? -16.326 13.481 5.229 1.00 67.62 343 ARG A C 1
ATOM 2705 O O . ARG A 1 343 ? -15.817 12.389 4.971 1.00 67.62 343 ARG A O 1
ATOM 2712 N N . PRO A 1 344 ? -17.412 13.946 4.580 1.00 63.06 344 PRO A N 1
ATOM 2713 C CA . PRO A 1 344 ? -18.012 13.223 3.466 1.00 63.06 344 PRO A CA 1
ATOM 2714 C C . PRO A 1 344 ? -16.979 13.017 2.358 1.00 63.06 344 PRO A C 1
ATOM 2716 O O . PRO A 1 344 ? -16.330 13.972 1.929 1.00 63.06 344 PRO A O 1
ATOM 2719 N N . VAL A 1 345 ? -16.835 11.782 1.881 1.00 65.25 345 VAL A N 1
ATOM 2720 C CA . VAL A 1 345 ? -15.979 11.493 0.728 1.00 65.25 345 VAL A CA 1
ATOM 2721 C C . VAL A 1 345 ? -16.743 11.871 -0.537 1.00 65.25 345 VAL A C 1
ATOM 2723 O O . VAL A 1 345 ? -17.656 11.160 -0.950 1.00 65.25 345 VAL A O 1
ATOM 2726 N N . THR A 1 346 ? -16.406 13.014 -1.128 1.00 59.28 346 THR A N 1
ATOM 2727 C CA . THR A 1 346 ? -17.123 13.575 -2.285 1.00 59.28 346 THR A CA 1
ATOM 2728 C C . THR A 1 346 ? -16.513 13.166 -3.627 1.00 59.28 346 THR A C 1
ATOM 2730 O O . THR A 1 346 ? -17.228 13.095 -4.625 1.00 59.28 346 THR A O 1
ATOM 2733 N N . CYS A 1 347 ? -15.215 12.851 -3.672 1.00 62.91 347 CYS A N 1
ATOM 2734 C CA . CYS A 1 347 ? -14.518 12.459 -4.895 1.00 62.91 347 CYS A CA 1
ATOM 2735 C C . CYS A 1 347 ? -14.466 10.931 -5.067 1.00 62.91 347 CYS A C 1
ATOM 2737 O O . CYS A 1 347 ? -14.122 10.186 -4.146 1.00 62.91 347 CYS A O 1
ATOM 2739 N N . LYS A 1 348 ? -14.741 10.451 -6.294 1.00 64.44 348 LYS A N 1
ATOM 2740 C CA . LYS A 1 348 ? -14.656 9.024 -6.665 1.00 64.44 348 LYS A CA 1
ATOM 2741 C C . LYS A 1 348 ? -13.278 8.426 -6.356 1.00 64.44 348 LYS A C 1
ATOM 2743 O O . LYS A 1 348 ? -13.215 7.234 -6.074 1.00 64.44 348 LYS A O 1
ATOM 2748 N N . GLN A 1 349 ? -12.216 9.223 -6.449 1.00 60.66 349 GLN A N 1
ATOM 2749 C CA . GLN A 1 349 ? -10.825 8.780 -6.340 1.00 60.66 349 GLN A CA 1
ATOM 2750 C C . GLN A 1 349 ? -10.314 8.738 -4.890 1.00 60.66 349 GLN A C 1
ATOM 2752 O O . GLN A 1 349 ? -9.540 7.847 -4.552 1.00 60.66 349 GLN A O 1
ATOM 2757 N N . ASP A 1 350 ? -10.790 9.629 -4.018 1.00 69.19 350 ASP A N 1
ATOM 2758 C CA . ASP A 1 350 ? -10.515 9.579 -2.570 1.00 69.19 350 ASP A CA 1
ATOM 2759 C C . ASP A 1 350 ? -11.182 8.378 -1.901 1.00 69.19 350 ASP A C 1
ATOM 2761 O O . ASP A 1 350 ? -10.685 7.811 -0.924 1.00 69.19 350 ASP A O 1
ATOM 2765 N N . PHE A 1 351 ? -12.309 7.964 -2.474 1.00 79.12 351 PHE A N 1
ATOM 2766 C CA . PHE A 1 351 ? -13.087 6.827 -2.024 1.00 79.12 351 PHE A CA 1
ATOM 2767 C C . PHE A 1 351 ? -12.271 5.536 -1.965 1.00 79.12 351 PHE A C 1
ATOM 2769 O O . PHE A 1 351 ? -12.329 4.828 -0.965 1.00 79.12 351 PHE A O 1
ATOM 2776 N N . ASP A 1 352 ? -11.458 5.254 -2.983 1.00 75.38 352 ASP A N 1
ATOM 2777 C CA . ASP A 1 352 ? -10.750 3.975 -3.070 1.00 75.38 352 ASP A CA 1
ATOM 2778 C C . ASP A 1 352 ? -9.599 3.864 -2.041 1.00 75.38 352 ASP A C 1
ATOM 2780 O O . ASP A 1 352 ? -9.165 2.765 -1.706 1.00 75.38 352 ASP A O 1
ATOM 2784 N N . SER A 1 353 ? -9.114 4.986 -1.494 1.00 76.19 353 SER A N 1
ATOM 2785 C CA . SER A 1 353 ? -8.012 5.004 -0.513 1.00 76.19 353 SER A CA 1
ATOM 2786 C C . SER A 1 353 ? -8.454 5.284 0.925 1.00 76.19 353 SER A C 1
ATOM 2788 O O . SER A 1 353 ? -7.819 4.798 1.861 1.00 76.19 353 SER A O 1
ATOM 2790 N N . LEU A 1 354 ? -9.515 6.074 1.125 1.00 85.62 354 LEU A N 1
ATOM 2791 C CA . LEU A 1 354 ? -9.907 6.574 2.449 1.00 85.62 354 LEU A CA 1
ATOM 2792 C C . LEU A 1 354 ? -11.172 5.914 3.006 1.00 85.62 354 LEU A C 1
ATOM 2794 O O . LEU A 1 354 ? -11.343 5.887 4.227 1.00 85.62 354 LEU A O 1
ATOM 2798 N N . ALA A 1 355 ? -12.046 5.367 2.152 1.00 88.81 355 ALA A N 1
ATOM 2799 C CA . ALA A 1 355 ? -13.346 4.842 2.575 1.00 88.81 355 ALA A CA 1
ATOM 2800 C C . ALA A 1 355 ? -13.268 3.788 3.697 1.00 88.81 355 ALA A C 1
ATOM 2802 O O . ALA A 1 355 ? -14.064 3.889 4.633 1.00 88.81 355 ALA A O 1
ATOM 2803 N N . PRO A 1 356 ? -12.326 2.819 3.693 1.00 91.62 356 PRO A N 1
ATOM 2804 C CA . PRO A 1 356 ? -12.254 1.826 4.764 1.00 91.62 356 PRO A CA 1
ATOM 2805 C C . PRO A 1 356 ? -12.023 2.449 6.149 1.00 91.62 356 PRO A C 1
ATOM 2807 O O . PRO A 1 356 ? -12.769 2.151 7.085 1.00 91.62 356 PRO A O 1
ATOM 2810 N N . LEU A 1 357 ? -11.049 3.360 6.265 1.00 91.38 357 LEU A N 1
ATOM 2811 C CA . LEU A 1 357 ? -10.711 4.036 7.521 1.00 91.38 357 LEU A CA 1
ATOM 2812 C C . LEU A 1 357 ? -11.795 5.036 7.941 1.00 91.38 357 LEU A C 1
ATOM 2814 O O . LEU A 1 357 ? -12.185 5.051 9.105 1.00 91.38 357 LEU A O 1
ATOM 2818 N N . ILE A 1 358 ? -12.329 5.831 7.007 1.00 90.25 358 ILE A N 1
ATOM 2819 C CA . ILE A 1 358 ? -13.429 6.766 7.298 1.00 90.25 358 ILE A CA 1
ATOM 2820 C C . ILE A 1 358 ? -14.663 6.010 7.800 1.00 90.25 358 ILE A C 1
ATOM 2822 O O . ILE A 1 358 ? -15.294 6.446 8.757 1.00 90.25 358 ILE A O 1
ATOM 2826 N N . GLY A 1 359 ? -14.973 4.845 7.224 1.00 92.31 359 GLY A N 1
ATOM 2827 C CA . GLY A 1 359 ? -16.078 4.006 7.690 1.00 92.31 359 GLY A CA 1
ATOM 2828 C C . GLY A 1 359 ? -15.873 3.527 9.126 1.00 92.31 359 GLY A C 1
ATOM 2829 O O . GLY A 1 359 ? -16.809 3.555 9.923 1.00 92.31 359 GLY A O 1
ATOM 2830 N N . LEU A 1 360 ? -14.638 3.170 9.498 1.00 93.56 360 LEU A N 1
ATOM 2831 C CA . LEU A 1 360 ? -14.319 2.795 10.879 1.00 93.56 360 LEU A CA 1
ATOM 2832 C C . LEU A 1 360 ? -14.521 3.974 11.830 1.00 93.56 360 LEU A C 1
ATOM 2834 O O . LEU A 1 360 ? -15.102 3.806 12.899 1.00 93.56 360 LEU A O 1
ATOM 2838 N N . LEU A 1 361 ? -14.114 5.174 11.421 1.00 91.31 361 LEU A N 1
ATOM 2839 C CA . LEU A 1 361 ? -14.320 6.390 12.203 1.00 91.31 361 LEU A CA 1
ATOM 2840 C C . LEU A 1 361 ? -15.811 6.748 12.340 1.00 91.31 361 LEU A C 1
ATOM 2842 O O . LEU A 1 361 ? -16.230 7.087 13.446 1.00 91.31 361 LEU A O 1
ATOM 2846 N N . TYR A 1 362 ? -16.623 6.597 11.284 1.00 91.62 362 TYR A N 1
ATOM 2847 C CA . TYR A 1 362 ? -18.083 6.761 11.358 1.00 91.62 362 TYR A CA 1
ATOM 2848 C C . TYR A 1 362 ? -18.702 5.804 12.375 1.00 91.62 362 TYR A C 1
ATOM 2850 O O . TYR A 1 362 ? -19.437 6.233 13.267 1.00 91.62 362 TYR A O 1
ATOM 2858 N N . TYR A 1 363 ? -18.338 4.521 12.300 1.00 93.62 363 TYR A N 1
ATOM 2859 C CA . TYR A 1 363 ? -18.835 3.518 13.233 1.00 93.62 363 TYR A CA 1
ATOM 2860 C C . TYR A 1 363 ? -18.446 3.846 14.680 1.00 93.62 363 TYR A C 1
ATOM 2862 O O . TYR A 1 363 ? -19.293 3.800 15.574 1.00 93.62 363 TYR A O 1
ATOM 2870 N N . LEU A 1 364 ? -17.186 4.218 14.921 1.00 91.44 364 LEU A N 1
ATOM 2871 C CA . LEU A 1 364 ? -16.709 4.613 16.248 1.00 91.44 364 LEU A CA 1
ATOM 2872 C C . LEU A 1 364 ? -17.442 5.854 16.786 1.00 91.44 364 LEU A C 1
ATOM 2874 O O . LEU A 1 364 ? -17.679 5.936 17.988 1.00 91.44 364 LEU A O 1
ATOM 2878 N N . ASN A 1 365 ? -17.855 6.771 15.908 1.00 89.06 365 ASN A N 1
ATOM 2879 C CA . ASN A 1 365 ? -18.583 7.994 16.257 1.00 89.06 365 ASN A CA 1
ATOM 2880 C C . ASN A 1 365 ? -20.091 7.825 16.460 1.00 89.06 365 ASN A C 1
ATOM 2882 O O . ASN A 1 365 ? -20.754 8.781 16.856 1.00 89.06 365 ASN A O 1
ATOM 2886 N N . GLY A 1 366 ? -20.661 6.646 16.222 1.00 89.75 366 GLY A N 1
ATOM 2887 C CA . GLY A 1 366 ? -22.102 6.452 16.392 1.00 89.75 366 GLY A CA 1
ATOM 2888 C C . GLY A 1 366 ? -22.831 6.020 15.130 1.00 89.75 366 GLY A C 1
ATOM 2889 O O . GLY A 1 366 ? -23.852 5.342 15.240 1.00 89.75 366 GLY A O 1
ATOM 2890 N N . ASP A 1 367 ? -22.290 6.362 13.964 1.00 91.81 367 ASP A N 1
ATOM 2891 C CA . ASP A 1 367 ? -22.978 6.310 12.676 1.00 91.81 367 ASP A CA 1
ATOM 2892 C C . ASP A 1 367 ? -22.741 4.972 11.963 1.00 91.81 367 ASP A C 1
ATOM 2894 O O . ASP A 1 367 ? -21.904 4.818 11.069 1.00 91.81 367 ASP A O 1
ATOM 2898 N N . THR A 1 368 ? -23.456 3.954 12.438 1.00 94.44 368 THR A N 1
ATOM 2899 C CA . THR A 1 368 ? -23.342 2.585 11.926 1.00 94.44 368 THR A CA 1
ATOM 2900 C C . THR A 1 368 ? -23.864 2.460 10.494 1.00 94.44 368 THR A C 1
ATOM 2902 O O . THR A 1 368 ? -23.283 1.713 9.705 1.00 94.44 368 THR A O 1
ATOM 2905 N N . ASP A 1 369 ? -24.908 3.207 10.134 1.00 93.00 369 ASP A N 1
ATOM 2906 C CA . ASP A 1 369 ? -25.507 3.149 8.800 1.00 93.00 369 ASP A CA 1
ATOM 2907 C C . ASP A 1 369 ? -24.573 3.753 7.749 1.00 93.00 369 ASP A C 1
ATOM 2909 O O . ASP A 1 369 ? -24.323 3.117 6.718 1.00 93.00 369 ASP A O 1
ATOM 2913 N N . ALA A 1 370 ? -23.974 4.920 8.026 1.00 91.69 370 ALA A N 1
ATOM 2914 C CA . ALA A 1 370 ? -22.984 5.509 7.128 1.00 91.69 370 ALA A CA 1
ATOM 2915 C C . ALA A 1 370 ? -21.751 4.610 6.978 1.00 91.69 370 ALA A C 1
ATOM 2917 O O . ALA A 1 370 ? -21.274 4.406 5.860 1.00 91.69 370 ALA A O 1
ATOM 2918 N N . ALA A 1 371 ? -21.263 4.018 8.075 1.00 93.44 371 ALA A N 1
ATOM 2919 C CA . ALA A 1 371 ? -20.131 3.095 8.041 1.00 93.44 371 ALA A CA 1
ATOM 2920 C C . ALA A 1 371 ? -20.400 1.877 7.142 1.00 93.44 371 ALA A C 1
ATOM 2922 O O . ALA A 1 371 ? -19.620 1.581 6.232 1.00 93.44 371 ALA A O 1
ATOM 2923 N N . MET A 1 372 ? -21.536 1.203 7.348 1.00 95.31 372 MET A N 1
ATOM 2924 C CA . MET A 1 372 ? -21.916 0.019 6.575 1.00 95.31 372 MET A CA 1
ATOM 2925 C C . MET A 1 372 ? -22.180 0.351 5.104 1.00 95.31 372 MET A C 1
ATOM 2927 O O . MET A 1 372 ? -21.752 -0.400 4.222 1.00 95.31 372 MET A O 1
ATOM 2931 N N . ALA A 1 373 ? -22.833 1.481 4.816 1.00 92.75 373 ALA A N 1
ATOM 2932 C CA . ALA A 1 373 ? -23.051 1.945 3.449 1.00 92.75 373 ALA A CA 1
ATOM 2933 C C . ALA A 1 373 ? -21.722 2.216 2.728 1.00 92.75 373 ALA A C 1
ATOM 2935 O O . ALA A 1 373 ? -21.550 1.821 1.569 1.00 92.75 373 ALA A O 1
ATOM 2936 N N . LEU A 1 374 ? -20.768 2.838 3.426 1.00 91.62 374 LEU A N 1
ATOM 2937 C CA . LEU A 1 374 ? -19.466 3.189 2.878 1.00 91.62 374 LEU A CA 1
ATOM 2938 C C . LEU A 1 374 ? -18.635 1.943 2.548 1.00 91.62 374 LEU A C 1
ATOM 2940 O O . LEU A 1 374 ? -18.154 1.813 1.421 1.00 91.62 374 LEU A O 1
ATOM 2944 N N . TRP A 1 375 ? -18.532 0.980 3.470 1.00 94.56 375 TRP A N 1
ATOM 2945 C CA . TRP A 1 375 ? -17.827 -0.279 3.205 1.00 94.56 375 TRP A CA 1
ATOM 2946 C C . TRP A 1 375 ? -18.511 -1.120 2.126 1.00 94.56 375 TRP A C 1
ATOM 2948 O O . TRP A 1 375 ? -17.832 -1.687 1.273 1.00 94.56 375 TRP A O 1
ATOM 2958 N N . ALA A 1 376 ? -19.845 -1.169 2.094 1.00 92.81 376 ALA A N 1
ATOM 2959 C CA . ALA A 1 376 ? -20.570 -1.886 1.047 1.00 92.81 376 ALA A CA 1
ATOM 2960 C C . ALA A 1 376 ? -20.362 -1.257 -0.342 1.00 92.81 376 ALA A C 1
ATOM 2962 O O . ALA A 1 376 ? -20.262 -1.968 -1.344 1.00 92.81 376 ALA A O 1
ATOM 2963 N N . ALA A 1 377 ? -20.306 0.073 -0.434 1.00 91.56 377 ALA A N 1
ATOM 2964 C CA . ALA A 1 377 ? -19.986 0.769 -1.676 1.00 91.56 377 ALA A CA 1
ATOM 2965 C C . ALA A 1 377 ? -18.513 0.577 -2.086 1.00 91.56 377 ALA A C 1
ATOM 2967 O O . ALA A 1 377 ? -18.246 0.386 -3.271 1.00 91.56 377 ALA A O 1
ATOM 2968 N N . TYR A 1 378 ? -17.584 0.545 -1.125 1.00 91.31 378 TYR A N 1
ATOM 2969 C CA . TYR A 1 378 ? -16.172 0.213 -1.342 1.00 91.31 378 TYR A CA 1
ATOM 2970 C C . TYR A 1 378 ? -15.983 -1.192 -1.903 1.00 91.31 378 TYR A C 1
ATOM 2972 O O . TYR A 1 378 ? -15.460 -1.358 -3.002 1.00 91.31 378 TYR A O 1
ATOM 2980 N N . ILE A 1 379 ? -16.505 -2.202 -1.210 1.00 91.81 379 ILE A N 1
ATOM 2981 C CA . ILE A 1 379 ? -16.346 -3.608 -1.594 1.00 91.81 379 ILE A CA 1
ATOM 2982 C C . ILE A 1 379 ? -16.951 -3.883 -2.980 1.00 91.81 379 ILE A C 1
ATOM 2984 O O . ILE A 1 379 ? -16.368 -4.635 -3.754 1.00 91.81 379 ILE A O 1
ATOM 2988 N N . ARG A 1 380 ? -18.085 -3.255 -3.331 1.00 90.12 380 ARG A N 1
ATOM 2989 C CA . ARG A 1 380 ? -18.709 -3.398 -4.663 1.00 90.12 380 ARG A CA 1
ATOM 2990 C C . ARG A 1 380 ? -17.879 -2.819 -5.809 1.00 90.12 380 ARG A C 1
ATOM 2992 O O . ARG A 1 380 ? -18.119 -3.185 -6.954 1.00 90.12 380 ARG A O 1
ATOM 2999 N N . ARG A 1 381 ? -16.964 -1.893 -5.521 1.00 87.38 381 ARG A N 1
ATOM 3000 C CA . ARG A 1 381 ? -16.113 -1.236 -6.522 1.00 87.38 381 ARG A CA 1
ATOM 3001 C C . ARG A 1 381 ? -14.767 -1.922 -6.719 1.00 87.38 381 ARG A C 1
ATOM 3003 O O . ARG A 1 381 ? -14.073 -1.581 -7.671 1.00 87.38 381 ARG A O 1
ATOM 3010 N N . LEU A 1 382 ? -14.400 -2.862 -5.847 1.00 83.25 382 LEU A N 1
ATOM 3011 C CA . LEU A 1 382 ? -13.175 -3.635 -6.011 1.00 83.25 382 LEU A CA 1
ATOM 3012 C C . LEU A 1 382 ? -13.243 -4.430 -7.317 1.00 83.25 382 LEU A C 1
ATOM 3014 O O . LEU A 1 382 ? -14.190 -5.184 -7.537 1.00 83.25 382 LEU A O 1
ATOM 3018 N N . ALA A 1 383 ? -12.220 -4.283 -8.161 1.00 74.12 383 ALA A N 1
ATOM 3019 C CA . ALA A 1 383 ? -12.101 -5.046 -9.403 1.00 74.12 383 ALA A CA 1
ATOM 3020 C C . ALA A 1 383 ? -12.036 -6.557 -9.130 1.00 74.12 383 ALA A C 1
ATOM 3022 O O . ALA A 1 383 ? -12.590 -7.358 -9.878 1.00 74.12 383 ALA A O 1
ATOM 3023 N N . ASN A 1 384 ? -11.399 -6.938 -8.020 1.00 76.38 384 ASN A N 1
ATOM 3024 C CA . ASN A 1 384 ? -11.338 -8.307 -7.548 1.00 76.38 384 ASN A CA 1
ATOM 3025 C C . ASN A 1 384 ? -11.545 -8.341 -6.034 1.00 76.38 384 ASN A C 1
ATOM 3027 O O . ASN A 1 384 ? -10.743 -7.836 -5.263 1.00 76.38 384 ASN A O 1
ATOM 3031 N N . ILE A 1 385 ? -12.609 -8.994 -5.583 1.00 75.75 385 ILE A N 1
ATOM 3032 C CA . ILE A 1 385 ? -12.894 -9.126 -4.153 1.00 75.75 385 ILE A CA 1
ATOM 3033 C C . ILE A 1 385 ? -11.900 -10.048 -3.422 1.00 75.75 385 ILE A C 1
ATOM 3035 O O . ILE A 1 385 ? -11.991 -10.161 -2.205 1.00 75.75 385 ILE A O 1
ATOM 3039 N N . HIS A 1 386 ? -11.036 -10.771 -4.136 1.00 80.44 386 HIS A N 1
ATOM 3040 C CA . HIS A 1 386 ? -9.945 -11.584 -3.586 1.00 80.44 386 HIS A CA 1
ATOM 3041 C C . HIS A 1 386 ? -8.616 -10.822 -3.514 1.00 80.44 386 HIS A C 1
ATOM 3043 O O . HIS A 1 386 ? -7.579 -11.430 -3.264 1.00 80.44 386 HIS A O 1
ATOM 3049 N N . SER A 1 387 ? -8.637 -9.510 -3.743 1.00 80.88 387 SER A N 1
ATOM 3050 C CA . SER A 1 387 ? -7.452 -8.672 -3.654 1.00 80.88 387 SER A CA 1
ATOM 3051 C C . SER A 1 387 ? -7.179 -8.212 -2.206 1.00 80.88 387 SER A C 1
ATOM 3053 O O . SER A 1 387 ? -8.110 -8.174 -1.387 1.00 80.88 387 SER A O 1
ATOM 3055 N N . PRO A 1 388 ? -5.926 -7.856 -1.860 1.00 83.88 388 PRO A N 1
ATOM 3056 C CA . PRO A 1 388 ? -5.561 -7.379 -0.520 1.00 83.88 388 PRO A CA 1
ATOM 3057 C C . PRO A 1 388 ? -6.347 -6.143 -0.057 1.00 83.88 388 PRO A C 1
ATOM 3059 O O . PRO A 1 388 ? -6.575 -5.958 1.138 1.00 83.88 388 PRO A O 1
ATOM 3062 N N . GLU A 1 389 ? -6.833 -5.322 -0.991 1.00 85.44 389 GLU A N 1
ATOM 3063 C CA . GLU A 1 389 ? -7.647 -4.128 -0.737 1.00 85.44 389 GLU A CA 1
ATOM 3064 C C . GLU A 1 389 ? -8.953 -4.452 0.005 1.00 85.44 389 GLU A C 1
ATOM 3066 O O . GLU A 1 389 ? -9.488 -3.611 0.729 1.00 85.44 389 GLU A O 1
ATOM 3071 N N . TYR A 1 390 ? -9.457 -5.686 -0.106 1.00 92.38 390 TYR A N 1
ATOM 3072 C CA . TYR A 1 390 ? -10.631 -6.125 0.645 1.00 92.38 390 TYR A CA 1
ATOM 3073 C C . TYR A 1 390 ? -10.382 -6.192 2.161 1.00 92.38 390 TYR A C 1
ATOM 3075 O O . TYR A 1 390 ? -11.316 -5.955 2.929 1.00 92.38 390 TYR A O 1
ATOM 3083 N N . ALA A 1 391 ? -9.161 -6.513 2.607 1.00 94.56 391 ALA A N 1
ATOM 3084 C CA . ALA A 1 391 ? -8.892 -6.950 3.979 1.00 94.56 391 ALA A CA 1
ATOM 3085 C C . ALA A 1 391 ? -9.381 -5.960 5.046 1.00 94.56 391 ALA A C 1
ATOM 3087 O O . ALA A 1 391 ? -10.178 -6.335 5.905 1.00 94.56 391 ALA A O 1
ATOM 3088 N N . PHE A 1 392 ? -8.981 -4.685 4.961 1.00 95.00 392 PHE A N 1
ATOM 3089 C CA . PHE A 1 392 ? -9.333 -3.674 5.967 1.00 95.00 392 PHE A CA 1
ATOM 3090 C C . PHE A 1 392 ? -10.856 -3.525 6.112 1.00 95.00 392 PHE A C 1
ATOM 3092 O O . PHE A 1 392 ? -11.405 -3.670 7.204 1.00 95.00 392 PHE A O 1
ATOM 3099 N N . ALA A 1 393 ? -11.561 -3.278 5.002 1.00 95.38 393 ALA A N 1
ATOM 3100 C CA . ALA A 1 393 ? -13.017 -3.126 5.012 1.00 95.38 393 ALA A CA 1
ATOM 3101 C C . ALA A 1 393 ? -13.730 -4.432 5.407 1.00 95.38 393 ALA A C 1
ATOM 3103 O O . ALA A 1 393 ? -14.781 -4.389 6.051 1.00 95.38 393 ALA A O 1
ATOM 3104 N N . GLY A 1 394 ? -13.158 -5.586 5.052 1.00 96.50 394 GLY A N 1
ATOM 3105 C CA . GLY A 1 394 ? -13.642 -6.913 5.426 1.00 96.50 394 GLY A CA 1
ATOM 3106 C C . GLY A 1 394 ? -13.596 -7.156 6.933 1.00 96.50 394 GLY A C 1
ATOM 3107 O O . GLY A 1 394 ? -14.608 -7.578 7.499 1.00 96.50 394 GLY A O 1
ATOM 3108 N N . TYR A 1 395 ? -12.484 -6.818 7.598 1.00 97.81 395 TYR A N 1
ATOM 3109 C CA . TYR A 1 395 ? -12.387 -6.863 9.060 1.00 97.81 395 TYR A CA 1
ATOM 3110 C C . TYR A 1 395 ? -13.421 -5.946 9.706 1.00 97.81 395 TYR A C 1
ATOM 3112 O O . TYR A 1 395 ? -14.190 -6.395 10.554 1.00 97.81 395 TYR A O 1
ATOM 3120 N N . CYS A 1 396 ? -13.499 -4.686 9.266 1.00 97.56 396 CYS A N 1
ATOM 3121 C CA . CYS A 1 396 ? -14.448 -3.725 9.821 1.00 97.56 396 CYS A CA 1
ATOM 3122 C C . CYS A 1 396 ? -15.905 -4.179 9.681 1.00 97.56 396 CYS A C 1
ATOM 3124 O O . CYS A 1 396 ? -16.635 -4.242 10.670 1.00 97.56 396 CYS A O 1
ATOM 3126 N N . THR A 1 397 ? -16.305 -4.582 8.474 1.00 97.12 397 THR A N 1
ATOM 3127 C CA . THR A 1 397 ? -17.654 -5.094 8.199 1.00 97.12 397 THR A CA 1
ATOM 3128 C C . THR A 1 397 ? -17.953 -6.328 9.049 1.00 97.12 397 THR A C 1
ATOM 3130 O O . THR A 1 397 ? -19.029 -6.449 9.632 1.00 97.12 397 THR A O 1
ATOM 3133 N N . GLY A 1 398 ? -16.994 -7.248 9.146 1.00 97.31 398 GLY A N 1
ATOM 3134 C CA . GLY A 1 398 ? -17.135 -8.477 9.909 1.00 97.31 398 GLY A CA 1
ATOM 3135 C C . GLY A 1 398 ? -17.327 -8.250 11.408 1.00 97.31 398 GLY A C 1
ATOM 3136 O O . GLY A 1 398 ? -18.230 -8.845 11.995 1.00 97.31 398 GLY A O 1
ATOM 3137 N N . MET A 1 399 ? -16.540 -7.355 12.014 1.00 97.81 399 MET A N 1
ATOM 3138 C CA . MET A 1 399 ? -16.688 -6.986 13.427 1.00 97.81 399 MET A CA 1
ATOM 3139 C C . MET A 1 399 ? -18.079 -6.417 13.712 1.00 97.81 399 MET A C 1
ATOM 3141 O O . MET A 1 399 ? -18.749 -6.863 14.641 1.00 97.81 399 MET A O 1
ATOM 3145 N N . VAL A 1 400 ? -18.545 -5.470 12.892 1.00 96.88 400 VAL A N 1
ATOM 3146 C CA . VAL A 1 400 ? -19.855 -4.829 13.086 1.00 96.88 400 VAL A CA 1
ATOM 3147 C C . VAL A 1 400 ? -20.997 -5.828 12.906 1.00 96.88 400 VAL A C 1
ATOM 3149 O O . VAL A 1 400 ? -21.931 -5.849 13.706 1.00 96.88 400 VAL A O 1
ATOM 3152 N N . LEU A 1 401 ? -20.906 -6.720 11.914 1.00 97.44 401 LEU A N 1
ATOM 3153 C CA . LEU A 1 401 ? -21.879 -7.800 11.735 1.00 97.44 401 LEU A CA 1
ATOM 3154 C C . LEU A 1 401 ? -21.915 -8.751 12.935 1.00 97.44 401 LEU A C 1
ATOM 3156 O O . LEU A 1 401 ? -22.989 -9.216 13.307 1.00 97.44 401 LEU A O 1
ATOM 3160 N N . HIS A 1 402 ? -20.769 -9.044 13.544 1.00 97.62 402 HIS A N 1
ATOM 3161 C CA . HIS A 1 402 ? -20.709 -9.893 14.729 1.00 97.62 402 HIS A CA 1
ATOM 3162 C C . HIS A 1 402 ? -21.369 -9.224 15.936 1.00 97.62 402 HIS A C 1
ATOM 3164 O O . HIS A 1 402 ? -22.136 -9.875 16.643 1.00 97.62 402 HIS A O 1
ATOM 3170 N N . VAL A 1 403 ? -21.106 -7.930 16.148 1.00 95.94 403 VAL A N 1
ATOM 3171 C CA . VAL A 1 403 ? -21.750 -7.127 17.201 1.00 95.94 403 VAL A CA 1
ATOM 3172 C C . VAL A 1 403 ? -23.267 -7.058 16.990 1.00 95.94 403 VAL A C 1
ATOM 3174 O O . VAL A 1 403 ? -24.020 -7.123 17.955 1.00 95.94 403 VAL A O 1
ATOM 3177 N N . ALA A 1 404 ? -23.726 -7.021 15.737 1.00 95.50 404 ALA A N 1
ATOM 3178 C CA . ALA A 1 404 ? -25.141 -7.094 15.361 1.00 95.50 404 ALA A CA 1
ATOM 3179 C C . ALA A 1 404 ? -25.726 -8.528 15.352 1.00 95.50 404 ALA A C 1
ATOM 3181 O O . ALA A 1 404 ? -26.778 -8.762 14.761 1.00 95.50 404 ALA A O 1
ATOM 3182 N N . ASP A 1 405 ? -25.025 -9.498 15.945 1.00 96.12 405 ASP A N 1
ATOM 3183 C CA . ASP A 1 405 ? -25.392 -10.918 16.046 1.00 96.12 405 ASP A CA 1
ATOM 3184 C C . ASP A 1 405 ? -25.601 -11.665 14.710 1.00 96.12 405 ASP A C 1
ATOM 3186 O O . ASP A 1 405 ? -26.203 -12.734 14.617 1.00 96.12 405 ASP A O 1
ATOM 3190 N N . ARG A 1 406 ? -25.011 -11.161 13.624 1.00 96.75 406 ARG A N 1
ATOM 3191 C CA . ARG A 1 406 ? -25.006 -11.799 12.296 1.00 96.75 406 ARG A CA 1
ATOM 3192 C C . ARG A 1 406 ? -23.793 -12.723 12.142 1.00 96.75 406 ARG A C 1
ATOM 3194 O O . ARG A 1 406 ? -23.030 -12.610 11.177 1.00 96.75 406 ARG A O 1
ATOM 3201 N N . ARG A 1 407 ? -23.615 -13.657 13.086 1.00 94.62 407 ARG A N 1
ATOM 3202 C CA . ARG A 1 407 ? -22.407 -14.504 13.237 1.00 94.62 407 ARG A CA 1
ATOM 3203 C C . ARG A 1 407 ? -21.935 -15.204 11.951 1.00 94.62 407 ARG A C 1
ATOM 3205 O O . ARG A 1 407 ? -20.739 -15.127 11.664 1.00 94.62 407 ARG A O 1
ATOM 3212 N N . PRO A 1 408 ? -22.807 -15.827 11.128 1.00 96.38 408 PRO A N 1
ATOM 3213 C CA . PRO A 1 408 ? -22.353 -16.517 9.918 1.00 96.38 408 PRO A CA 1
ATOM 3214 C C . PRO A 1 408 ? -21.786 -15.558 8.862 1.00 96.38 408 PRO A C 1
ATOM 3216 O O . PRO A 1 408 ? -20.788 -15.856 8.206 1.00 96.38 408 PRO A O 1
ATOM 3219 N N . ALA A 1 409 ? -22.401 -14.381 8.713 1.00 95.88 409 ALA A N 1
ATOM 3220 C CA . ALA A 1 409 ? -21.945 -13.364 7.771 1.00 95.88 409 ALA A CA 1
ATOM 3221 C C . ALA A 1 409 ? -20.630 -12.723 8.238 1.00 95.88 409 ALA A C 1
ATOM 3223 O O . ALA A 1 409 ? -19.721 -12.534 7.429 1.00 95.88 409 ALA A O 1
ATOM 3224 N N . ALA A 1 410 ? -20.511 -12.463 9.544 1.00 97.19 410 ALA A N 1
ATOM 3225 C CA . ALA A 1 410 ? -19.289 -11.964 10.160 1.00 97.19 410 ALA A CA 1
ATOM 3226 C C . ALA A 1 410 ? -18.104 -12.912 9.939 1.00 97.19 410 ALA A C 1
ATOM 3228 O O . ALA A 1 410 ? -17.073 -12.497 9.411 1.00 97.19 410 ALA A O 1
ATOM 3229 N N . ALA A 1 411 ? -18.278 -14.200 10.254 1.00 95.94 411 ALA A N 1
ATOM 3230 C CA . ALA A 1 411 ? -17.238 -15.209 10.073 1.00 95.94 411 ALA A CA 1
ATOM 3231 C C . ALA A 1 411 ? -16.780 -15.303 8.610 1.00 95.94 411 ALA A C 1
ATOM 3233 O O . ALA A 1 411 ? -15.582 -15.370 8.342 1.00 95.94 411 ALA A O 1
ATOM 3234 N N . LYS A 1 412 ? -17.715 -15.239 7.651 1.00 95.38 412 LYS A N 1
ATOM 3235 C CA . LYS A 1 412 ? -17.390 -15.250 6.218 1.00 95.38 412 LYS A CA 1
ATOM 3236 C C . LYS A 1 412 ? -16.555 -14.034 5.802 1.00 95.38 412 LYS A C 1
ATOM 3238 O O . LYS A 1 412 ? -15.589 -14.200 5.060 1.00 95.38 412 LYS A O 1
ATOM 3243 N N . ALA A 1 413 ? -16.921 -12.836 6.259 1.00 95.75 413 ALA A N 1
ATOM 3244 C CA . ALA A 1 413 ? -16.201 -11.606 5.931 1.00 95.75 413 ALA A CA 1
ATOM 3245 C C . ALA A 1 413 ? -14.784 -11.593 6.530 1.00 95.75 413 ALA A C 1
ATOM 3247 O O . ALA A 1 413 ? -13.819 -11.347 5.809 1.00 95.75 413 ALA A O 1
ATOM 3248 N N . ILE A 1 414 ? -14.648 -11.935 7.817 1.00 96.31 414 ILE A N 1
ATOM 3249 C CA . ILE A 1 414 ? -13.358 -11.925 8.523 1.00 96.31 414 ILE A CA 1
ATOM 3250 C C . ILE A 1 414 ? -12.430 -13.021 8.002 1.00 96.31 414 ILE A C 1
ATOM 3252 O O . ILE A 1 414 ? -11.273 -12.744 7.702 1.00 96.31 414 ILE A O 1
ATOM 3256 N N . LYS A 1 415 ? -12.934 -14.250 7.814 1.00 94.44 415 LYS A N 1
ATOM 3257 C CA . LYS A 1 415 ? -12.133 -15.339 7.235 1.00 94.44 415 LYS A CA 1
ATOM 3258 C C . LYS A 1 415 ? -11.579 -14.939 5.874 1.00 94.44 415 LYS A C 1
ATOM 3260 O O . LYS A 1 415 ? -10.413 -15.173 5.582 1.00 94.44 415 LYS A O 1
ATOM 3265 N N . LYS A 1 416 ? -12.402 -14.290 5.050 1.00 94.31 416 LYS A N 1
ATOM 3266 C CA . LYS A 1 416 ? -11.959 -13.787 3.757 1.00 94.31 416 LYS A CA 1
ATOM 3267 C C . LYS A 1 416 ? -10.913 -12.678 3.889 1.00 94.31 416 LYS A C 1
ATOM 3269 O O . LYS A 1 416 ? -9.940 -12.700 3.142 1.00 94.31 416 LYS A O 1
ATOM 3274 N N . ALA A 1 417 ? -11.089 -11.743 4.819 1.00 96.06 417 ALA A N 1
ATOM 3275 C CA . ALA A 1 417 ? -10.098 -10.703 5.073 1.00 96.06 417 ALA A CA 1
ATOM 3276 C C . ALA A 1 417 ? -8.729 -11.319 5.407 1.00 96.06 417 ALA A C 1
ATOM 3278 O O . ALA A 1 417 ? -7.760 -10.994 4.731 1.00 96.06 417 ALA A O 1
ATOM 3279 N N . PHE A 1 418 ? -8.676 -12.316 6.297 1.00 94.00 418 PHE A N 1
ATOM 3280 C CA . PHE A 1 418 ? -7.435 -13.039 6.597 1.00 94.00 418 PHE A CA 1
ATOM 3281 C C . PHE A 1 418 ? -6.824 -13.754 5.385 1.00 94.00 418 PHE A C 1
ATOM 3283 O O . PHE A 1 418 ? -5.609 -13.755 5.223 1.00 94.00 418 PHE A O 1
ATOM 3290 N N . THR A 1 419 ? -7.634 -14.332 4.488 1.00 91.38 419 THR A N 1
ATOM 3291 C CA . THR A 1 419 ? -7.082 -15.027 3.305 1.00 91.38 419 THR A CA 1
ATOM 3292 C C . THR A 1 419 ? -6.314 -14.100 2.358 1.00 91.38 419 THR A C 1
ATOM 3294 O O . THR A 1 419 ? -5.332 -14.526 1.741 1.00 91.38 419 THR A O 1
ATOM 3297 N N . VAL A 1 420 ? -6.748 -12.841 2.246 1.00 90.44 420 VAL A N 1
ATOM 3298 C CA . VAL A 1 420 ? -6.183 -11.857 1.306 1.00 90.44 420 VAL A CA 1
ATOM 3299 C C . VAL A 1 420 ? -5.194 -10.891 1.969 1.00 90.44 420 VAL A C 1
ATOM 3301 O O . VAL A 1 420 ? -4.459 -10.204 1.267 1.00 90.44 420 VAL A O 1
ATOM 3304 N N . ASP A 1 421 ? -5.147 -10.848 3.303 1.00 91.38 421 ASP A N 1
ATOM 3305 C CA . ASP A 1 421 ? -4.252 -9.989 4.080 1.00 91.38 421 ASP A CA 1
ATOM 3306 C C . ASP A 1 421 ? -2.862 -10.623 4.225 1.00 91.38 421 ASP A C 1
ATOM 3308 O O . ASP A 1 421 ? -2.625 -11.493 5.067 1.00 91.38 421 ASP A O 1
ATOM 3312 N N . ALA A 1 422 ? -1.924 -10.200 3.379 1.00 86.69 422 ALA A N 1
ATOM 3313 C CA . ALA A 1 422 ? -0.540 -10.647 3.473 1.00 86.69 422 ALA A CA 1
ATOM 3314 C C . ALA A 1 422 ? 0.073 -10.197 4.809 1.00 86.69 422 ALA A C 1
ATOM 3316 O O . ALA A 1 422 ? 0.010 -9.022 5.163 1.00 86.69 422 ALA A O 1
ATOM 3317 N N . HIS A 1 423 ? 0.663 -11.143 5.547 1.00 87.38 423 HIS A N 1
ATOM 3318 C CA . HIS A 1 423 ? 1.343 -10.909 6.832 1.00 87.38 423 HIS A CA 1
ATOM 3319 C C . HIS A 1 423 ? 0.489 -10.208 7.902 1.00 87.38 423 HIS A C 1
ATOM 3321 O O . HIS A 1 423 ? 1.032 -9.637 8.840 1.00 87.38 423 HIS A O 1
ATOM 3327 N N . SER A 1 424 ? -0.845 -10.269 7.795 1.00 90.69 424 SER A N 1
ATOM 3328 C CA . SER A 1 424 ? -1.776 -9.608 8.729 1.00 90.69 424 SER A CA 1
ATOM 3329 C C . SER A 1 424 ? -1.579 -8.083 8.845 1.00 90.69 424 SER A C 1
ATOM 3331 O O . SER A 1 424 ? -1.873 -7.492 9.888 1.00 90.69 424 SER A O 1
ATOM 3333 N N . LEU A 1 425 ? -1.082 -7.428 7.789 1.00 89.38 425 LEU A N 1
ATOM 3334 C CA . LEU A 1 425 ? -0.784 -5.991 7.797 1.00 89.38 425 LEU A CA 1
ATOM 3335 C C . LEU A 1 425 ? -2.043 -5.142 8.014 1.00 89.38 425 LEU A C 1
ATOM 3337 O O . LEU A 1 425 ? -2.040 -4.195 8.805 1.00 89.38 425 LEU A O 1
ATOM 3341 N N . GLN A 1 426 ? -3.147 -5.455 7.328 1.00 92.06 426 GLN A N 1
ATOM 3342 C CA . GLN A 1 426 ? -4.388 -4.698 7.510 1.00 92.06 426 GLN A CA 1
ATOM 3343 C C . GLN A 1 426 ? -5.045 -5.005 8.856 1.00 92.06 426 GLN A C 1
ATOM 3345 O O . GLN A 1 426 ? -5.609 -4.093 9.460 1.00 92.06 426 GLN A O 1
ATOM 3350 N N . TYR A 1 427 ? -4.922 -6.235 9.362 1.00 94.62 427 TYR A N 1
ATOM 3351 C CA . TYR A 1 427 ? -5.327 -6.572 10.727 1.00 94.62 427 TYR A CA 1
ATOM 3352 C C . TYR A 1 427 ? -4.607 -5.690 11.758 1.00 94.62 427 TYR A C 1
ATOM 3354 O O . TYR A 1 427 ? -5.276 -5.048 12.567 1.00 94.62 427 TYR A O 1
ATOM 3362 N N . GLN A 1 428 ? -3.273 -5.583 11.688 1.00 92.69 428 GLN A N 1
ATOM 3363 C CA . GLN A 1 428 ? -2.477 -4.750 12.603 1.00 92.69 428 GLN A CA 1
ATOM 3364 C C . GLN A 1 428 ? -2.887 -3.269 12.539 1.00 92.69 428 GLN A C 1
ATOM 3366 O O . GLN A 1 428 ? -2.967 -2.601 13.570 1.00 92.69 428 GLN A O 1
ATOM 3371 N N . ASN A 1 429 ? -3.201 -2.760 11.343 1.00 91.94 429 ASN A N 1
ATO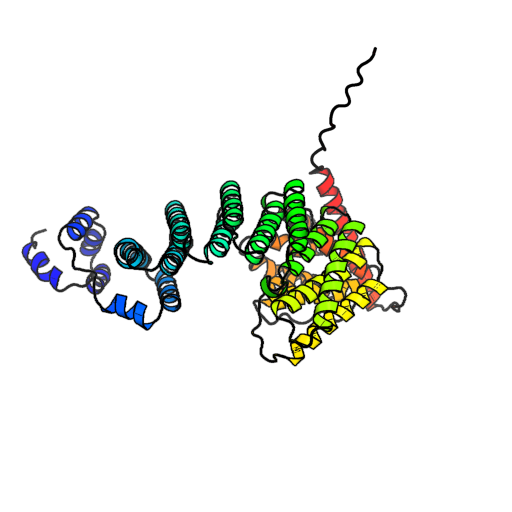M 3372 C CA . ASN A 1 429 ? -3.683 -1.388 11.164 1.00 91.94 429 ASN A CA 1
ATOM 3373 C C . ASN A 1 429 ? -5.058 -1.154 11.811 1.00 91.94 429 ASN A C 1
ATOM 3375 O O . ASN A 1 429 ? -5.262 -0.131 12.466 1.00 91.94 429 ASN A O 1
ATOM 3379 N N . VAL A 1 430 ? -6.008 -2.080 11.636 1.00 94.88 430 VAL A N 1
ATOM 3380 C CA . VAL A 1 430 ? -7.338 -1.987 12.265 1.00 94.88 430 VAL A CA 1
ATOM 3381 C C . VAL A 1 430 ? -7.214 -2.095 13.785 1.00 94.88 430 VAL A C 1
ATOM 3383 O O . VAL A 1 430 ? -7.803 -1.288 14.506 1.00 94.88 430 VAL A O 1
ATOM 3386 N N . ASP A 1 431 ? -6.421 -3.051 14.269 1.00 94.88 431 ASP A N 1
ATOM 3387 C CA . ASP A 1 431 ? -6.145 -3.249 15.690 1.00 94.88 431 ASP A CA 1
ATOM 3388 C C . ASP A 1 431 ? -5.556 -1.989 16.339 1.00 94.88 431 ASP A C 1
ATOM 3390 O O . ASP A 1 431 ? -6.066 -1.542 17.366 1.00 94.88 431 ASP A O 1
ATOM 3394 N N . LEU A 1 432 ? -4.556 -1.356 15.713 1.00 92.69 432 LEU A N 1
ATOM 3395 C CA . LEU A 1 432 ? -3.959 -0.117 16.216 1.00 92.69 432 LEU A CA 1
ATOM 3396 C C . LEU A 1 432 ? -5.003 0.997 16.379 1.00 92.69 432 LEU A C 1
ATOM 3398 O O . LEU A 1 432 ? -5.073 1.629 17.432 1.00 92.69 432 LEU A O 1
ATOM 3402 N N . VAL A 1 433 ? -5.844 1.224 15.363 1.00 92.69 433 VAL A N 1
ATOM 3403 C CA . VAL A 1 433 ? -6.884 2.266 15.424 1.00 92.69 433 VAL A CA 1
ATOM 3404 C C . VAL A 1 433 ? -7.891 1.980 16.539 1.00 92.69 433 VAL A C 1
ATOM 3406 O O . VAL A 1 433 ? -8.291 2.899 17.256 1.00 92.69 433 VAL A O 1
ATOM 3409 N N . LEU A 1 434 ? -8.294 0.719 16.711 1.00 94.12 434 LEU A N 1
ATOM 3410 C CA . LEU A 1 434 ? -9.208 0.317 17.779 1.00 94.12 434 LEU A CA 1
ATOM 3411 C C . LEU A 1 434 ? -8.574 0.479 19.165 1.00 94.12 434 LEU A C 1
ATOM 3413 O O . LEU A 1 434 ? -9.223 1.021 20.059 1.00 94.12 434 LEU A O 1
ATOM 3417 N N . ARG A 1 435 ? -7.314 0.067 19.346 1.00 92.38 435 ARG A N 1
ATOM 3418 C CA . ARG A 1 435 ? -6.600 0.197 20.625 1.00 92.38 435 ARG A CA 1
ATOM 3419 C C . ARG A 1 435 ? -6.458 1.649 21.056 1.00 92.38 435 ARG A C 1
ATOM 3421 O O . ARG A 1 435 ? -6.771 1.956 22.207 1.00 92.38 435 ARG A O 1
ATOM 3428 N N . GLU A 1 436 ? -6.074 2.537 20.143 1.00 90.50 436 GLU A N 1
ATOM 3429 C CA . GLU A 1 436 ? -5.954 3.970 20.439 1.00 90.50 436 GLU A CA 1
ATOM 3430 C C . GLU A 1 436 ? -7.329 4.623 20.666 1.00 90.50 436 GLU A C 1
ATOM 3432 O O . GLU A 1 436 ? -7.496 5.451 21.562 1.00 90.50 436 GLU A O 1
ATOM 3437 N N . ALA A 1 437 ? -8.373 4.206 19.942 1.00 89.06 437 ALA A N 1
ATOM 3438 C CA . ALA A 1 437 ? -9.734 4.674 20.217 1.00 89.06 437 ALA A CA 1
ATOM 3439 C C . ALA A 1 437 ? -10.273 4.192 21.581 1.00 89.06 437 ALA A C 1
ATOM 3441 O O . ALA A 1 437 ? -11.068 4.893 22.209 1.00 89.06 437 ALA A O 1
ATOM 3442 N N . ALA A 1 438 ? -9.848 3.014 22.045 1.00 88.56 438 ALA A N 1
ATOM 3443 C CA . ALA A 1 438 ? -10.223 2.445 23.337 1.00 88.56 438 ALA A CA 1
ATOM 3444 C C . ALA A 1 438 ? -9.461 3.061 24.527 1.00 88.56 438 ALA A C 1
ATOM 3446 O O . ALA A 1 438 ? -9.956 3.040 25.659 1.00 88.56 438 ALA A O 1
ATOM 3447 N N . HIS A 1 439 ? -8.275 3.619 24.283 1.00 83.69 439 HIS A N 1
ATOM 3448 C CA . HIS A 1 439 ? -7.394 4.177 25.309 1.00 83.69 439 HIS A CA 1
ATOM 3449 C C . HIS A 1 439 ? -7.003 5.621 24.958 1.00 83.69 439 HIS A C 1
ATOM 3451 O O . HIS A 1 439 ? -5.847 5.894 24.632 1.00 83.69 439 HIS A O 1
ATOM 3457 N N . PRO A 1 440 ? -7.955 6.575 25.010 1.00 71.50 440 PRO A N 1
ATOM 3458 C CA . PRO A 1 440 ? -7.627 7.979 24.814 1.00 71.50 440 PRO A CA 1
ATOM 3459 C C . PRO A 1 440 ? -6.626 8.453 25.883 1.00 71.50 440 PRO A C 1
ATOM 3461 O O . PRO A 1 440 ? -6.572 7.889 26.980 1.00 71.50 440 PRO A O 1
ATOM 3464 N N . PRO A 1 441 ? -5.825 9.492 25.590 1.00 71.62 441 PRO A N 1
ATOM 3465 C CA . PRO A 1 441 ? -4.815 9.968 26.525 1.00 71.62 441 PRO A CA 1
ATOM 3466 C C . PRO A 1 441 ? -5.475 10.436 27.826 1.00 71.62 441 PRO A C 1
ATOM 3468 O O . PRO A 1 441 ? -6.568 11.001 27.807 1.00 71.62 441 PRO A O 1
ATOM 3471 N N . SER A 1 442 ? -4.769 10.261 28.945 1.00 66.94 442 SER A N 1
ATOM 3472 C CA . SER A 1 442 ? -5.225 10.531 30.324 1.00 66.94 442 SER A CA 1
ATOM 3473 C C . SER A 1 442 ? -5.815 11.924 30.568 1.00 66.94 442 SER A C 1
ATOM 3475 O O . SER A 1 442 ? -6.475 12.156 31.574 1.00 66.94 442 SER A O 1
ATOM 3477 N N . ASN A 1 443 ? -5.556 12.858 29.658 1.00 67.31 443 ASN A N 1
ATOM 3478 C CA . ASN A 1 443 ? -5.897 14.269 29.771 1.00 67.31 443 ASN A CA 1
ATOM 3479 C C . ASN A 1 443 ? -7.282 14.574 29.165 1.00 67.31 443 ASN A C 1
ATOM 3481 O O . ASN A 1 443 ? -7.751 15.706 29.250 1.00 67.31 443 ASN A O 1
ATOM 3485 N N . VAL A 1 444 ? -7.914 13.594 28.508 1.00 67.44 444 VAL A N 1
ATOM 3486 C CA . VAL A 1 444 ? -9.238 13.737 27.894 1.00 67.44 444 VAL A CA 1
ATOM 3487 C C . VAL A 1 444 ? -10.300 13.469 28.952 1.00 67.44 444 VAL A C 1
ATOM 3489 O O . VAL A 1 444 ? -10.395 12.368 29.491 1.00 67.44 444 VAL A O 1
ATOM 3492 N N . VAL A 1 445 ? -11.108 14.488 29.242 1.00 67.56 445 VAL A N 1
ATOM 3493 C CA . VAL A 1 445 ? -12.257 14.369 30.146 1.00 67.56 445 VAL A CA 1
ATOM 3494 C C . VAL A 1 445 ? -13.253 13.370 29.553 1.00 67.56 445 VAL A C 1
ATOM 3496 O O . VAL A 1 445 ? -13.612 13.471 28.378 1.00 67.56 445 VAL A O 1
ATOM 3499 N N . SER A 1 446 ? -13.690 12.404 30.365 1.00 72.75 446 SER A N 1
ATOM 3500 C CA . SER A 1 446 ? -14.737 11.452 29.986 1.00 72.75 446 SER A CA 1
ATOM 3501 C C . SER A 1 446 ? -16.013 12.222 29.634 1.00 72.75 446 SER A C 1
ATOM 3503 O O . SER A 1 446 ? -16.519 13.036 30.407 1.00 72.75 446 SER A O 1
ATOM 3505 N N . THR A 1 447 ? -16.483 12.008 28.410 1.00 81.06 447 THR A N 1
ATOM 3506 C CA . THR A 1 447 ? -17.752 12.526 27.899 1.00 81.06 447 THR A CA 1
ATOM 3507 C C . THR A 1 447 ? -18.611 11.329 27.531 1.00 81.06 447 THR A C 1
ATOM 3509 O O . THR A 1 447 ? -18.076 10.309 27.103 1.00 81.06 447 THR A O 1
ATOM 3512 N N . GLU A 1 448 ? -19.936 11.449 27.611 1.00 81.19 448 GLU A N 1
ATOM 3513 C CA . GLU A 1 448 ? -20.836 10.347 27.241 1.00 81.19 448 GLU A CA 1
ATOM 3514 C C . GLU A 1 448 ? -20.571 9.845 25.807 1.00 81.19 448 GLU A C 1
ATOM 3516 O O . GLU A 1 448 ? -20.558 8.643 25.536 1.00 81.19 448 GLU A O 1
ATOM 3521 N N . HIS A 1 449 ? -20.295 10.769 24.884 1.00 81.94 449 HIS A N 1
ATOM 3522 C CA . HIS A 1 449 ? -19.899 10.438 23.518 1.00 81.94 449 HIS A CA 1
ATOM 3523 C C . HIS A 1 449 ? -18.552 9.693 23.466 1.00 81.94 449 HIS A C 1
ATOM 3525 O O . HIS A 1 449 ? -18.441 8.668 22.791 1.00 81.94 449 HIS A O 1
ATOM 3531 N N . GLY A 1 450 ? -17.544 10.165 24.208 1.00 82.62 450 GLY A N 1
ATOM 3532 C CA . GLY A 1 450 ? -16.233 9.522 24.311 1.00 82.62 450 GLY A CA 1
ATOM 3533 C C . GLY A 1 450 ? -16.291 8.121 24.926 1.00 82.62 450 GLY A C 1
ATOM 3534 O O . GLY A 1 450 ? -15.652 7.203 24.412 1.00 82.62 450 GLY A O 1
ATOM 3535 N N . ASP A 1 451 ? -17.109 7.918 25.958 1.00 85.19 451 ASP A N 1
ATOM 3536 C CA . ASP A 1 451 ? -17.293 6.618 26.609 1.00 85.19 451 ASP A CA 1
ATOM 3537 C C . ASP A 1 451 ? -17.978 5.615 25.674 1.00 85.19 451 ASP A C 1
ATOM 3539 O O . ASP A 1 451 ? -17.554 4.462 25.571 1.00 85.19 451 ASP A O 1
ATOM 3543 N N . ARG A 1 452 ? -18.995 6.055 24.917 1.00 88.75 452 ARG A N 1
ATOM 3544 C CA . ARG A 1 452 ? -19.639 5.224 23.886 1.00 88.75 452 ARG A CA 1
ATOM 3545 C C . ARG A 1 452 ? -18.660 4.846 22.775 1.00 88.75 452 ARG A C 1
ATOM 3547 O O . ARG A 1 452 ? -18.638 3.687 22.358 1.00 88.75 452 ARG A O 1
ATOM 3554 N N . ARG A 1 453 ? -17.837 5.794 22.312 1.00 90.00 453 ARG A N 1
ATOM 3555 C CA . ARG A 1 453 ? -16.788 5.541 21.313 1.00 90.00 453 ARG A CA 1
ATOM 3556 C C . ARG A 1 453 ? -15.774 4.514 21.816 1.00 90.00 453 ARG A C 1
ATOM 3558 O O . ARG A 1 453 ? -15.465 3.558 21.103 1.00 90.00 453 ARG A O 1
ATOM 3565 N N . ARG A 1 454 ? -15.314 4.672 23.058 1.00 90.75 454 ARG A N 1
ATOM 3566 C CA . ARG A 1 454 ? -14.412 3.738 23.739 1.00 90.75 454 ARG A CA 1
ATOM 3567 C C . ARG A 1 454 ? -15.010 2.335 23.839 1.00 90.75 454 ARG A C 1
ATOM 3569 O O . ARG A 1 454 ? -14.342 1.364 23.494 1.00 90.75 454 ARG A O 1
ATOM 3576 N N . LEU A 1 455 ? -16.270 2.223 24.258 1.00 93.00 455 LEU A N 1
ATOM 3577 C CA . LEU A 1 455 ? -16.961 0.939 24.379 1.00 93.00 455 LEU A CA 1
ATOM 3578 C C . LEU A 1 455 ? -17.089 0.226 23.025 1.00 93.00 455 LEU A C 1
ATOM 3580 O O . LEU A 1 455 ? -16.833 -0.975 22.938 1.00 93.00 455 LEU A O 1
ATOM 3584 N N . ARG A 1 456 ? -17.436 0.958 21.956 1.00 94.19 456 ARG A N 1
ATOM 3585 C CA . ARG A 1 456 ? -17.475 0.406 20.590 1.00 94.19 456 ARG A CA 1
ATOM 3586 C C . ARG A 1 456 ? -16.106 -0.109 20.153 1.00 94.19 456 ARG A C 1
ATOM 3588 O O . ARG A 1 456 ? -16.030 -1.199 19.592 1.00 94.19 456 ARG A O 1
ATOM 3595 N N . ALA A 1 457 ? -15.045 0.651 20.428 1.00 94.50 457 ALA A N 1
ATOM 3596 C CA . ALA A 1 457 ? -13.680 0.265 20.088 1.00 94.50 457 ALA A CA 1
ATOM 3597 C C . ALA A 1 457 ? -13.247 -1.022 20.808 1.00 94.50 457 ALA A C 1
ATOM 3599 O O . ALA A 1 457 ? -12.786 -1.947 20.144 1.00 94.50 457 ALA A O 1
ATOM 3600 N N . LEU A 1 458 ? -13.470 -1.107 22.127 1.00 95.88 458 LEU A N 1
ATOM 3601 C CA . LEU A 1 458 ? -13.181 -2.303 22.932 1.00 95.88 458 LEU A CA 1
ATOM 3602 C C . LEU A 1 458 ? -13.946 -3.524 22.417 1.00 95.88 458 LEU A C 1
ATOM 3604 O O . LEU A 1 458 ? -13.342 -4.542 22.104 1.00 95.88 458 LEU A O 1
ATOM 3608 N N . THR A 1 459 ? -15.260 -3.381 22.225 1.00 96.19 459 THR A N 1
ATOM 3609 C CA . THR A 1 459 ? -16.117 -4.478 21.751 1.00 96.19 459 THR A CA 1
ATOM 3610 C C . THR A 1 459 ? -15.638 -5.012 20.399 1.00 96.19 459 THR A C 1
ATOM 3612 O O . THR A 1 459 ? -15.555 -6.218 20.192 1.00 96.19 459 THR A O 1
ATOM 3615 N N . CYS A 1 460 ? -15.305 -4.126 19.457 1.00 96.44 460 CYS A N 1
ATOM 3616 C CA . CYS A 1 460 ? -14.787 -4.543 18.158 1.00 96.44 460 CYS A CA 1
ATOM 3617 C C . CYS A 1 460 ? -13.391 -5.168 18.253 1.00 96.44 460 CYS A C 1
ATOM 3619 O O . CYS A 1 460 ? -13.135 -6.146 17.553 1.00 96.44 460 CYS A O 1
ATOM 3621 N N . ASN A 1 461 ? -12.511 -4.642 19.110 1.00 95.69 461 ASN A N 1
ATOM 3622 C CA . ASN A 1 461 ? -11.173 -5.194 19.305 1.00 95.69 461 ASN A CA 1
ATOM 3623 C C . ASN A 1 461 ? -11.234 -6.624 19.860 1.00 95.69 461 ASN A C 1
ATOM 3625 O O . ASN A 1 461 ? -10.602 -7.509 19.289 1.00 95.69 461 ASN A O 1
ATOM 3629 N N . ASP A 1 462 ? -12.077 -6.874 20.864 1.00 96.25 462 ASP A N 1
ATOM 3630 C CA . ASP A 1 462 ? -12.289 -8.211 21.436 1.00 96.25 462 ASP A CA 1
ATOM 3631 C C . ASP A 1 462 ? -12.766 -9.210 20.374 1.00 96.25 462 ASP A C 1
ATOM 3633 O O . ASP A 1 462 ? -12.247 -10.325 20.255 1.00 96.25 462 ASP A O 1
ATOM 3637 N N . VAL A 1 463 ? -13.728 -8.794 19.542 1.00 96.62 463 VAL A N 1
ATOM 3638 C CA . VAL A 1 463 ? -14.218 -9.607 18.424 1.00 96.62 463 VAL A CA 1
ATOM 3639 C C . VAL A 1 463 ? -13.086 -9.907 17.448 1.00 96.62 463 VAL A C 1
ATOM 3641 O O . VAL A 1 463 ? -12.854 -11.072 17.128 1.00 96.62 463 VAL A O 1
ATOM 3644 N N . LEU A 1 464 ? -12.369 -8.887 16.977 1.00 96.38 464 LEU A N 1
ATOM 3645 C CA . LEU A 1 464 ? -11.302 -9.056 15.993 1.00 96.38 464 LEU A CA 1
ATOM 3646 C C . LEU A 1 464 ? -10.193 -9.976 16.509 1.00 96.38 464 LEU A C 1
ATOM 3648 O O . LEU A 1 464 ? -9.775 -10.890 15.796 1.00 96.38 464 LEU A O 1
ATOM 3652 N N . MET A 1 465 ? -9.781 -9.777 17.762 1.00 95.69 465 MET A N 1
ATOM 3653 C CA . MET A 1 465 ? -8.768 -10.582 18.433 1.00 95.69 465 MET A CA 1
ATOM 3654 C C . MET A 1 465 ? -9.206 -12.045 18.551 1.00 95.69 465 MET A C 1
ATOM 3656 O O . MET A 1 465 ? -8.420 -12.947 18.272 1.00 95.69 465 MET A O 1
ATOM 3660 N N . SER A 1 466 ? -10.477 -12.304 18.882 1.00 95.50 466 SER A N 1
ATOM 3661 C CA . SER A 1 466 ? -10.997 -13.676 18.971 1.00 95.50 466 SER A CA 1
ATOM 3662 C C . SER A 1 466 ? -10.895 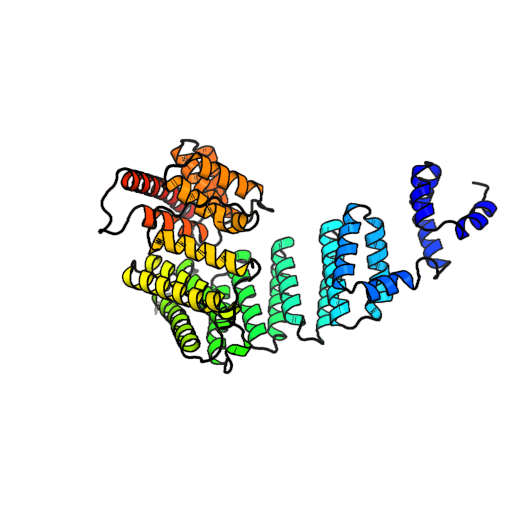-14.434 17.640 1.00 95.50 466 SER A C 1
ATOM 3664 O O . SER A 1 466 ? -10.462 -15.587 17.616 1.00 95.50 466 SER A O 1
ATOM 3666 N N . TYR A 1 467 ? -11.214 -13.779 16.517 1.00 95.81 467 TYR A N 1
ATOM 3667 C CA . TYR A 1 467 ? -11.063 -14.382 15.191 1.00 95.81 467 TYR A CA 1
ATOM 3668 C C . TYR A 1 467 ? -9.601 -14.523 14.778 1.00 95.81 467 TYR A C 1
ATOM 3670 O O . TYR A 1 467 ? -9.261 -15.507 14.126 1.00 95.81 467 TYR A O 1
ATOM 3678 N N . TYR A 1 468 ? -8.742 -13.572 15.146 1.00 94.69 468 TYR A N 1
ATOM 3679 C CA . TYR A 1 468 ? -7.311 -13.664 14.871 1.00 94.69 468 TYR A CA 1
ATOM 3680 C C . TYR A 1 468 ? -6.682 -14.866 15.573 1.00 94.69 468 TYR A C 1
ATOM 3682 O O . TYR A 1 468 ? -6.019 -15.672 14.927 1.00 94.69 468 TYR A O 1
ATOM 3690 N N . LEU A 1 469 ? -6.953 -15.045 16.868 1.00 93.69 469 LEU A N 1
ATOM 3691 C CA . LEU A 1 469 ? -6.467 -16.197 17.629 1.00 93.69 469 LEU A CA 1
ATOM 3692 C C . LEU A 1 469 ? -6.977 -17.520 17.043 1.00 93.69 469 LEU A C 1
ATOM 3694 O O . LEU A 1 469 ? -6.202 -18.462 16.898 1.00 93.69 469 LEU A O 1
ATOM 3698 N N . ALA A 1 470 ? -8.252 -17.583 16.647 1.00 91.62 470 ALA A N 1
ATOM 3699 C CA . ALA A 1 470 ? -8.803 -18.755 15.968 1.00 91.62 470 ALA A CA 1
ATOM 3700 C C . ALA A 1 470 ? -8.104 -19.029 14.623 1.00 91.62 470 ALA A C 1
ATOM 3702 O O . ALA A 1 470 ? -7.761 -20.171 14.328 1.00 91.62 470 ALA A O 1
ATOM 3703 N N . HIS A 1 471 ? -7.835 -17.987 13.832 1.00 90.62 471 HIS A N 1
ATOM 3704 C CA . HIS A 1 471 ? -7.127 -18.114 12.561 1.00 90.62 471 HIS A CA 1
ATOM 3705 C C . HIS A 1 471 ? -5.692 -18.633 12.748 1.00 90.62 471 HIS A C 1
ATOM 3707 O O . HIS A 1 471 ? -5.285 -19.554 12.047 1.00 90.62 471 HIS A O 1
ATOM 3713 N N . GLN A 1 472 ? -4.957 -18.119 13.740 1.00 87.44 472 GLN A N 1
ATOM 3714 C CA . GLN A 1 472 ? -3.596 -18.573 14.063 1.00 87.44 472 GLN A CA 1
ATOM 3715 C C . GLN A 1 472 ? -3.540 -20.052 14.481 1.00 87.44 472 GLN A C 1
ATOM 3717 O O . GLN A 1 472 ? -2.562 -20.738 14.190 1.00 87.44 472 GLN A O 1
ATOM 3722 N N . LEU A 1 473 ? -4.589 -20.565 15.135 1.00 87.50 473 LEU A N 1
ATOM 3723 C CA . LEU A 1 473 ? -4.698 -21.988 15.478 1.00 87.50 473 LEU A CA 1
ATOM 3724 C C . LEU A 1 473 ? -4.956 -22.875 14.248 1.00 87.50 473 LEU A C 1
ATOM 3726 O O . LEU A 1 473 ? -4.469 -24.002 14.198 1.00 87.50 473 LEU A O 1
ATOM 3730 N N . GLU A 1 474 ? -5.712 -22.383 13.262 1.00 82.69 474 GLU A N 1
ATOM 3731 C CA . GLU A 1 474 ? -6.000 -23.104 12.012 1.00 82.69 474 GLU A CA 1
ATOM 3732 C C . GLU A 1 474 ? -4.814 -23.093 11.032 1.00 82.69 474 GLU A C 1
ATOM 3734 O O . GLU A 1 474 ? -4.641 -24.036 10.258 1.00 82.69 474 GLU A O 1
ATOM 3739 N N . THR A 1 475 ? -3.991 -22.043 11.060 1.00 69.75 475 THR A N 1
ATOM 3740 C CA . THR A 1 475 ? -2.816 -21.877 10.195 1.00 69.75 475 THR A CA 1
ATOM 3741 C C . THR A 1 475 ? -1.581 -21.549 11.037 1.00 69.75 475 THR A C 1
ATOM 3743 O O . THR A 1 475 ? -1.185 -20.382 11.104 1.00 69.75 475 THR A O 1
ATOM 3746 N N . PRO A 1 476 ? -0.967 -22.547 11.702 1.00 53.00 476 PRO A N 1
ATOM 3747 C CA . PRO A 1 476 ? 0.237 -22.315 12.486 1.00 53.00 476 PRO A CA 1
ATOM 3748 C C . PRO A 1 476 ? 1.378 -21.825 11.579 1.00 53.00 476 PRO A C 1
ATOM 3750 O O . PRO A 1 476 ? 1.454 -22.232 10.413 1.00 53.00 476 PRO A O 1
ATOM 3753 N N . PRO A 1 477 ? 2.282 -20.967 12.086 1.00 50.38 477 PRO A N 1
ATOM 3754 C CA . PRO A 1 477 ? 3.423 -20.507 11.308 1.00 50.38 477 PRO A CA 1
ATOM 3755 C C . PRO A 1 477 ? 4.257 -21.711 10.841 1.00 50.38 477 PRO A C 1
ATOM 3757 O O . PRO A 1 477 ? 4.364 -22.699 11.577 1.00 50.38 477 PRO A O 1
ATOM 3760 N N . PRO A 1 478 ? 4.862 -21.659 9.639 1.00 40.53 478 PRO A N 1
ATOM 3761 C CA . PRO A 1 478 ? 5.746 -22.720 9.184 1.00 40.53 478 PRO A CA 1
ATOM 3762 C C . PRO A 1 478 ? 6.854 -22.904 10.223 1.00 40.53 478 PRO A C 1
ATOM 3764 O O . PRO A 1 478 ? 7.585 -21.968 10.543 1.00 40.53 478 PRO A O 1
ATOM 3767 N N . THR A 1 479 ? 6.939 -24.111 10.785 1.00 35.44 479 THR A N 1
ATOM 3768 C CA . THR A 1 479 ? 7.972 -24.488 11.749 1.00 35.44 479 THR A CA 1
ATOM 3769 C C . THR A 1 479 ? 9.333 -24.148 11.164 1.00 35.44 479 THR A C 1
ATOM 3771 O O . THR A 1 479 ? 9.719 -24.704 10.133 1.00 35.44 479 THR A O 1
ATOM 3774 N N . THR A 1 480 ? 10.067 -23.253 11.820 1.00 34.78 480 THR A N 1
ATOM 3775 C CA . THR A 1 480 ? 11.489 -23.062 11.562 1.00 34.78 480 THR A CA 1
ATOM 3776 C C . THR A 1 480 ? 12.159 -24.423 11.710 1.00 34.78 480 THR A C 1
ATOM 3778 O O . THR A 1 480 ? 12.104 -25.060 12.762 1.00 34.78 480 THR A O 1
ATOM 3781 N N . SER A 1 481 ? 12.728 -24.931 10.618 1.00 34.09 481 SER A N 1
ATOM 3782 C CA . SER A 1 481 ? 13.485 -26.173 10.636 1.00 34.09 481 SER A CA 1
ATOM 3783 C C . SER A 1 481 ? 14.620 -26.026 11.647 1.00 34.09 481 SER A C 1
ATOM 3785 O O . SER A 1 481 ? 15.567 -25.274 11.415 1.00 34.09 481 SER A O 1
ATOM 3787 N N . ASN A 1 482 ? 14.503 -26.737 12.768 1.00 32.16 482 ASN A N 1
ATOM 3788 C CA . ASN A 1 482 ? 15.583 -26.967 13.714 1.00 32.16 482 ASN A CA 1
ATOM 3789 C C . ASN A 1 482 ? 16.803 -27.468 12.934 1.00 32.16 482 ASN A C 1
ATOM 3791 O O . ASN A 1 482 ? 16.815 -28.595 12.432 1.00 32.16 482 ASN A O 1
ATOM 3795 N N . THR A 1 483 ? 17.835 -26.637 12.830 1.00 34.03 483 THR A N 1
ATOM 3796 C CA . THR A 1 483 ? 19.170 -27.091 12.461 1.00 34.03 483 THR A CA 1
ATOM 3797 C C . THR A 1 483 ? 19.611 -28.097 13.517 1.00 34.03 483 THR A C 1
ATOM 3799 O O . THR A 1 483 ? 19.704 -27.806 14.709 1.00 34.03 483 THR A O 1
ATOM 3802 N N . GLY A 1 484 ? 19.794 -29.339 13.076 1.00 29.61 484 GLY A N 1
ATOM 3803 C CA . GLY A 1 484 ? 20.135 -30.460 13.933 1.00 29.61 484 GLY A CA 1
ATOM 3804 C C . GLY A 1 484 ? 21.479 -30.263 14.626 1.00 29.61 484 GLY A C 1
ATOM 3805 O O . GLY A 1 484 ? 22.529 -30.516 14.045 1.00 29.61 484 GLY A O 1
ATOM 3806 N N . LEU A 1 485 ? 21.442 -29.928 15.913 1.00 30.45 485 LEU A N 1
ATOM 3807 C CA . LEU A 1 485 ? 22.509 -30.271 16.846 1.00 30.45 485 LEU A CA 1
ATOM 3808 C C . LEU A 1 485 ? 22.380 -31.763 17.177 1.00 30.45 485 LEU A C 1
ATOM 3810 O O . LEU A 1 485 ? 21.758 -32.163 18.162 1.00 30.45 485 LEU A O 1
ATOM 3814 N N . ARG A 1 486 ? 22.973 -32.608 16.324 1.00 29.64 486 ARG A N 1
ATOM 3815 C CA . ARG A 1 486 ? 23.328 -33.978 16.707 1.00 29.64 486 ARG A CA 1
ATOM 3816 C C . ARG A 1 486 ? 24.328 -33.890 17.861 1.00 29.64 486 ARG A C 1
ATOM 3818 O O . ARG A 1 486 ? 25.489 -33.551 17.656 1.00 29.64 486 ARG A O 1
ATOM 3825 N N . ARG A 1 487 ? 23.876 -34.230 19.070 1.00 33.22 487 ARG A N 1
ATOM 3826 C CA . ARG A 1 487 ? 24.751 -34.694 20.151 1.00 33.22 487 ARG A CA 1
ATOM 3827 C C . ARG A 1 487 ? 25.416 -35.992 19.684 1.00 33.22 487 ARG A C 1
ATOM 3829 O O . ARG A 1 487 ? 24.779 -37.040 19.686 1.00 33.22 487 ARG A O 1
ATOM 3836 N N . GLY A 1 488 ? 26.666 -35.902 19.243 1.00 28.25 488 GLY A N 1
ATOM 3837 C CA . GLY A 1 488 ? 27.575 -37.042 19.187 1.00 28.25 488 GLY A CA 1
ATOM 3838 C C . GLY A 1 488 ? 28.154 -37.255 20.580 1.00 28.25 488 GLY A C 1
ATOM 3839 O O . GLY A 1 488 ? 28.758 -36.341 21.137 1.00 28.25 488 GLY A O 1
ATOM 3840 N N . GLY A 1 489 ? 27.878 -38.417 21.164 1.00 28.48 489 GLY A N 1
ATOM 3841 C CA . GLY A 1 489 ? 28.562 -38.901 22.352 1.00 28.48 489 GLY A CA 1
ATOM 3842 C C . GLY A 1 489 ? 29.849 -39.632 21.975 1.00 28.48 489 GLY A C 1
ATOM 3843 O O . GLY A 1 489 ? 29.874 -40.319 20.954 1.00 28.48 489 GLY A O 1
ATOM 3844 N N . VAL A 1 490 ? 30.813 -39.508 22.894 1.00 32.12 490 VAL A N 1
ATOM 3845 C CA . VAL A 1 490 ? 32.159 -40.108 22.978 1.00 32.12 490 VAL A CA 1
ATOM 3846 C C . VAL A 1 490 ? 33.207 -39.505 22.053 1.00 32.12 490 VAL A C 1
ATOM 3848 O O . VAL A 1 490 ? 33.135 -39.712 20.824 1.00 32.12 490 VAL A O 1
#

Radius of gyration: 28.72 Å; chains: 1; bounding box: 61×68×95 Å

InterPro domains:
  IPR001810 F-box domain [PF12937] (11-44)
  IPR011990 Tetratricopeptide-like helical domain superfamily [G3DSA:1.25.40.10] (110-337)
  IPR036047 F-box-like domain superfamily [SSF81383] (4-49)

Organism: Aphanomyces astaci (NCBI:txid112090)

Sequence (490 aa):
WGNDHLVGELLPFLDATALGRAECVCVAWRRLSTDLALWSRLCLATPRCVVGPTSQGLHDTVGSKRYIQLCRSLVVDDKWLVRLHIAFSMDTVLPRMEGSDAAHVLGAFAEVLDDAFAEFGVARELLLLALVCYDLDHTYVPNALNFAVFMEERRLRYDEAEELYAHALQHAATPRHSLDVYFAMADFYLLKRRDIPRTHAVLTQAYHSLKSITNVDAVCGRDVQVAIQYAEFLVYVCHDFPTAATVFKVLLQRWTFEQSRKGKVQSDVATFLQIGLLSYAICVVFSTSNRVMALRLVDQAAAVEQCVANLLPDLVETTARRVVQRYKLTAAAVVQHTPDLCRPVTCKQDFDSLAPLIGLLYYLNGDTDAAMALWAAYIRRLANIHSPEYAFAGYCTGMVLHVADRRPAAAKAIKKAFTVDAHSLQYQNVDLVLREAAHPPSNVVSTEHGDRRRLRALTCNDVLMSYYLAHQLETPPPTTSNTGLRRGGV

Secondary structure (DSSP, 8-state):
---HHHHHHHGGG--HHHHHHHTTT-HHHHHHHT-HHHHHHHHHH-TTSS--HHHHHHHHHHHHHHHHHHHHHHTTT-HHHHHHHHHHIIIIIGGGS-HHHHHHHHHHHHHHHHHHH--HHHHHHHHHHHHHHHTTSTTHHHHHHHHHHHHHHTT--HHHHHHHHHHHHHT--SHHHHHHHHHHHHHIIIIII--HHHHHHHHHHHHHHGGG-S-TTTTTTHHHHHHHHHHHHHHHTS--HHHHHHHHHHHHHHHHHHHH-SSPPPHHHHHHHHHHHHHHHHHHHHHH--HHHHHHHHHHHHHHHHHHHTT-S-----HHHHHHHHHHHHHIIIII--S-------SHHHHHHHHHHHHHHHHHHT-HHHHHHHHHHHHHH-S-TTSTTHHHHHHHHHHHHHHTT-HHHHHHHHHHHHHH-GGGHHHHHHHHHHHHHHS--TTSPP-HHHHHHHHHHHHHHHHHHHHHHHHHHHSPPPPP----------

Foldseek 3Di:
DPPPVVCVVCVVVAAPVNLVVVCVPDPVSVVVVPDPVNVVVVVVPDPPHPDDVVVVVVCVVCDLVVVLVVLVVVLVPDVVVSVVVLVCCVVPVLVPDQLQSSLVVLQSNLVCCCPRPVNNVSSVVSLVSSLVSCLVDPCNLVSLLVVLCCCCVVPVNNVVSVVSLVVSCVSQPALLSNLVSLLSQLCCCQQSVVPLVSSLVSLVVNLVCLVVDPDPVSNLQSNLVSLQVNLCCCVQPVVNNVVSVVSLVVLVVVLVVCVPDPDQRRPSNLLSSLLSLLSVLLSCCLNPVPLVSSVVSNVSSVVSVVSVCVPDVDDDDDPSVLSSVLSVLLCCLQRVVDLPSQDDPPDPVNLQRCLLVNLLSCVLQPNPPSSLVSLVVNCVPDPDNLALSLQSSLLVNLLVCVVVVVPVSSLVSNVSSVNRNRSCNSVSSLLSSLVCLLQPDPPDDDDPSSVSSNVSSVSSNVVSVVVVVVVCVVPPDPDDPPPDPPPDDD

pLDDT: mean 75.98, std 20.7, range [28.25, 97.81]